Protein AF-A0A973QTC8-F1 (afdb_monomer)

Sequence (491 aa):
DEKAIARLDAAAERGLGLPQYFRGTVLAGFSDCAGRADTVIADLEFVLAVRDQFPAGFLHSVHAALARAYACQGRTEEARAARERLGHAPGLSLVTEYSVSAEDGLRMTAPRLVETAPGVHVAQGYDIADFAFVLTDDGIVAIDAASHPRHVEAALRELRAVTRAPITHVILTHAHFDHIGGLEALAGPGTQVVAQAAFPDELALQAVSPPPFPALLPDGQDRRPHVVPDQLVQQPETLTVGGRRFTLLPVAGGETRDGLLVQLPDDGVVFVGDMCMPYLGAPFFAEGSAEGLFDALQTVQELRPRLLIHGHPPLTENFTVEALPGLLAALRDLHAVVADDIVAGRSLTDVLDRDHLPEVLRGHPAAILPYLVMREGFVQRVHDQRTGYWKADGDGVDPVGRAQWAAALDLLAGGRAEAFAAAGEELLTRGEPAVALRIVDGALLSHPADTPLAELRGRILHALVERHQLFSPFRFAYYAGLAGLTVSPAG

Solvent-accessible surface area (backbone atoms only — not comparable to full-atom values): 25397 Å² total; per-residue (Å²): 115,70,70,60,52,53,50,36,51,57,40,40,74,73,42,85,58,68,36,26,46,52,40,16,44,54,38,33,69,38,74,66,20,69,80,39,30,69,56,25,42,56,26,37,53,49,44,63,75,49,40,92,80,47,68,53,9,47,39,25,40,44,23,52,22,42,19,44,19,28,46,64,71,67,37,57,68,61,15,49,57,23,48,65,49,30,33,45,68,86,93,66,80,50,64,31,36,54,20,27,37,62,66,64,4,30,25,64,39,74,65,46,82,41,74,82,48,96,54,32,34,36,34,35,28,55,26,64,28,35,28,34,40,36,63,39,80,71,21,24,38,30,37,36,20,20,51,36,34,71,36,41,49,55,46,46,60,59,47,53,77,77,47,85,66,54,59,41,32,37,38,35,28,40,64,47,58,40,32,46,37,6,38,77,66,58,59,51,96,82,35,42,37,34,30,21,58,45,28,70,58,48,41,52,53,54,73,76,41,71,74,79,63,41,34,60,25,45,64,46,46,88,72,79,68,91,81,79,62,77,38,65,40,78,58,74,45,77,51,74,50,42,91,41,57,34,40,40,39,58,31,42,12,11,24,43,71,15,22,25,35,41,29,31,72,94,75,28,36,30,38,44,36,55,40,70,50,46,38,41,10,64,95,74,54,100,56,39,30,73,69,28,25,49,54,37,55,50,52,53,59,74,67,60,52,78,39,80,45,55,22,40,50,97,72,32,65,56,70,36,81,81,11,46,68,29,32,51,54,35,50,54,51,50,49,51,54,53,50,53,39,51,76,69,64,53,51,73,64,61,60,59,74,60,67,82,74,56,74,61,36,81,83,20,68,60,14,44,62,41,42,65,60,20,46,64,37,40,53,52,40,58,46,59,79,68,53,67,66,57,44,92,89,53,51,56,67,71,84,78,49,71,68,59,52,25,52,55,52,34,62,74,48,68,73,38,69,66,53,42,44,54,52,25,51,53,30,42,74,73,71,36,33,72,60,16,40,56,50,34,62,25,44,40,72,80,42,72,82,46,60,71,48,52,55,50,46,48,55,32,30,52,54,44,23,56,71,20,46,86,87,32,68,69,59,17,28,50,31,27,43,78,62,71,53,48,30,44,61,39,107

Mean predicted aligned error: 4.9 Å

pLDDT: mean 94.07, std 4.65, range [64.5, 98.88]

Secondary structure (DSSP, 8-state):
-HHHHHHHHHHHHH-SSHHHHHHHHHHTTSGGGGG-HHHHHHHHHHHHHTGGGS-TTHHHHHHHHHHHHHHHTT-HHHHHHHHHTT-S-TT-------EEETTTEEESS--EEEEEETTEEEEESSSSS-EEEEEETTEEEEE---SSHHHHHHHHHHHHHH--PPEEEEE-SSS-HHHHTTGGGT--TTPEEEEETTHHHHHHHHHHSPPPPGGGSGGG---------SEEE-S-EEEEETTEEEEEEE---SS-TT-EEEEETTTTEEEEETSS-SSSS-TTSS---HHHHHHHHHHHHHH--SEEEES-HHHHTTS-TTTHHHHHHHHHHHHHHHHHHHHTT--HHHHHTT----GGGGG-GGGHHHHHHHHHHHHHHHHHHHH-S--TTSTTTS---HHHHHHHHHHHHTS-HHHHHHHHHHHHHTT-HHHHHHHHHHHHHH-TT-HHHHHHHHHHHHHHHHHHTTT-HHHHHHHHHHTT--BPPP-

Radius of gyration: 25.07 Å; Cα contacts (8 Å, |Δi|>4): 932; chains: 1; bounding box: 62×50×69 Å

Foldseek 3Di:
DVVVLVVLVVVVVVDADVSLLVNLLVLLPDDLSVVPLVSNLVSLVSCVVVVVVDDLFSLLSSLLSNLSSCVSVVVNVSNVVSVVLNQWDPPFDISAQWFWDLAQFIWRHDWDWDDPFVQWTWTHRLHQWIKIWHDAQQFIEIEFFALAQVSNVVNVVVCVVVDDGAQQEYEQQAQDNGRHNNVVNRDDVNYAYEFAQCRVVQLVQVVPFDDAQQSRHRNSDDPSDDDDGPYHHHAWDWDAGRNFIWTWHAFCAQAHHGGIWIDRLVGLEIEREPSDFLARYDPRDQGGDLVRSLVSLVVNLVSVGPYYDYTRCLGCVLVDNLQSVLQSVFSVVLLVQLVVCVVVQDDLVRSVVVVDDDPSCVVRVSNRVSCVSNNSNSSVNSNDVPQPQAGPVGHNVDDQDLQNVLVVVCVVVVVDLVSLLVVLVVCVVVVNLVVSLSSLVSSCSSVVPDPSSVVSNLVSLSSQLSVCRRRNSSSNSVSCVVNVMGRDRRD

Structure (mmCIF, N/CA/C/O backbone):
data_AF-A0A973QTC8-F1
#
_entry.id   AF-A0A973QTC8-F1
#
loop_
_atom_site.group_PDB
_atom_site.id
_atom_site.type_symbol
_atom_site.label_atom_id
_atom_site.label_alt_id
_atom_site.label_comp_id
_atom_site.label_asym_id
_atom_site.label_entity_id
_atom_site.label_seq_id
_atom_site.pdbx_PDB_ins_code
_atom_site.Cartn_x
_atom_site.Cartn_y
_atom_site.Cartn_z
_atom_site.occupancy
_atom_site.B_iso_or_equiv
_atom_site.auth_seq_id
_atom_site.auth_comp_id
_atom_site.auth_asym_id
_atom_site.auth_atom_id
_atom_site.pdbx_PDB_model_num
ATOM 1 N N . ASP A 1 1 ? -2.222 -17.785 -35.416 1.00 64.50 1 ASP A N 1
ATOM 2 C CA . ASP A 1 1 ? -2.675 -19.001 -34.716 1.00 64.50 1 ASP A CA 1
ATOM 3 C C . ASP A 1 1 ? -4.206 -19.080 -34.780 1.00 64.50 1 ASP A C 1
ATOM 5 O O . A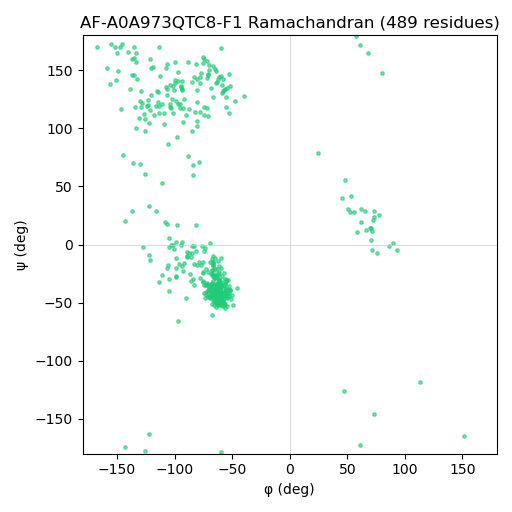SP A 1 1 ? -4.900 -18.624 -33.879 1.00 64.50 1 ASP A O 1
ATOM 9 N N . GLU A 1 2 ? -4.757 -19.573 -35.895 1.00 79.25 2 GLU A N 1
ATOM 10 C CA . GLU A 1 2 ? -6.216 -19.604 -36.150 1.00 79.25 2 GLU A CA 1
ATOM 11 C C . GLU A 1 2 ? -6.972 -20.518 -35.176 1.00 79.25 2 GLU A C 1
ATOM 13 O O . GLU A 1 2 ? -8.128 -20.272 -34.833 1.00 79.25 2 GLU A O 1
ATOM 18 N N . LYS A 1 3 ? -6.300 -21.557 -34.670 1.00 85.69 3 LYS A N 1
ATOM 19 C CA . LYS A 1 3 ? -6.878 -22.514 -33.724 1.00 85.69 3 LYS A CA 1
ATOM 20 C C . LYS A 1 3 ? -7.151 -21.876 -32.361 1.00 85.69 3 LYS A C 1
ATOM 22 O O . LYS A 1 3 ? -8.128 -22.241 -31.708 1.00 85.69 3 LYS A O 1
ATOM 27 N N . ALA A 1 4 ? -6.307 -20.938 -31.928 1.00 82.12 4 ALA A N 1
ATOM 28 C CA . ALA A 1 4 ? -6.522 -20.173 -30.703 1.00 82.12 4 ALA A CA 1
ATOM 29 C C . ALA A 1 4 ? -7.725 -19.222 -30.834 1.00 82.12 4 ALA A C 1
ATOM 31 O O . ALA A 1 4 ?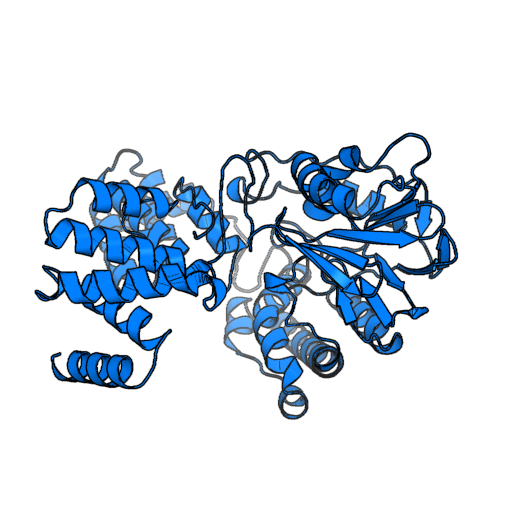 -8.576 -19.192 -29.947 1.00 82.12 4 ALA A O 1
ATOM 32 N N . ILE A 1 5 ? -7.851 -18.530 -31.973 1.00 85.44 5 ILE A N 1
ATOM 33 C CA . ILE A 1 5 ? -8.991 -17.641 -32.259 1.00 85.44 5 ILE A CA 1
ATOM 34 C C . ILE A 1 5 ? -10.304 -18.436 -32.294 1.00 85.44 5 ILE A C 1
ATOM 36 O O . ILE A 1 5 ? -11.262 -18.058 -31.627 1.00 85.44 5 ILE A O 1
ATOM 40 N N . ALA A 1 6 ? -10.328 -19.598 -32.955 1.00 88.44 6 ALA A N 1
ATOM 41 C CA . ALA A 1 6 ? -11.517 -20.454 -32.997 1.00 88.44 6 ALA A CA 1
ATOM 42 C C . ALA A 1 6 ? -11.969 -20.939 -31.604 1.00 88.44 6 ALA A C 1
ATOM 44 O O . ALA A 1 6 ? -13.161 -21.120 -31.357 1.00 88.44 6 ALA A O 1
ATOM 45 N N . ARG A 1 7 ? -11.031 -21.143 -30.665 1.00 89.31 7 ARG A N 1
ATOM 46 C CA . ARG A 1 7 ? -11.363 -21.473 -29.268 1.00 89.31 7 ARG A CA 1
ATOM 47 C C . ARG A 1 7 ? -12.002 -20.296 -28.536 1.00 89.31 7 ARG A C 1
ATOM 49 O O . ARG A 1 7 ? -12.936 -20.522 -27.774 1.00 89.31 7 ARG A O 1
ATOM 56 N N . LEU A 1 8 ? -11.513 -19.075 -28.765 1.00 87.06 8 LEU A N 1
ATOM 57 C CA . LEU A 1 8 ? -12.106 -17.858 -28.204 1.00 87.06 8 LEU A CA 1
ATOM 58 C C . LEU A 1 8 ? -13.525 -17.640 -28.739 1.00 87.06 8 LEU A C 1
ATOM 60 O O . LEU A 1 8 ? -14.424 -17.341 -27.959 1.00 87.06 8 LEU A O 1
ATOM 64 N N . ASP A 1 9 ? -13.748 -17.872 -30.035 1.00 90.19 9 ASP A N 1
ATOM 65 C CA . ASP A 1 9 ? -15.085 -17.809 -30.633 1.00 90.19 9 ASP A CA 1
ATOM 66 C C . ASP A 1 9 ? -16.046 -18.813 -29.996 1.00 90.19 9 ASP A C 1
ATOM 68 O O . ASP A 1 9 ? -17.100 -18.428 -29.492 1.00 90.19 9 ASP A O 1
ATOM 72 N N . ALA A 1 10 ? -15.642 -20.082 -29.911 1.00 90.81 10 ALA A N 1
ATOM 73 C CA . ALA A 1 10 ? -16.460 -21.114 -29.283 1.00 90.81 10 ALA A CA 1
ATOM 74 C C . ALA A 1 10 ? -16.741 -20.832 -27.795 1.00 90.81 10 ALA A C 1
ATOM 76 O O . ALA A 1 10 ? -17.785 -21.233 -27.284 1.00 90.81 10 ALA A O 1
ATOM 77 N N . ALA A 1 11 ? -15.822 -20.175 -27.080 1.00 88.75 11 ALA A N 1
ATOM 78 C CA . ALA A 1 11 ? -16.035 -19.776 -25.691 1.00 88.75 11 ALA A CA 1
ATOM 79 C C . ALA A 1 11 ? -17.063 -18.638 -25.580 1.00 88.75 11 ALA A C 1
ATOM 81 O O . ALA A 1 11 ? -17.970 -18.723 -24.754 1.00 88.75 11 ALA A O 1
ATOM 82 N N . ALA A 1 12 ? -16.958 -17.617 -26.434 1.00 88.12 12 ALA A N 1
ATOM 83 C CA . ALA A 1 12 ? -17.878 -16.479 -26.463 1.00 88.12 12 ALA A CA 1
ATOM 84 C C . ALA A 1 12 ? -19.300 -16.854 -26.916 1.00 88.12 12 ALA A C 1
ATOM 86 O O . ALA A 1 12 ? -20.261 -16.195 -26.532 1.00 88.12 12 ALA A O 1
ATOM 87 N N . GLU A 1 13 ? -19.456 -17.936 -27.681 1.00 87.81 13 GLU A N 1
ATOM 88 C CA . GLU A 1 13 ? -20.769 -18.506 -28.016 1.00 87.81 13 GLU A CA 1
ATOM 89 C C . GLU A 1 13 ? -21.408 -19.289 -26.856 1.00 87.81 13 GLU A C 1
ATOM 91 O O . GLU A 1 13 ? -22.627 -19.447 -26.809 1.00 87.81 13 GLU A O 1
ATOM 96 N N . ARG A 1 14 ? -20.602 -19.807 -25.919 1.00 87.31 14 ARG A N 1
ATOM 97 C CA . ARG A 1 14 ? -21.063 -20.675 -24.818 1.00 87.31 14 ARG A CA 1
ATOM 98 C C . ARG A 1 14 ? -21.372 -19.930 -23.525 1.00 87.31 14 ARG A C 1
ATOM 100 O O . ARG A 1 14 ? -22.039 -20.496 -22.662 1.00 87.31 14 ARG A O 1
ATOM 107 N N . GLY A 1 15 ? -20.873 -18.709 -23.365 1.00 77.19 15 GLY A N 1
ATOM 108 C CA . GLY A 1 15 ? -21.056 -17.922 -22.152 1.00 77.19 15 GLY A CA 1
ATOM 109 C C . GLY A 1 15 ? -20.856 -16.433 -22.394 1.00 77.19 15 GLY A C 1
ATOM 110 O O . GLY A 1 15 ? -20.120 -16.035 -23.296 1.00 77.19 15 GLY A O 1
ATOM 111 N N . LEU A 1 16 ? -21.528 -15.624 -21.576 1.00 83.19 16 LEU A N 1
ATOM 112 C CA . LEU A 1 16 ? -21.373 -14.173 -21.526 1.00 83.19 16 LEU A CA 1
ATOM 113 C C . LEU A 1 16 ? -20.404 -13.790 -20.396 1.00 83.19 16 LEU A C 1
ATOM 115 O O . LEU A 1 16 ? -20.343 -14.474 -19.376 1.00 83.19 16 LEU A O 1
ATOM 119 N N . GLY A 1 17 ? -19.663 -12.698 -20.568 1.00 86.69 17 GLY A N 1
ATOM 120 C CA . GLY A 1 17 ? -18.744 -12.153 -19.571 1.00 86.69 17 GLY A CA 1
ATOM 121 C C . GLY A 1 17 ? -17.279 -12.261 -20.005 1.00 86.69 17 GLY A C 1
ATOM 122 O O . GLY A 1 17 ? -16.866 -11.674 -21.007 1.00 86.69 17 GLY A O 1
ATOM 123 N N . LEU A 1 18 ? -16.479 -13.006 -19.235 1.00 90.00 18 LEU A N 1
ATOM 124 C CA . LEU A 1 18 ? -15.039 -13.186 -19.469 1.00 90.00 18 LEU A CA 1
ATOM 125 C C . LEU A 1 18 ? -14.671 -13.662 -20.889 1.00 90.00 18 LEU A C 1
ATOM 127 O O . LEU A 1 18 ? -13.672 -13.172 -21.416 1.00 90.00 18 LEU A O 1
ATOM 131 N N . PRO A 1 19 ? -15.425 -14.565 -21.551 1.00 93.38 19 PRO A N 1
ATOM 132 C CA . PRO A 1 19 ? -15.108 -14.955 -22.923 1.00 93.38 19 PRO A CA 1
ATOM 133 C C . PRO A 1 19 ? -15.090 -13.784 -23.918 1.00 93.38 19 PRO A C 1
ATOM 135 O O . PRO A 1 19 ? -14.177 -13.709 -24.738 1.00 93.38 19 PRO A O 1
ATOM 138 N N . GLN A 1 20 ? -16.048 -12.854 -23.826 1.00 93.81 20 GLN A N 1
ATOM 139 C CA . GLN A 1 20 ? -16.116 -11.644 -24.657 1.00 93.81 20 GLN A CA 1
ATOM 140 C C . GLN A 1 20 ? -14.961 -10.703 -24.330 1.00 93.81 20 GLN A C 1
ATOM 142 O O . GLN A 1 20 ? -14.297 -10.215 -25.240 1.00 93.8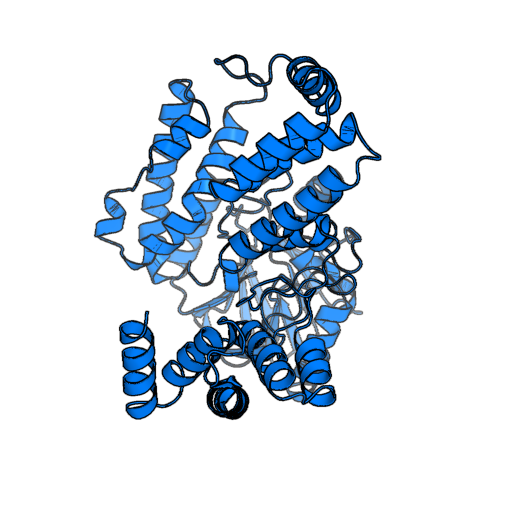1 20 GLN A O 1
ATOM 147 N N . TYR A 1 21 ? -14.657 -10.515 -23.043 1.00 94.81 21 TYR A N 1
ATOM 148 C CA . TYR A 1 21 ? -13.490 -9.742 -22.621 1.00 94.81 21 TYR A CA 1
ATOM 149 C C . TYR A 1 21 ? -12.199 -10.272 -23.265 1.00 94.81 21 TYR A C 1
ATOM 151 O O . TYR A 1 21 ? -11.482 -9.518 -23.928 1.00 94.81 21 TYR A O 1
ATOM 159 N N . PHE A 1 22 ? -11.918 -11.574 -23.138 1.00 94.38 22 PHE A N 1
ATOM 160 C CA . PHE A 1 22 ? -10.705 -12.169 -23.702 1.00 94.38 22 PHE A CA 1
ATOM 161 C C . PHE A 1 22 ? -10.702 -12.140 -25.229 1.00 94.38 22 PHE A C 1
ATOM 163 O O . PHE A 1 22 ? -9.682 -11.805 -25.826 1.00 94.38 22 PHE A O 1
ATOM 170 N N . ARG A 1 23 ? -11.826 -12.456 -25.885 1.00 94.81 23 ARG A N 1
ATOM 171 C CA . ARG A 1 23 ? -11.903 -12.410 -27.349 1.00 94.81 23 ARG A CA 1
ATOM 172 C C . ARG A 1 23 ? -11.689 -10.991 -27.872 1.00 94.81 23 ARG A C 1
ATOM 174 O O . ARG A 1 23 ? -10.849 -10.804 -28.749 1.00 94.81 23 ARG A O 1
ATOM 181 N N . GLY A 1 24 ? -12.389 -10.006 -27.316 1.00 95.44 24 GLY A N 1
ATOM 182 C CA . GLY A 1 24 ? -12.283 -8.607 -27.716 1.00 95.44 24 GLY A CA 1
ATOM 183 C C . GLY A 1 24 ? -10.870 -8.051 -27.531 1.00 95.44 24 GLY A C 1
ATOM 184 O O . GLY A 1 24 ? -10.287 -7.524 -28.478 1.00 95.44 24 GLY A O 1
ATOM 185 N N . THR A 1 25 ? -10.278 -8.223 -26.346 1.00 94.69 25 THR A N 1
ATOM 186 C CA . THR A 1 25 ? -8.924 -7.716 -26.046 1.00 94.69 25 THR A CA 1
ATOM 187 C C . THR A 1 25 ? -7.838 -8.376 -26.901 1.00 94.69 25 THR A C 1
ATOM 189 O O . THR A 1 25 ? -6.972 -7.673 -27.426 1.00 94.69 25 THR A O 1
ATOM 192 N N . VAL A 1 26 ? -7.910 -9.697 -27.109 1.00 94.31 26 VAL A N 1
ATOM 193 C CA . VAL A 1 26 ? -6.961 -10.441 -27.956 1.00 94.31 26 VAL A CA 1
ATOM 194 C C . VAL A 1 26 ? -7.092 -10.039 -29.423 1.00 94.31 26 VAL A C 1
ATOM 196 O O . VAL A 1 26 ? -6.084 -9.739 -30.062 1.00 94.31 26 VAL A O 1
ATOM 199 N N . LEU A 1 27 ? -8.314 -9.991 -29.968 1.00 94.81 27 LEU A N 1
ATOM 200 C CA . LEU A 1 27 ? -8.540 -9.595 -31.362 1.00 94.81 27 LEU A CA 1
ATOM 201 C C . LEU A 1 27 ? -8.048 -8.165 -31.631 1.00 94.81 27 LEU A C 1
ATOM 203 O O . LEU A 1 27 ? -7.417 -7.921 -32.658 1.00 94.81 27 LEU A O 1
ATOM 207 N N . ALA A 1 28 ? -8.249 -7.243 -30.684 1.00 94.25 28 ALA A N 1
ATOM 208 C CA . ALA A 1 28 ? -7.747 -5.872 -30.770 1.00 94.25 28 ALA A CA 1
ATOM 209 C C . ALA A 1 28 ? -6.214 -5.758 -30.718 1.00 94.25 28 ALA A C 1
ATOM 211 O O . ALA A 1 28 ? -5.677 -4.686 -31.000 1.00 94.25 28 ALA A O 1
ATOM 212 N N . GLY A 1 29 ? -5.513 -6.803 -30.269 1.00 91.00 29 GLY A N 1
ATOM 213 C CA . GLY A 1 29 ? -4.052 -6.856 -30.221 1.00 91.00 29 GLY A CA 1
ATOM 214 C C . GLY A 1 29 ? -3.407 -7.208 -31.565 1.00 91.00 29 GLY A C 1
ATOM 215 O O . GLY A 1 29 ? -2.221 -6.945 -31.755 1.00 91.00 29 GLY A O 1
ATOM 216 N N . PHE A 1 30 ? -4.164 -7.776 -32.509 1.00 91.81 30 PHE A N 1
ATOM 217 C CA . PHE A 1 30 ? -3.663 -8.085 -33.848 1.00 91.81 30 PHE A CA 1
ATOM 218 C C . PHE A 1 30 ? -3.673 -6.861 -34.770 1.00 91.81 30 PHE A C 1
ATOM 220 O O . PHE A 1 30 ? -4.481 -5.942 -34.620 1.00 91.81 30 PHE A O 1
ATOM 227 N N . SER A 1 31 ? -2.799 -6.881 -35.780 1.00 90.38 31 SER A N 1
ATOM 228 C CA . SER A 1 31 ? -2.809 -5.902 -36.870 1.00 90.38 31 SER A CA 1
ATOM 229 C C . SER A 1 31 ? -4.188 -5.838 -37.532 1.00 90.38 31 SER A C 1
ATOM 231 O O . SER A 1 31 ? -4.798 -6.877 -37.789 1.00 90.38 31 SER A O 1
ATOM 233 N N . ASP A 1 32 ? -4.674 -4.618 -37.777 1.00 89.31 32 ASP A N 1
ATOM 234 C CA . ASP A 1 32 ? -6.013 -4.341 -38.325 1.00 89.31 32 ASP A CA 1
ATOM 235 C C . ASP A 1 32 ? -7.152 -5.065 -37.581 1.00 89.31 32 ASP A C 1
ATOM 237 O O . ASP A 1 32 ? -8.154 -5.480 -38.163 1.00 89.31 32 ASP A O 1
ATOM 241 N N . CYS A 1 33 ? -6.977 -5.297 -36.274 1.00 91.38 33 CYS A N 1
ATOM 242 C CA . CYS A 1 33 ? -7.954 -5.991 -35.441 1.00 91.38 33 CYS A CA 1
ATOM 243 C C . CYS A 1 33 ? -8.329 -7.391 -35.991 1.00 91.38 33 CYS A C 1
ATOM 245 O O . CYS A 1 33 ? -9.463 -7.850 -35.830 1.00 91.38 33 CYS A O 1
ATOM 247 N N . ALA A 1 34 ? -7.400 -8.034 -36.718 1.00 90.88 34 ALA A N 1
ATOM 248 C CA . ALA A 1 34 ? -7.610 -9.261 -37.493 1.00 90.88 34 ALA A CA 1
ATOM 249 C C . ALA A 1 34 ? -8.803 -9.204 -38.479 1.00 90.88 34 ALA A C 1
ATOM 251 O O . ALA A 1 34 ? -9.424 -10.230 -38.756 1.00 90.88 34 ALA A O 1
ATOM 252 N N . GLY A 1 35 ? -9.163 -8.014 -38.976 1.00 92.94 35 GLY A N 1
ATOM 253 C CA . GLY A 1 35 ? -10.341 -7.791 -39.821 1.00 92.94 35 GLY A CA 1
ATOM 254 C C . GLY A 1 35 ? -11.680 -7.935 -39.085 1.00 92.94 35 GLY A C 1
ATOM 255 O O . GLY A 1 35 ? -12.723 -8.054 -39.722 1.00 92.94 35 GLY A O 1
ATOM 256 N N . ARG A 1 36 ? -11.672 -7.960 -37.743 1.00 95.00 36 ARG A N 1
ATOM 257 C CA . ARG A 1 36 ? -12.840 -8.243 -36.888 1.00 95.00 36 ARG A CA 1
ATOM 258 C C . ARG A 1 36 ? -13.152 -7.118 -35.902 1.00 95.00 36 ARG A C 1
ATOM 260 O O . ARG A 1 36 ? -13.639 -7.372 -34.800 1.00 95.00 36 ARG A O 1
ATOM 267 N N . ALA A 1 37 ? -12.899 -5.871 -36.293 1.00 96.56 37 ALA A N 1
ATOM 268 C CA . ALA A 1 37 ? -13.125 -4.709 -35.435 1.00 96.56 37 ALA A CA 1
ATOM 269 C C . ALA A 1 37 ? -14.573 -4.620 -34.900 1.00 96.56 37 ALA A C 1
ATOM 271 O O . ALA A 1 37 ? -14.752 -4.317 -33.725 1.00 96.56 37 ALA A O 1
ATOM 272 N N . ASP A 1 38 ? -15.589 -4.987 -35.694 1.00 97.12 38 ASP A N 1
ATOM 273 C CA . ASP A 1 38 ? -16.990 -5.040 -35.234 1.00 97.12 38 ASP A CA 1
ATOM 274 C C . ASP A 1 38 ? -17.201 -6.034 -34.084 1.00 97.12 38 ASP A C 1
ATOM 276 O O . ASP A 1 38 ? -17.918 -5.738 -33.130 1.00 97.12 38 ASP A O 1
ATOM 280 N N . THR A 1 39 ? -16.560 -7.210 -34.144 1.00 96.19 39 THR A N 1
ATOM 281 C CA . THR A 1 39 ? -16.629 -8.198 -33.053 1.00 96.19 39 THR A CA 1
ATOM 282 C C . THR A 1 39 ? -15.987 -7.641 -31.789 1.00 96.19 39 THR A C 1
ATOM 284 O O . THR A 1 39 ? -16.556 -7.777 -30.712 1.00 96.19 39 THR A O 1
ATOM 287 N N . VAL A 1 40 ? -14.823 -6.997 -31.922 1.00 97.31 40 VAL A N 1
ATOM 288 C CA . VAL A 1 40 ? -14.125 -6.379 -30.788 1.00 97.31 40 VAL A CA 1
ATOM 289 C C . VAL A 1 40 ? -15.001 -5.327 -30.118 1.00 97.31 40 VAL A C 1
ATOM 291 O O . VAL A 1 40 ? -15.131 -5.338 -28.898 1.00 97.31 40 VAL A O 1
ATOM 294 N N . ILE A 1 41 ? -15.602 -4.434 -30.907 1.00 97.81 41 ILE A N 1
ATOM 295 C CA . ILE A 1 41 ? -16.459 -3.364 -30.392 1.00 97.81 41 ILE A CA 1
ATOM 296 C C . ILE A 1 41 ? -17.659 -3.965 -29.663 1.00 97.81 41 ILE A C 1
ATOM 298 O O . ILE A 1 41 ? -17.871 -3.637 -28.501 1.00 97.81 41 ILE A O 1
ATOM 302 N N . ALA A 1 42 ? -18.378 -4.901 -30.289 1.00 96.62 42 ALA A N 1
ATOM 303 C CA . ALA A 1 42 ? -19.552 -5.524 -29.682 1.00 96.62 42 ALA A CA 1
ATOM 304 C C . ALA A 1 42 ? -19.226 -6.252 -28.365 1.00 96.62 42 ALA A C 1
ATOM 306 O O . ALA A 1 42 ? -19.944 -6.100 -27.376 1.00 96.62 42 ALA A O 1
ATOM 307 N N . ASP A 1 43 ? -18.130 -7.015 -28.333 1.00 96.75 43 ASP A N 1
ATOM 308 C CA . ASP A 1 43 ? -17.702 -7.745 -27.139 1.00 96.75 43 ASP A CA 1
ATOM 309 C C . ASP A 1 43 ? -17.350 -6.800 -25.985 1.00 96.75 43 ASP A C 1
ATOM 311 O O . ASP A 1 43 ? -17.726 -7.039 -24.838 1.00 96.75 43 ASP A O 1
ATOM 315 N N . LEU A 1 44 ? -16.624 -5.723 -26.276 1.00 96.69 44 LEU A N 1
ATOM 316 C CA . LEU A 1 44 ? -16.104 -4.827 -25.250 1.00 96.69 44 LEU A CA 1
ATOM 317 C C . LEU A 1 44 ? -17.116 -3.768 -24.809 1.00 96.69 44 LEU A C 1
ATOM 319 O O . LEU A 1 44 ? -17.122 -3.399 -23.638 1.00 96.69 44 LEU A O 1
ATOM 323 N N . GLU A 1 45 ? -18.026 -3.333 -25.682 1.00 95.69 45 GLU A N 1
ATOM 324 C CA . GLU A 1 45 ? -19.199 -2.550 -25.276 1.00 95.69 45 GLU A CA 1
ATOM 325 C C . GLU A 1 45 ? -20.132 -3.374 -24.377 1.00 95.69 45 GLU A C 1
ATOM 327 O O . GLU A 1 45 ? -20.665 -2.841 -23.403 1.00 95.69 45 GLU A O 1
ATOM 332 N N . PHE A 1 46 ? -20.274 -4.682 -24.633 1.00 94.62 46 PHE A N 1
ATOM 333 C CA . PHE A 1 46 ? -20.974 -5.581 -23.715 1.00 94.62 46 PHE A CA 1
ATOM 334 C C . PHE A 1 46 ? -20.287 -5.622 -22.344 1.00 94.62 46 PHE A C 1
ATOM 336 O O . PHE A 1 46 ? -20.964 -5.452 -21.332 1.00 94.62 46 PHE A O 1
ATOM 343 N N . VAL A 1 47 ? -18.956 -5.777 -22.294 1.00 94.56 47 VAL A N 1
ATOM 344 C CA . VAL A 1 47 ? -18.200 -5.740 -21.027 1.00 94.56 47 VAL A CA 1
ATOM 345 C C . VAL A 1 47 ? -18.443 -4.428 -20.276 1.00 94.56 47 VAL A C 1
ATOM 347 O O . VAL A 1 47 ? -18.702 -4.468 -19.077 1.00 94.56 47 VAL A O 1
ATOM 350 N N . LEU A 1 48 ? -18.444 -3.277 -20.962 1.00 94.12 48 LEU A N 1
ATOM 351 C CA . LEU A 1 48 ? -18.768 -1.988 -20.336 1.00 94.12 48 LEU A CA 1
ATOM 352 C C . LEU A 1 48 ? -20.203 -1.933 -19.789 1.00 94.12 48 LEU A C 1
ATOM 354 O O . LEU A 1 48 ? -20.427 -1.356 -18.725 1.00 94.12 48 LEU A O 1
ATOM 358 N N . ALA A 1 49 ? -21.170 -2.537 -20.484 1.00 94.25 49 ALA A N 1
ATOM 359 C CA . ALA A 1 49 ? -22.568 -2.570 -20.054 1.00 94.25 49 ALA A CA 1
ATOM 360 C C . ALA A 1 49 ? -22.796 -3.425 -18.794 1.00 94.25 49 ALA A C 1
ATOM 362 O O . ALA A 1 49 ? -23.744 -3.174 -18.052 1.00 94.25 49 ALA A O 1
ATOM 363 N N . VAL A 1 50 ? -21.932 -4.412 -18.539 1.00 93.00 50 VAL A N 1
ATOM 364 C CA . VAL A 1 50 ? -21.965 -5.272 -17.343 1.00 93.00 50 VAL A CA 1
ATOM 365 C C . VAL A 1 50 ? -20.716 -5.107 -16.469 1.00 93.00 50 VAL A C 1
ATOM 367 O O . VAL A 1 50 ? -20.319 -6.041 -15.777 1.00 93.00 50 VAL A O 1
ATOM 370 N N . ARG A 1 51 ? -20.091 -3.923 -16.493 1.00 90.69 51 ARG A N 1
ATOM 371 C CA . ARG A 1 51 ? -18.801 -3.644 -15.835 1.00 90.69 51 ARG A CA 1
ATOM 372 C C . ARG A 1 51 ? -18.755 -3.989 -14.345 1.00 90.69 51 ARG A C 1
ATOM 374 O O . ARG A 1 51 ? -17.717 -4.429 -13.877 1.00 90.69 51 ARG A O 1
ATOM 381 N N . ASP A 1 52 ? -19.882 -3.893 -13.640 1.00 89.12 52 ASP A N 1
ATOM 382 C CA . ASP A 1 52 ? -19.985 -4.222 -12.210 1.00 89.12 52 ASP A CA 1
ATOM 383 C C . ASP A 1 52 ? -19.780 -5.729 -11.924 1.00 89.12 52 ASP A C 1
ATOM 385 O O . ASP A 1 52 ? -19.674 -6.141 -10.773 1.00 89.12 52 ASP A O 1
ATOM 389 N N . GLN A 1 53 ? -19.734 -6.571 -12.966 1.00 89.12 53 GLN A N 1
ATOM 390 C CA . GLN A 1 53 ? -19.429 -8.005 -12.880 1.00 89.12 53 GLN A CA 1
ATOM 391 C C . GLN A 1 53 ? -17.941 -8.322 -13.112 1.00 89.12 53 GLN A C 1
ATOM 393 O O . GLN A 1 53 ? -17.558 -9.494 -13.096 1.00 89.12 53 GLN A O 1
ATOM 398 N N . PHE A 1 54 ? -17.106 -7.311 -13.360 1.00 88.44 54 PHE A N 1
ATOM 399 C CA . PHE A 1 54 ? -15.677 -7.456 -13.628 1.00 88.44 54 PHE A CA 1
ATOM 400 C C . PHE A 1 54 ? -14.852 -6.686 -12.591 1.00 88.44 54 PHE A C 1
ATOM 402 O O . PHE A 1 54 ? -15.315 -5.663 -12.089 1.00 88.44 54 PHE A O 1
ATOM 409 N N . PRO A 1 55 ? -13.613 -7.125 -12.299 1.00 88.06 55 PRO A N 1
ATOM 410 C CA . PRO A 1 55 ? -12.665 -6.297 -11.556 1.00 88.06 55 PRO A CA 1
ATOM 411 C C . PRO A 1 55 ? -12.472 -4.959 -12.273 1.00 88.06 55 PRO A C 1
ATOM 413 O O . PRO A 1 55 ? -12.272 -4.951 -13.494 1.00 88.06 55 PRO A O 1
ATOM 416 N N . ALA A 1 56 ? -12.506 -3.841 -11.546 1.00 88.44 56 ALA A N 1
ATOM 417 C CA . ALA A 1 56 ? -12.514 -2.519 -12.173 1.00 88.44 56 ALA A CA 1
ATOM 418 C C . ALA A 1 56 ? -11.260 -2.307 -13.030 1.00 88.44 56 ALA A C 1
ATOM 420 O O . ALA A 1 56 ? -11.344 -1.789 -14.142 1.00 88.44 56 ALA A O 1
ATOM 421 N N . GLY A 1 57 ? -10.114 -2.836 -12.590 1.00 89.31 57 GLY A N 1
ATOM 422 C CA . GLY A 1 57 ? -8.847 -2.722 -13.310 1.00 89.31 57 GLY A CA 1
ATOM 423 C C . GLY A 1 57 ? -8.868 -3.265 -14.739 1.00 89.31 57 GLY A C 1
ATOM 424 O O . GLY A 1 57 ? -8.114 -2.793 -15.590 1.00 89.31 57 GLY A O 1
ATOM 425 N N . PHE A 1 58 ? -9.774 -4.194 -15.064 1.00 91.69 58 PHE A N 1
ATOM 426 C CA . PHE A 1 58 ? -9.898 -4.732 -16.422 1.00 91.69 58 PHE A CA 1
ATOM 427 C C . PHE A 1 58 ? -10.326 -3.652 -17.423 1.00 91.69 58 PHE A C 1
ATOM 429 O O . PHE A 1 58 ? -9.999 -3.757 -18.610 1.00 91.69 58 PHE A O 1
ATOM 436 N N . LEU A 1 59 ? -11.007 -2.596 -16.963 1.00 92.56 59 LEU A N 1
ATOM 437 C CA . LEU A 1 59 ? -11.553 -1.538 -17.811 1.00 92.56 59 LEU A CA 1
ATOM 438 C C . LEU A 1 59 ? -10.474 -0.738 -18.555 1.00 92.56 59 LEU A C 1
ATOM 440 O O . LEU A 1 59 ? -10.724 -0.314 -19.684 1.00 92.56 59 LEU A O 1
ATOM 444 N N . HIS A 1 60 ? -9.253 -0.625 -18.020 1.00 92.75 60 HIS A N 1
ATOM 445 C CA . HIS A 1 60 ? -8.128 -0.034 -18.758 1.00 92.75 60 HIS A CA 1
ATOM 446 C C . HIS A 1 60 ? -7.884 -0.760 -20.088 1.00 92.75 60 HIS A C 1
ATOM 448 O O . HIS A 1 60 ? -7.858 -0.148 -21.161 1.00 92.75 60 HIS A O 1
ATOM 454 N N . SER A 1 61 ? -7.778 -2.089 -20.045 1.00 92.69 61 SER A N 1
ATOM 455 C CA . SER A 1 61 ? -7.553 -2.902 -21.243 1.00 92.69 61 SER A CA 1
ATOM 456 C C . SER A 1 61 ? -8.751 -2.889 -22.205 1.00 92.69 61 SER A C 1
ATOM 458 O O . SER A 1 61 ? -8.558 -2.899 -23.424 1.00 92.69 61 SER A O 1
ATOM 460 N N . VAL A 1 62 ? -9.978 -2.790 -21.674 1.00 94.88 62 VAL A N 1
ATOM 461 C CA . VAL A 1 62 ? -11.218 -2.648 -22.455 1.00 94.88 62 VAL A CA 1
ATOM 462 C C . VAL A 1 62 ? -11.180 -1.346 -23.252 1.00 94.88 62 VAL A C 1
ATOM 464 O O . VAL A 1 62 ? -11.347 -1.366 -24.472 1.00 94.88 62 VAL A O 1
ATOM 467 N N . HIS A 1 63 ? -10.891 -0.220 -22.598 1.00 94.62 63 HIS A N 1
ATOM 468 C CA . HIS A 1 63 ? -10.777 1.081 -23.255 1.00 94.62 63 HIS A CA 1
ATOM 469 C C . HIS A 1 63 ? -9.615 1.123 -24.259 1.00 94.62 63 HIS A C 1
ATOM 471 O O . HIS A 1 63 ? -9.779 1.662 -25.357 1.00 94.62 63 HIS A O 1
ATOM 477 N N . ALA A 1 64 ? -8.485 0.471 -23.962 1.00 93.75 64 ALA A N 1
ATOM 478 C CA . ALA A 1 64 ? -7.354 0.361 -24.888 1.00 93.75 64 ALA A CA 1
ATOM 479 C C . ALA A 1 64 ? -7.717 -0.409 -26.160 1.00 93.75 64 ALA A C 1
ATOM 481 O O . ALA A 1 64 ? -7.383 0.009 -27.272 1.00 93.75 64 ALA A O 1
ATOM 482 N N . ALA A 1 65 ? -8.409 -1.534 -26.002 1.00 95.06 65 ALA A N 1
ATOM 483 C CA . ALA A 1 65 ? -8.835 -2.369 -27.109 1.00 95.06 65 ALA A CA 1
ATOM 484 C C . ALA A 1 65 ? -9.955 -1.707 -27.933 1.00 95.06 65 ALA A C 1
ATOM 486 O O . ALA A 1 65 ? -9.874 -1.716 -29.161 1.00 95.06 65 ALA A O 1
ATOM 487 N N . LEU A 1 66 ? -10.922 -1.039 -27.292 1.00 96.25 66 LEU A N 1
ATOM 488 C CA . LEU A 1 66 ? -11.942 -0.235 -27.976 1.00 96.25 66 LEU A CA 1
ATOM 489 C C . LEU A 1 66 ? -11.323 0.912 -28.776 1.00 96.25 66 LEU A C 1
ATOM 491 O O . LEU A 1 66 ? -11.659 1.096 -29.943 1.00 96.25 66 LEU A O 1
ATOM 495 N N . ALA A 1 67 ? -10.365 1.642 -28.200 1.00 94.88 67 ALA A N 1
ATOM 496 C CA . ALA A 1 67 ? -9.658 2.709 -28.904 1.00 94.88 67 ALA A CA 1
ATOM 497 C C . ALA A 1 67 ? -8.973 2.214 -30.187 1.00 94.88 67 ALA A C 1
ATOM 499 O O . ALA A 1 67 ? -8.991 2.908 -31.207 1.00 94.88 67 ALA A O 1
ATOM 500 N N . ARG A 1 68 ? -8.374 1.015 -30.151 1.00 94.94 68 ARG A N 1
ATOM 501 C CA . ARG A 1 68 ? -7.789 0.374 -31.338 1.00 94.94 68 ARG A CA 1
ATOM 502 C C . ARG A 1 68 ? -8.862 -0.060 -32.336 1.00 94.94 68 ARG A C 1
ATOM 504 O O . ARG A 1 68 ? -8.725 0.236 -33.517 1.00 94.94 68 ARG A O 1
ATOM 511 N N . ALA A 1 69 ? -9.938 -0.690 -31.874 1.00 96.94 69 ALA A N 1
ATOM 512 C CA . ALA A 1 69 ? -11.008 -1.181 -32.738 1.00 96.94 69 ALA A CA 1
ATOM 513 C C . ALA A 1 69 ? -11.760 -0.063 -33.467 1.00 96.94 69 ALA A C 1
ATOM 515 O O . ALA A 1 69 ? -11.971 -0.149 -34.675 1.00 96.94 69 ALA A O 1
ATOM 516 N N . TYR A 1 70 ? -12.079 1.030 -32.772 1.00 97.44 70 TYR A N 1
ATOM 517 C CA . TYR A 1 70 ? -12.644 2.221 -33.399 1.00 97.44 70 TYR A CA 1
ATOM 518 C C . TYR A 1 70 ? -11.694 2.815 -34.444 1.00 97.44 70 TYR A C 1
ATOM 520 O O . TYR A 1 70 ? -12.131 3.174 -35.538 1.00 97.44 70 TYR A O 1
ATOM 528 N N . ALA A 1 71 ? -10.387 2.849 -34.165 1.00 95.12 71 ALA A N 1
ATOM 529 C CA . ALA A 1 71 ? -9.398 3.308 -35.136 1.00 95.12 71 ALA A CA 1
ATOM 530 C C . ALA A 1 71 ? -9.319 2.396 -36.378 1.00 95.12 71 ALA A C 1
ATOM 532 O O . ALA A 1 71 ? -9.283 2.928 -37.486 1.00 95.12 71 ALA A O 1
ATOM 533 N N . CYS A 1 72 ? -9.378 1.062 -36.219 1.00 95.00 72 CYS A N 1
ATOM 534 C CA . CYS A 1 72 ? -9.464 0.097 -37.333 1.00 95.00 72 CYS A CA 1
ATOM 535 C C . CYS A 1 72 ? -10.662 0.401 -38.266 1.00 95.00 72 CYS A C 1
ATOM 537 O O . CYS A 1 72 ? -10.584 0.189 -39.471 1.00 95.00 72 CYS A O 1
ATOM 539 N N . GLN A 1 73 ? -11.762 0.954 -37.736 1.00 95.56 73 GLN A N 1
ATOM 540 C CA . GLN A 1 73 ? -12.958 1.326 -38.510 1.00 95.56 73 GLN A CA 1
ATOM 541 C C . GLN A 1 73 ? -12.991 2.781 -38.997 1.00 95.56 73 GLN A C 1
ATOM 543 O O . GLN A 1 73 ? -13.989 3.215 -39.571 1.00 95.56 73 GLN A O 1
ATOM 548 N N . GLY A 1 74 ? -11.952 3.576 -38.734 1.00 94.94 74 GLY A N 1
ATOM 549 C CA . GLY A 1 74 ? -11.961 5.012 -39.037 1.00 94.94 74 GLY A CA 1
ATOM 550 C C . GLY A 1 74 ? -12.876 5.852 -38.128 1.00 94.94 74 GLY A C 1
ATOM 551 O O . GLY A 1 74 ? -13.096 7.035 -38.400 1.00 94.94 74 GLY A O 1
ATOM 552 N N . ARG A 1 75 ? -13.376 5.284 -37.021 1.00 96.81 75 ARG A N 1
ATOM 553 C CA . ARG A 1 75 ? -14.223 5.939 -36.005 1.00 96.81 75 ARG A CA 1
ATOM 554 C C . ARG A 1 75 ? -13.373 6.796 -35.061 1.00 96.81 75 ARG A C 1
ATOM 556 O O . ARG A 1 75 ? -13.088 6.437 -33.921 1.00 96.81 75 ARG A O 1
ATOM 563 N N . THR A 1 76 ? -12.873 7.913 -35.588 1.00 95.44 76 THR A N 1
ATOM 564 C CA . THR A 1 76 ? -11.828 8.729 -34.938 1.00 95.44 76 THR A CA 1
ATOM 565 C C . THR A 1 76 ? -12.283 9.366 -33.622 1.00 95.44 76 THR A C 1
ATOM 567 O O . THR A 1 76 ? -11.498 9.433 -32.675 1.00 95.44 76 THR A O 1
ATOM 570 N N . GLU A 1 77 ? -13.534 9.824 -33.546 1.00 96.62 77 GLU A N 1
ATOM 571 C CA . GLU A 1 77 ? -14.081 10.461 -32.342 1.00 96.62 77 GLU A CA 1
ATOM 572 C C . GLU A 1 77 ? -14.243 9.443 -31.209 1.00 96.62 77 GLU A C 1
ATOM 574 O O . GLU A 1 77 ? -13.783 9.680 -30.093 1.00 96.62 77 GLU A O 1
ATOM 579 N N . GLU A 1 78 ? -14.799 8.265 -31.497 1.00 96.81 78 GLU A N 1
ATOM 580 C CA . GLU A 1 78 ? -14.943 7.198 -30.506 1.00 96.81 78 GLU A CA 1
ATOM 581 C C . GLU A 1 78 ? -13.592 6.628 -30.079 1.00 96.81 78 GLU A C 1
ATOM 583 O O . GLU A 1 78 ? -13.386 6.354 -28.896 1.00 96.81 78 GLU A O 1
ATOM 588 N N . ALA A 1 79 ? -12.634 6.521 -31.005 1.00 95.00 79 ALA A N 1
ATOM 589 C CA . ALA A 1 79 ? -11.263 6.150 -30.674 1.00 95.00 79 ALA A CA 1
ATOM 590 C C . ALA A 1 79 ? -10.622 7.156 -29.705 1.00 95.00 79 ALA A C 1
ATOM 592 O O . ALA A 1 79 ? -9.953 6.745 -28.757 1.00 95.00 79 ALA A O 1
ATOM 593 N N . ARG A 1 80 ? -10.834 8.464 -29.910 1.00 93.56 80 ARG A N 1
ATOM 594 C CA . ARG A 1 80 ? -10.335 9.507 -29.002 1.00 93.56 80 ARG A CA 1
ATOM 595 C C . ARG A 1 80 ? -11.010 9.420 -27.637 1.00 93.56 80 ARG A C 1
ATOM 597 O O . ARG A 1 80 ? -10.310 9.341 -26.635 1.00 93.56 80 ARG A O 1
ATOM 604 N N . ALA A 1 81 ? -12.337 9.325 -27.604 1.00 93.19 81 ALA A N 1
ATOM 605 C CA . ALA A 1 81 ? -13.097 9.211 -26.363 1.00 93.19 81 ALA A CA 1
ATOM 606 C C . ALA A 1 81 ? -12.756 7.930 -25.578 1.00 93.19 81 ALA A C 1
ATOM 608 O O . ALA A 1 81 ? -12.793 7.917 -24.351 1.00 93.19 81 ALA A O 1
ATOM 609 N N . ALA A 1 82 ? -12.430 6.826 -26.257 1.00 92.56 82 ALA A N 1
ATOM 610 C CA . ALA A 1 82 ? -11.940 5.614 -25.605 1.00 92.56 82 ALA A CA 1
ATOM 611 C C . ALA A 1 82 ? -10.520 5.798 -25.039 1.00 92.56 82 ALA A C 1
ATOM 613 O O . ALA A 1 82 ? -10.241 5.300 -23.955 1.00 92.56 82 ALA A O 1
ATOM 614 N N . ARG A 1 83 ? -9.639 6.549 -25.720 1.00 90.81 83 ARG A N 1
ATOM 615 C CA . ARG A 1 83 ? -8.299 6.887 -25.200 1.00 90.81 83 ARG A CA 1
ATOM 616 C C . ARG A 1 83 ? -8.352 7.811 -23.993 1.00 90.81 83 ARG A C 1
ATOM 618 O O . ARG A 1 83 ? -7.566 7.628 -23.078 1.00 90.81 83 ARG A O 1
ATOM 625 N N . GLU A 1 84 ? -9.264 8.774 -23.979 1.00 89.31 84 GLU A N 1
ATOM 626 C CA . GLU A 1 84 ? -9.458 9.663 -22.827 1.00 89.31 84 GLU A CA 1
ATOM 627 C C . GLU A 1 84 ? -9.877 8.873 -21.577 1.00 89.31 84 GLU A C 1
ATOM 629 O O . GLU A 1 84 ? -9.376 9.141 -20.490 1.00 89.31 84 GLU A O 1
ATOM 634 N N . ARG A 1 85 ? -10.696 7.825 -21.744 1.00 90.06 85 ARG A N 1
ATOM 635 C CA . ARG A 1 85 ? -11.094 6.900 -20.665 1.00 90.06 85 ARG A CA 1
ATOM 636 C C . ARG A 1 85 ? -10.008 5.908 -20.235 1.00 90.06 85 ARG A C 1
ATOM 638 O O . ARG A 1 85 ? -10.214 5.171 -19.281 1.00 90.06 85 ARG A O 1
ATOM 645 N N . LEU A 1 86 ? -8.854 5.857 -20.910 1.00 86.25 86 LEU A N 1
ATOM 646 C CA . LEU A 1 86 ? -7.734 5.034 -20.434 1.00 86.25 86 LEU A CA 1
ATOM 647 C C . LEU A 1 86 ? -7.220 5.518 -19.085 1.00 86.25 86 LEU A C 1
ATOM 649 O O . LEU A 1 86 ? -6.771 4.703 -18.287 1.00 86.25 86 LEU A O 1
ATOM 653 N N . GLY A 1 87 ? -7.225 6.837 -18.870 1.00 84.69 87 GLY A N 1
ATOM 654 C CA . GLY A 1 87 ? -6.687 7.435 -17.655 1.00 84.69 87 GLY A CA 1
ATOM 655 C C . GLY A 1 87 ? -5.161 7.377 -17.531 1.00 84.69 87 GLY A C 1
ATOM 656 O O . GLY A 1 87 ? -4.633 7.784 -16.507 1.00 84.69 87 GLY A O 1
ATOM 657 N N . HIS A 1 88 ? -4.426 6.883 -18.533 1.00 88.75 88 HIS A N 1
ATOM 658 C CA . HIS A 1 88 ? -2.963 6.776 -18.492 1.00 88.75 88 HIS A CA 1
ATOM 659 C C . HIS A 1 88 ? -2.318 6.960 -19.873 1.00 88.75 88 HIS A C 1
ATOM 661 O O . HIS A 1 88 ? -2.993 6.976 -20.906 1.00 88.75 88 HIS A O 1
ATOM 667 N N . ALA A 1 89 ? -0.986 7.084 -19.900 1.00 82.94 89 ALA A N 1
ATOM 668 C CA . ALA A 1 89 ? -0.227 7.234 -21.139 1.00 82.94 89 ALA A CA 1
ATOM 669 C C . ALA A 1 89 ? -0.463 6.053 -22.110 1.00 82.94 89 ALA A C 1
ATOM 671 O O . ALA A 1 89 ? -0.565 4.899 -21.673 1.00 82.94 89 ALA A O 1
ATOM 672 N N . PRO A 1 90 ? -0.531 6.306 -23.433 1.00 75.94 90 PRO A N 1
ATOM 673 C CA . PRO A 1 90 ? -0.654 5.242 -24.422 1.00 75.94 90 PRO A CA 1
ATOM 674 C C . PRO A 1 90 ? 0.595 4.352 -24.430 1.00 75.94 90 PRO A C 1
ATOM 676 O O . PRO A 1 90 ? 1.704 4.810 -24.168 1.00 75.94 90 PRO A O 1
ATOM 679 N N . GLY A 1 91 ? 0.419 3.078 -24.785 1.00 79.81 91 GLY A N 1
ATOM 680 C CA . GLY A 1 91 ? 1.517 2.107 -24.855 1.00 79.81 91 GLY A CA 1
ATOM 681 C C . GLY A 1 91 ? 1.781 1.342 -23.557 1.00 79.81 91 GLY A C 1
ATOM 682 O O . GLY A 1 91 ? 2.670 0.502 -23.553 1.00 79.81 91 GLY A O 1
ATOM 683 N N . LEU A 1 92 ? 1.000 1.599 -22.503 1.00 87.75 92 LEU A N 1
ATOM 684 C CA . LEU A 1 92 ? 0.921 0.755 -21.311 1.00 87.75 92 LEU A CA 1
ATOM 685 C C . LEU A 1 92 ? -0.232 -0.246 -21.438 1.00 87.75 92 LEU A C 1
ATOM 687 O O . LEU A 1 92 ? -1.323 0.097 -21.904 1.00 87.75 92 LEU A O 1
ATOM 691 N N . SER A 1 93 ? 0.003 -1.470 -20.985 1.00 88.12 93 SER A N 1
ATOM 692 C CA . SER A 1 93 ? -0.982 -2.537 -20.848 1.00 88.12 93 SER A CA 1
ATOM 693 C C . SER A 1 93 ? -1.330 -2.735 -19.374 1.00 88.12 93 SER A C 1
ATOM 695 O O . SER A 1 93 ? -0.738 -3.577 -18.690 1.00 88.12 93 SER A O 1
ATOM 697 N N . LEU A 1 94 ? -2.303 -1.955 -18.895 1.00 92.50 94 LEU A N 1
ATOM 698 C CA . LEU A 1 94 ? -2.772 -2.013 -17.514 1.00 92.50 94 LEU A CA 1
ATOM 699 C C . LEU A 1 94 ? -4.070 -2.824 -17.363 1.00 92.50 94 LEU A C 1
ATOM 701 O O . LEU A 1 94 ? -4.967 -2.758 -18.204 1.00 92.50 94 LEU A O 1
ATOM 705 N N . VAL A 1 95 ? -4.150 -3.583 -16.272 1.00 92.12 95 VAL A N 1
ATOM 706 C CA . VAL A 1 95 ? -5.301 -4.357 -15.775 1.00 92.12 95 VAL A CA 1
ATOM 707 C C . VAL A 1 95 ? -5.455 -4.193 -14.252 1.00 92.12 95 VAL A C 1
ATOM 709 O O . VAL A 1 95 ? -5.910 -5.101 -13.558 1.00 92.12 95 VAL A O 1
ATOM 712 N N . THR A 1 96 ? -5.024 -3.048 -13.719 1.00 91.81 96 THR A N 1
ATOM 713 C CA . THR A 1 96 ? -4.936 -2.761 -12.280 1.00 91.81 96 THR A CA 1
ATOM 714 C C . THR A 1 96 ? -6.003 -1.781 -11.809 1.00 91.81 96 THR A C 1
ATOM 716 O O . THR A 1 96 ? -6.448 -0.943 -12.582 1.00 91.81 96 THR A O 1
ATOM 719 N N . GLU A 1 97 ? -6.400 -1.877 -10.540 1.00 91.50 97 GLU A N 1
ATOM 720 C CA . GLU A 1 97 ? -7.216 -0.854 -9.868 1.00 91.50 97 GLU A CA 1
ATOM 721 C C . GLU A 1 97 ? -6.376 0.284 -9.281 1.00 91.50 97 GLU A C 1
ATOM 723 O O . GLU A 1 97 ? -6.928 1.281 -8.816 1.00 91.50 97 GLU A O 1
ATOM 728 N N . TYR A 1 98 ? -5.048 0.154 -9.304 1.00 93.81 98 TYR A N 1
ATOM 729 C CA . TYR A 1 98 ? -4.164 1.168 -8.759 1.00 93.81 98 TYR A CA 1
ATOM 730 C C . TYR A 1 98 ? -4.250 2.445 -9.588 1.00 93.81 98 TYR A C 1
ATOM 732 O O . TYR A 1 98 ? -4.015 2.436 -10.797 1.00 93.81 98 TYR A O 1
ATOM 740 N N . SER A 1 99 ? -4.501 3.559 -8.915 1.00 94.25 99 SER A N 1
ATOM 741 C CA . SER A 1 99 ? -4.398 4.890 -9.502 1.00 94.25 99 SER A CA 1
ATOM 742 C C . SER A 1 99 ? -3.248 5.651 -8.861 1.00 94.25 99 SER A C 1
ATOM 744 O O . SER A 1 99 ? -2.993 5.501 -7.670 1.00 94.25 99 SER A O 1
ATOM 746 N N . VAL A 1 100 ? -2.562 6.472 -9.647 1.00 95.31 100 VAL A N 1
ATOM 747 C CA . VAL A 1 100 ? -1.492 7.359 -9.189 1.00 95.31 100 VAL A CA 1
ATOM 748 C C . VAL A 1 100 ? -1.723 8.721 -9.820 1.00 95.31 100 VAL A C 1
ATOM 750 O O . VAL A 1 100 ? -1.699 8.851 -11.045 1.00 95.31 100 VAL A O 1
ATOM 753 N N . SER A 1 101 ? -1.937 9.746 -9.005 1.00 94.06 101 SER A N 1
ATOM 754 C CA . SER A 1 101 ? -2.074 11.123 -9.476 1.00 94.06 101 SER A CA 1
ATOM 755 C C . SER A 1 101 ? -1.234 12.069 -8.629 1.00 94.06 101 SER A C 1
ATOM 757 O O . SER A 1 101 ? -0.889 11.765 -7.491 1.00 94.06 101 SER A O 1
ATOM 759 N N . ALA A 1 102 ? -0.889 13.229 -9.189 1.00 91.62 102 ALA A N 1
ATOM 760 C CA . ALA A 1 102 ? -0.192 14.253 -8.420 1.00 91.62 102 ALA A CA 1
ATOM 761 C C . ALA A 1 102 ? -1.046 14.757 -7.249 1.00 91.62 102 ALA A C 1
ATOM 763 O O . ALA A 1 102 ? -0.493 15.065 -6.207 1.00 91.62 102 ALA A O 1
ATOM 764 N N . GLU A 1 103 ? -2.370 14.832 -7.419 1.00 93.62 103 GLU A N 1
ATOM 765 C CA . GLU A 1 103 ? -3.290 15.280 -6.373 1.00 93.62 103 GLU A CA 1
ATOM 766 C C . GLU A 1 103 ? -3.330 14.264 -5.234 1.00 93.62 103 GLU A C 1
ATOM 768 O O . GLU A 1 103 ? -2.942 14.588 -4.117 1.00 93.62 103 GLU A O 1
ATOM 773 N N . ASP A 1 104 ? -3.726 13.026 -5.515 1.00 93.50 104 ASP A N 1
ATOM 774 C CA . ASP A 1 104 ? -4.069 12.038 -4.491 1.00 93.50 104 ASP A CA 1
ATOM 775 C C . ASP A 1 104 ? -2.899 11.150 -4.049 1.00 93.50 104 ASP A C 1
ATOM 777 O O . ASP A 1 104 ? -2.996 10.514 -3.004 1.00 93.50 104 ASP A O 1
ATOM 781 N N . GLY A 1 105 ? -1.800 11.112 -4.807 1.00 95.12 105 GLY A N 1
ATOM 782 C CA . GLY A 1 105 ? -0.775 10.085 -4.646 1.00 95.12 105 GLY A CA 1
ATOM 783 C C . GLY A 1 105 ? -1.265 8.738 -5.181 1.00 95.12 105 GLY A C 1
ATOM 784 O O . GLY A 1 105 ? -1.996 8.678 -6.176 1.00 95.12 105 GLY A O 1
ATOM 785 N N . LEU A 1 106 ? -0.849 7.650 -4.535 1.00 95.50 106 LEU A N 1
ATOM 786 C CA . LEU A 1 106 ? -1.327 6.302 -4.837 1.00 95.50 106 LEU A CA 1
ATOM 787 C C . LEU A 1 106 ? -2.727 6.090 -4.230 1.00 95.50 106 LEU A C 1
ATOM 789 O O . LEU A 1 106 ? -3.011 6.533 -3.128 1.00 95.50 106 LEU A O 1
ATOM 793 N N . ARG A 1 107 ? -3.591 5.346 -4.918 1.00 94.00 107 ARG A N 1
ATOM 794 C CA . ARG A 1 107 ? -4.744 4.646 -4.329 1.00 94.00 107 ARG A CA 1
ATOM 795 C C . ARG A 1 107 ? -4.798 3.242 -4.895 1.00 94.00 107 ARG A C 1
ATOM 797 O O . ARG A 1 107 ? -4.442 3.035 -6.055 1.00 94.00 107 ARG A O 1
ATOM 804 N N . MET A 1 108 ? -5.241 2.283 -4.090 1.00 91.75 108 MET A N 1
ATOM 805 C CA . MET A 1 108 ? -5.220 0.868 -4.476 1.00 91.75 108 MET A CA 1
ATOM 806 C C . MET A 1 108 ? -6.563 0.345 -5.001 1.00 91.75 108 MET A C 1
ATOM 808 O O . MET A 1 108 ? -6.590 -0.672 -5.688 1.00 91.75 108 MET A O 1
ATOM 812 N N . THR A 1 109 ? -7.664 1.025 -4.688 1.00 90.56 109 THR A N 1
ATOM 813 C CA . THR A 1 109 ? -9.012 0.700 -5.170 1.00 90.56 109 THR A CA 1
ATOM 814 C C . THR A 1 109 ? -9.856 1.973 -5.235 1.00 90.56 109 THR A C 1
ATOM 816 O O . THR A 1 109 ? -9.440 3.031 -4.757 1.00 90.56 109 THR A O 1
ATOM 819 N N . ALA A 1 110 ? -11.036 1.883 -5.843 1.00 89.12 110 ALA A N 1
ATOM 820 C CA . ALA A 1 110 ? -11.957 3.005 -5.941 1.00 89.12 110 ALA A CA 1
ATOM 821 C C . ALA A 1 110 ? -12.608 3.337 -4.578 1.00 89.12 110 ALA A C 1
ATOM 823 O O . ALA A 1 110 ? -12.963 2.409 -3.839 1.00 89.12 110 ALA A O 1
ATOM 824 N N . PRO A 1 111 ? -12.836 4.632 -4.275 1.00 93.69 111 PRO A N 1
ATOM 825 C CA . PRO A 1 111 ? -13.487 5.058 -3.042 1.00 93.69 111 PRO A CA 1
ATOM 826 C C . PRO A 1 111 ? -14.888 4.461 -2.859 1.00 93.69 111 PRO A C 1
ATOM 828 O O . PRO A 1 111 ? -15.717 4.529 -3.770 1.00 93.69 111 PRO A O 1
ATOM 831 N N . ARG A 1 112 ? -15.172 3.917 -1.672 1.00 94.81 112 ARG A N 1
ATOM 832 C CA . ARG A 1 112 ? -16.513 3.475 -1.257 1.00 94.81 112 ARG A CA 1
ATOM 833 C C . ARG A 1 112 ? -16.659 3.445 0.263 1.00 94.81 112 ARG A C 1
ATOM 835 O O . ARG A 1 112 ? -15.775 2.961 0.967 1.00 94.81 112 ARG A O 1
ATOM 842 N N . LEU A 1 113 ? -17.799 3.896 0.779 1.00 98.00 113 LEU A N 1
ATOM 843 C CA . LEU A 1 113 ? -18.154 3.727 2.189 1.00 98.00 113 LEU A CA 1
ATOM 844 C C . LEU A 1 113 ? -18.975 2.441 2.383 1.00 98.00 113 LEU A C 1
ATOM 846 O O . LEU A 1 113 ? -20.077 2.314 1.850 1.00 98.00 113 LEU A O 1
ATOM 850 N N . VAL A 1 114 ? -18.455 1.489 3.160 1.00 97.44 114 VAL A N 1
ATOM 851 C CA . VAL A 1 114 ? -19.068 0.162 3.351 1.00 97.44 114 VAL A CA 1
ATOM 852 C C . VAL A 1 114 ? -19.392 -0.071 4.821 1.00 97.44 114 VAL A C 1
ATOM 854 O O . VAL A 1 114 ? -18.525 0.063 5.676 1.00 97.44 114 VAL A O 1
ATOM 857 N N . GLU A 1 115 ? -20.627 -0.465 5.132 1.00 98.00 115 GLU A N 1
ATOM 858 C CA . GLU A 1 115 ? -20.981 -0.947 6.472 1.00 98.00 115 GLU A CA 1
ATOM 859 C C . GLU A 1 115 ? -20.560 -2.419 6.621 1.00 98.00 115 GLU A C 1
ATOM 861 O O . GLU A 1 115 ? -21.166 -3.308 6.024 1.00 98.00 115 GLU A O 1
ATOM 866 N N . THR A 1 116 ? -19.494 -2.686 7.378 1.00 96.38 116 THR A N 1
ATOM 867 C CA . THR A 1 116 ? -18.901 -4.032 7.515 1.00 96.38 116 THR A CA 1
ATOM 868 C C . THR A 1 116 ? -19.459 -4.814 8.707 1.00 96.38 116 THR A C 1
ATOM 870 O O . THR A 1 116 ? -19.436 -6.045 8.722 1.00 96.38 116 THR A O 1
ATOM 873 N N . ALA A 1 117 ? -20.002 -4.106 9.696 1.00 97.19 117 ALA A N 1
ATOM 874 C CA . ALA A 1 117 ? -20.768 -4.625 10.826 1.00 97.19 117 ALA A CA 1
ATOM 875 C C . ALA A 1 117 ? -21.786 -3.552 11.269 1.00 97.19 117 ALA A C 1
ATOM 877 O O . ALA A 1 117 ? -21.629 -2.399 10.874 1.00 97.19 117 ALA A O 1
ATOM 878 N N . PRO A 1 118 ? -22.814 -3.873 12.082 1.00 96.12 118 PRO A N 1
ATOM 879 C CA . PRO A 1 118 ? -23.853 -2.907 12.455 1.00 96.12 118 PRO A CA 1
ATOM 880 C C . PRO A 1 118 ? -23.290 -1.601 13.038 1.00 96.12 118 PRO A C 1
ATOM 882 O O . PRO A 1 118 ? -22.712 -1.595 14.128 1.00 96.12 118 PRO A O 1
ATOM 885 N N . GLY A 1 119 ? -23.463 -0.489 12.322 1.00 97.56 119 GLY A N 1
ATOM 886 C CA . GLY A 1 119 ? -22.932 0.826 12.692 1.00 97.56 119 GLY A CA 1
ATOM 887 C C . GLY A 1 119 ? -21.410 0.972 12.569 1.00 97.56 119 GLY A C 1
ATOM 888 O O . GLY A 1 119 ? -20.861 1.919 13.122 1.00 97.56 119 GLY A O 1
ATOM 889 N N . VAL A 1 120 ? -20.721 0.060 11.883 1.00 98.62 120 VAL A N 1
ATOM 890 C CA . VAL A 1 120 ? -19.286 0.137 11.575 1.00 98.62 120 VAL A CA 1
ATOM 891 C C . VAL A 1 120 ? -19.126 0.406 10.084 1.00 98.62 120 VAL A C 1
ATOM 893 O O . VAL A 1 120 ? -19.293 -0.497 9.267 1.00 98.62 120 VAL A O 1
ATOM 896 N N . HIS A 1 121 ? -18.798 1.647 9.733 1.00 98.75 121 HIS A N 1
ATOM 897 C CA . HIS A 1 121 ? -18.587 2.074 8.352 1.00 98.75 121 HIS A CA 1
ATOM 898 C C . HIS A 1 121 ? -17.095 2.218 8.064 1.00 98.75 121 HIS A C 1
ATOM 900 O O . HIS A 1 121 ? -16.423 3.013 8.711 1.00 98.75 121 HIS A O 1
ATOM 906 N N . VAL A 1 122 ? -16.582 1.484 7.084 1.00 98.50 122 VAL A N 1
ATOM 907 C CA . VAL A 1 122 ? -15.192 1.571 6.625 1.00 98.50 122 VAL A CA 1
ATOM 908 C C . VAL A 1 122 ? -15.159 2.377 5.331 1.00 98.50 122 VAL A C 1
ATOM 910 O O . VAL A 1 122 ? -15.881 2.072 4.379 1.00 98.50 122 VAL A O 1
ATOM 913 N N . ALA A 1 123 ? -14.349 3.428 5.317 1.00 98.31 123 ALA A N 1
ATOM 914 C CA . ALA A 1 123 ? -14.057 4.245 4.155 1.00 98.31 123 ALA A CA 1
ATOM 915 C C . ALA A 1 123 ? -12.923 3.582 3.369 1.00 98.31 123 ALA A C 1
ATOM 917 O O . ALA A 1 123 ? -11.755 3.733 3.715 1.00 98.31 123 ALA A O 1
ATOM 918 N N . GLN A 1 124 ? -13.284 2.833 2.328 1.00 96.62 124 GLN A N 1
ATOM 919 C CA . GLN A 1 124 ? -12.335 2.056 1.537 1.00 96.62 124 GLN A CA 1
ATOM 920 C C . GLN A 1 124 ? -11.852 2.848 0.330 1.00 96.62 124 GLN A C 1
ATOM 922 O O . GLN A 1 124 ? -12.679 3.435 -0.365 1.00 96.62 124 GLN A O 1
ATOM 927 N N . GLY A 1 125 ? -10.547 2.859 0.057 1.00 94.38 125 GLY A N 1
ATOM 928 C CA . GLY A 1 125 ? -9.984 3.421 -1.181 1.00 94.38 125 GLY A CA 1
ATOM 929 C C . GLY A 1 125 ? -10.121 4.941 -1.361 1.00 94.38 125 GLY A C 1
ATOM 930 O O . GLY A 1 125 ? -9.889 5.447 -2.457 1.00 94.38 125 GLY A O 1
ATOM 931 N N . TYR A 1 126 ? -10.492 5.694 -0.317 1.00 96.00 126 TYR A N 1
ATOM 932 C CA . TYR A 1 126 ? -10.403 7.167 -0.337 1.00 96.00 126 TYR A CA 1
ATOM 933 C C . TYR A 1 126 ? -8.949 7.656 -0.249 1.00 96.00 126 TYR A C 1
ATOM 935 O O . TYR A 1 126 ? -8.647 8.779 -0.660 1.00 96.00 126 TYR A O 1
ATOM 943 N N . ASP A 1 127 ? -8.058 6.805 0.249 1.00 95.62 127 ASP A N 1
ATOM 944 C CA . ASP A 1 127 ? -6.635 7.035 0.492 1.00 95.62 127 ASP A CA 1
ATOM 945 C C . ASP A 1 127 ? -5.848 5.739 0.179 1.00 95.62 127 ASP A C 1
ATOM 947 O O . ASP A 1 127 ? -6.437 4.783 -0.341 1.00 95.62 127 ASP A O 1
ATOM 951 N N . ILE A 1 128 ? -4.537 5.692 0.448 1.00 94.00 128 ILE A N 1
ATOM 952 C CA . ILE A 1 128 ? -3.797 4.422 0.461 1.00 94.00 128 ILE A CA 1
ATOM 953 C C . ILE A 1 128 ? -4.255 3.533 1.618 1.00 94.00 128 ILE A C 1
ATOM 955 O O . ILE A 1 128 ? -4.406 2.332 1.400 1.00 94.00 128 ILE A O 1
ATOM 959 N N . ALA A 1 129 ? -4.538 4.134 2.778 1.00 95.25 129 ALA A N 1
ATOM 960 C CA . ALA A 1 129 ? -5.078 3.460 3.948 1.00 95.25 129 ALA A CA 1
ATOM 961 C C . ALA A 1 129 ? -6.607 3.607 4.040 1.00 95.25 129 ALA A C 1
ATOM 963 O O . ALA A 1 129 ? -7.187 4.670 3.807 1.00 95.25 129 ALA A O 1
ATOM 964 N N . ASP A 1 130 ? -7.270 2.538 4.447 1.00 97.44 130 ASP A N 1
ATOM 965 C CA . ASP A 1 130 ? -8.659 2.537 4.864 1.00 97.44 130 ASP A CA 1
ATOM 966 C C . ASP A 1 130 ? -8.768 3.029 6.316 1.00 97.44 130 ASP A C 1
ATOM 968 O O . ASP A 1 130 ? -7.964 2.700 7.185 1.00 97.44 130 ASP A O 1
ATOM 972 N N . PHE A 1 131 ? -9.822 3.788 6.594 1.00 98.56 131 PHE A N 1
ATOM 973 C CA . PHE A 1 131 ? -10.154 4.304 7.925 1.00 98.56 131 PHE A CA 1
ATOM 974 C C . PHE A 1 131 ? -11.640 4.076 8.202 1.00 98.56 131 PHE A C 1
ATOM 976 O O . PHE A 1 131 ? -12.415 3.760 7.294 1.00 98.56 131 PHE A O 1
ATOM 983 N N . ALA A 1 132 ? -12.073 4.185 9.456 1.00 98.75 132 ALA A N 1
ATOM 984 C CA . ALA A 1 132 ? -13.417 3.763 9.840 1.00 98.75 132 ALA A CA 1
ATOM 985 C C . ALA A 1 132 ? -14.159 4.752 10.738 1.00 98.75 132 ALA A C 1
ATOM 987 O O . ALA A 1 132 ? -13.577 5.580 11.430 1.00 98.75 132 ALA A O 1
ATOM 988 N N . PHE A 1 133 ? -15.481 4.605 10.759 1.00 98.81 133 PHE A N 1
ATOM 989 C CA . PHE A 1 133 ? -16.414 5.336 11.598 1.00 98.81 133 PHE A CA 1
ATOM 990 C C . PHE A 1 133 ? -17.331 4.350 12.316 1.00 98.81 133 PHE A C 1
ATOM 992 O O . PHE A 1 133 ? -18.107 3.628 11.685 1.00 98.81 133 PHE A O 1
ATOM 999 N N . VAL A 1 134 ? -17.275 4.343 13.644 1.00 98.81 134 VAL A N 1
ATOM 1000 C CA . VAL A 1 134 ? -18.144 3.530 14.496 1.00 98.81 134 VAL A CA 1
ATOM 1001 C C . VAL A 1 134 ? -19.215 4.422 15.110 1.00 98.81 134 VAL A C 1
ATOM 1003 O O . VAL A 1 134 ? -18.918 5.368 15.843 1.00 98.81 134 VAL A O 1
ATOM 1006 N N . LEU A 1 135 ? -20.474 4.129 14.792 1.00 98.50 135 LEU A N 1
ATOM 1007 C CA . LEU A 1 135 ? -21.639 4.846 15.293 1.00 98.50 135 LEU A CA 1
ATOM 1008 C C . LEU A 1 135 ? -22.002 4.365 16.702 1.00 98.50 135 LEU A C 1
ATOM 1010 O O . LEU A 1 135 ? -22.090 3.161 16.967 1.00 98.50 135 LEU A O 1
ATOM 1014 N N . THR A 1 136 ? -22.246 5.325 17.590 1.00 98.19 136 THR A N 1
ATOM 1015 C CA . THR A 1 136 ? -22.663 5.117 18.983 1.00 98.19 136 THR A CA 1
ATOM 1016 C C . THR A 1 136 ? -23.798 6.081 19.343 1.00 98.19 136 THR A C 1
ATOM 1018 O O . THR A 1 136 ? -24.065 7.023 18.590 1.00 98.19 136 THR A O 1
ATOM 1021 N N . ASP A 1 137 ? -24.437 5.895 20.500 1.00 96.75 137 ASP A N 1
ATOM 1022 C CA . ASP A 1 137 ? -25.536 6.771 20.936 1.00 96.75 137 ASP A CA 1
ATOM 1023 C C . ASP A 1 137 ? -25.084 8.215 21.246 1.00 96.75 137 ASP A C 1
ATOM 1025 O O . ASP A 1 137 ? -25.869 9.150 21.085 1.00 96.75 137 ASP A O 1
ATOM 1029 N N . ASP A 1 138 ? -23.817 8.416 21.627 1.00 96.12 138 ASP A N 1
ATOM 1030 C CA . ASP A 1 138 ? -23.269 9.725 22.023 1.00 96.12 138 ASP A CA 1
ATOM 1031 C C . ASP A 1 138 ? -22.459 10.404 20.907 1.00 96.12 138 ASP A C 1
ATOM 1033 O O . ASP A 1 138 ? -22.006 11.539 21.062 1.00 96.12 138 ASP A O 1
ATOM 1037 N N . GLY A 1 139 ? -22.262 9.738 19.766 1.00 97.31 139 GLY A N 1
ATOM 1038 C CA . GLY A 1 139 ? -21.459 10.273 18.673 1.00 97.31 139 GLY A CA 1
ATOM 1039 C C . GLY A 1 139 ? -20.784 9.214 17.815 1.00 97.31 139 GLY A C 1
ATOM 1040 O O . GLY A 1 139 ? -21.115 8.030 17.850 1.00 97.31 139 GLY A O 1
ATOM 1041 N N . ILE A 1 140 ? -19.815 9.663 17.027 1.00 98.62 140 ILE A N 1
ATOM 1042 C CA . ILE A 1 140 ? -19.007 8.816 16.151 1.00 98.62 140 ILE A CA 1
ATOM 1043 C C . ILE A 1 140 ? -17.604 8.695 16.742 1.00 98.62 140 ILE A C 1
ATOM 1045 O O . ILE A 1 140 ? -17.019 9.702 17.159 1.00 98.62 140 ILE A O 1
ATOM 1049 N N . VAL A 1 141 ? -17.079 7.473 16.751 1.00 98.88 141 VAL A N 1
ATOM 1050 C CA . VAL A 1 141 ? -15.666 7.177 16.999 1.00 98.88 141 VAL A CA 1
ATOM 1051 C C . VAL A 1 141 ? -15.014 6.907 15.647 1.00 98.88 141 VAL A C 1
ATOM 1053 O O . VAL A 1 141 ? -15.379 5.942 14.976 1.00 98.88 141 VAL A O 1
ATOM 1056 N N . ALA A 1 142 ? -14.106 7.779 15.219 1.00 98.88 142 ALA A N 1
ATOM 1057 C CA . ALA A 1 142 ? -13.286 7.536 14.040 1.00 98.88 142 ALA A CA 1
ATOM 1058 C C . ALA A 1 142 ? -12.074 6.673 14.417 1.00 98.88 142 ALA A C 1
ATOM 1060 O O . ALA A 1 142 ? -11.534 6.819 15.515 1.00 98.88 142 ALA A O 1
ATOM 1061 N N . ILE A 1 143 ? -11.667 5.780 13.523 1.00 98.88 143 ILE A N 1
ATOM 1062 C CA . ILE A 1 143 ? -10.458 4.965 13.654 1.00 98.88 143 ILE A CA 1
ATOM 1063 C C . ILE A 1 143 ? -9.591 5.289 12.445 1.00 98.88 143 ILE A C 1
ATOM 1065 O O . ILE A 1 143 ? -10.017 5.033 11.319 1.00 98.88 143 ILE A O 1
ATOM 1069 N N . ASP A 1 144 ? -8.426 5.876 12.710 1.00 98.75 144 ASP A N 1
ATOM 1070 C CA . ASP A 1 144 ? -7.525 6.513 11.744 1.00 98.75 144 ASP A CA 1
ATOM 1071 C C . ASP A 1 144 ? -8.128 7.703 10.978 1.00 98.75 144 ASP A C 1
ATOM 1073 O O . ASP A 1 144 ? -9.303 8.060 11.116 1.00 98.75 144 ASP A O 1
ATOM 1077 N N . ALA A 1 145 ? -7.269 8.393 10.227 1.00 97.75 145 ALA A N 1
ATOM 1078 C CA . ALA A 1 145 ? -7.537 9.708 9.663 1.00 97.75 145 ALA A CA 1
ATOM 1079 C C . ALA A 1 145 ? -6.958 9.929 8.256 1.00 97.75 145 ALA A C 1
ATOM 1081 O O . ALA A 1 145 ? -6.831 11.084 7.856 1.00 97.75 145 ALA A O 1
ATOM 1082 N N . ALA A 1 146 ? -6.647 8.875 7.492 1.00 97.06 146 ALA A N 1
ATOM 1083 C CA . ALA A 1 146 ? -6.092 8.971 6.134 1.00 97.06 146 ALA A CA 1
ATOM 1084 C C . ALA A 1 146 ? -4.764 9.771 6.049 1.00 97.06 146 ALA A C 1
ATOM 1086 O O . ALA A 1 146 ? -4.274 10.324 7.034 1.00 97.06 146 ALA A O 1
ATOM 1087 N N . SER A 1 147 ? -4.188 9.893 4.849 1.00 95.50 147 SER A N 1
ATOM 1088 C CA . SER A 1 147 ? -2.979 10.692 4.587 1.00 95.50 147 SER A CA 1
ATOM 1089 C C . SER A 1 147 ? -3.247 12.181 4.378 1.00 95.50 147 SER A C 1
ATOM 1091 O O . SER A 1 147 ? -2.329 13.002 4.457 1.00 95.50 147 SER A O 1
ATOM 1093 N N . HIS A 1 148 ? -4.503 12.561 4.114 1.00 96.25 148 HIS A N 1
ATOM 1094 C CA . HIS A 1 148 ? -4.859 13.944 3.815 1.00 96.25 148 HIS A CA 1
ATOM 1095 C C . HIS A 1 148 ? -6.303 14.303 4.235 1.00 96.25 148 HIS A C 1
ATOM 1097 O O . HIS A 1 148 ? -7.231 13.534 3.970 1.00 96.25 148 HIS A O 1
ATOM 1103 N N . PRO A 1 149 ? -6.550 15.522 4.764 1.00 96.38 149 PRO A N 1
ATOM 1104 C CA . PRO A 1 149 ? -7.877 15.996 5.190 1.00 96.38 149 PRO A CA 1
ATOM 1105 C C . PRO A 1 149 ? -8.975 15.822 4.135 1.00 96.38 149 PRO A C 1
ATOM 1107 O O . PRO A 1 149 ? -10.039 15.281 4.413 1.00 96.38 149 PRO A O 1
ATOM 1110 N N . ARG A 1 150 ? -8.700 16.202 2.880 1.00 96.81 150 ARG A N 1
ATOM 1111 C CA . ARG A 1 150 ? -9.646 16.053 1.755 1.00 96.81 150 ARG A CA 1
ATOM 1112 C C . ARG A 1 150 ? -10.154 14.616 1.540 1.00 96.81 150 ARG A C 1
ATOM 1114 O O . ARG A 1 150 ? -11.276 14.444 1.067 1.00 96.81 150 ARG A O 1
ATOM 1121 N N . HIS A 1 151 ? -9.348 13.599 1.859 1.00 97.19 151 HIS A N 1
ATOM 1122 C CA . HIS A 1 151 ? -9.738 12.195 1.713 1.00 97.19 151 HIS A CA 1
ATOM 1123 C C . HIS A 1 151 ? -10.726 11.804 2.818 1.00 97.19 151 HIS A C 1
ATOM 1125 O O . HIS A 1 151 ? -11.777 11.227 2.534 1.00 97.19 151 HIS A O 1
ATOM 1131 N N . VAL A 1 152 ? -10.469 12.249 4.052 1.00 98.25 152 VAL A N 1
ATOM 1132 C CA . VAL A 1 152 ? -11.421 12.141 5.166 1.00 98.25 152 VAL A CA 1
ATOM 1133 C C . VAL A 1 152 ? -12.721 12.879 4.857 1.00 98.25 152 VAL A C 1
ATOM 1135 O O . VAL A 1 152 ? -13.806 12.324 5.011 1.00 98.25 152 VAL A O 1
ATOM 1138 N N . GLU A 1 153 ? -12.640 14.124 4.385 1.00 98.31 153 GLU A N 1
ATOM 1139 C CA . GLU A 1 153 ? -13.807 14.934 4.030 1.00 98.31 153 GLU A CA 1
ATOM 1140 C C . GLU A 1 153 ? -14.660 14.276 2.941 1.00 98.31 153 GLU A C 1
ATOM 1142 O O . GLU A 1 153 ? -15.888 14.386 2.970 1.00 98.31 153 GLU A O 1
ATOM 1147 N N . ALA A 1 154 ? -14.032 13.591 1.981 1.00 97.88 154 ALA A N 1
ATOM 1148 C CA . ALA A 1 154 ? -14.735 12.842 0.949 1.00 97.88 154 ALA A CA 1
ATOM 1149 C C . ALA A 1 154 ? -15.562 11.695 1.537 1.00 97.88 154 ALA A C 1
ATOM 1151 O O . ALA A 1 154 ? -16.760 11.624 1.256 1.00 97.88 154 ALA A O 1
ATOM 1152 N N . ALA A 1 155 ? -14.977 10.883 2.417 1.00 98.44 155 ALA A N 1
ATOM 1153 C CA . ALA A 1 155 ? -15.708 9.824 3.108 1.00 98.44 155 ALA A CA 1
ATOM 1154 C C . ALA A 1 155 ? -16.787 10.380 4.053 1.00 98.44 155 ALA A C 1
ATOM 1156 O O . ALA A 1 155 ? -17.908 9.869 4.103 1.00 98.44 155 ALA A O 1
ATOM 1157 N N . LEU A 1 156 ? -16.499 11.478 4.762 1.00 98.38 156 LEU A N 1
ATOM 1158 C CA . LEU A 1 156 ? -17.471 12.143 5.628 1.00 98.38 156 LEU A CA 1
ATOM 1159 C C . LEU A 1 156 ? -18.689 12.630 4.841 1.00 98.38 156 LEU A C 1
ATOM 1161 O O . LEU A 1 156 ? -19.802 12.502 5.344 1.00 98.38 156 LEU A O 1
ATOM 1165 N N . ARG A 1 157 ? -18.529 13.159 3.618 1.00 97.94 157 ARG A N 1
ATOM 1166 C CA . ARG A 1 157 ? -19.675 13.578 2.787 1.00 97.94 157 ARG A CA 1
ATOM 1167 C C . ARG A 1 157 ? -20.664 12.436 2.558 1.00 97.94 157 ARG A C 1
ATOM 1169 O O . ARG A 1 157 ? -21.868 12.668 2.657 1.00 97.94 157 ARG A O 1
ATOM 1176 N N . GLU A 1 158 ? -20.174 11.225 2.314 1.00 97.94 158 GLU A N 1
ATOM 1177 C CA . GLU A 1 158 ? -21.021 10.036 2.177 1.00 97.94 158 GLU A CA 1
ATOM 1178 C C . GLU A 1 158 ? -21.595 9.583 3.522 1.00 97.94 158 GLU A C 1
ATOM 1180 O O . GLU A 1 158 ? -22.800 9.354 3.633 1.00 97.94 158 GLU A O 1
ATOM 1185 N N . LEU A 1 159 ? -20.784 9.573 4.584 1.00 98.44 159 LEU A N 1
ATOM 1186 C CA . LEU A 1 159 ? -21.244 9.232 5.933 1.00 98.44 159 LEU A CA 1
ATOM 1187 C C . LEU A 1 159 ? -22.361 10.171 6.418 1.00 98.44 159 LEU A C 1
ATOM 1189 O O . LEU A 1 159 ? -23.265 9.744 7.138 1.00 98.44 159 LEU A O 1
ATOM 1193 N N . ARG A 1 160 ? -22.359 11.446 6.001 1.00 97.69 160 ARG A N 1
ATOM 1194 C CA . ARG A 1 160 ? -23.416 12.417 6.339 1.00 97.69 160 ARG A CA 1
ATOM 1195 C C . ARG A 1 160 ? -24.777 12.101 5.722 1.00 97.69 160 ARG A C 1
ATOM 1197 O O . ARG A 1 160 ? -25.776 12.638 6.207 1.00 97.69 160 ARG A O 1
ATOM 1204 N N . ALA A 1 161 ? -24.846 11.218 4.725 1.00 97.06 161 ALA A N 1
ATOM 1205 C CA . ALA A 1 161 ? -26.111 10.652 4.262 1.00 97.06 161 ALA A CA 1
ATOM 1206 C C . ALA A 1 161 ? -26.665 9.585 5.227 1.00 97.06 161 ALA A C 1
ATOM 1208 O O . ALA A 1 161 ? -27.876 9.375 5.264 1.00 97.06 161 ALA A O 1
ATOM 1209 N N . VAL A 1 162 ? -25.800 8.960 6.034 1.00 97.12 162 VAL A N 1
ATOM 1210 C CA . VAL A 1 162 ? -26.153 7.942 7.037 1.00 97.12 162 VAL A CA 1
ATOM 1211 C C . VAL A 1 162 ? -26.453 8.575 8.398 1.00 97.12 162 VAL A C 1
ATOM 1213 O O . VAL A 1 162 ? -27.451 8.243 9.034 1.00 97.12 162 VAL A O 1
ATOM 1216 N N . THR A 1 163 ? -25.617 9.511 8.860 1.00 97.56 163 THR A N 1
ATOM 1217 C CA . THR A 1 163 ? -25.741 10.107 10.200 1.00 97.56 163 THR A CA 1
ATOM 1218 C C . THR A 1 163 ? -25.247 11.553 10.284 1.00 97.56 163 THR A C 1
ATOM 1220 O O . THR A 1 163 ? -24.298 11.972 9.621 1.00 97.56 163 THR A O 1
ATOM 1223 N N . ARG A 1 164 ? -25.865 12.337 11.175 1.00 96.50 164 ARG A N 1
ATOM 1224 C CA . ARG A 1 164 ? -25.446 13.712 11.509 1.00 96.50 164 ARG A CA 1
ATOM 1225 C C . ARG A 1 164 ? -24.745 13.830 12.863 1.00 96.50 164 ARG A C 1
ATOM 1227 O O . ARG A 1 164 ? -24.458 14.945 13.286 1.00 96.50 164 ARG A O 1
ATOM 1234 N N . ALA A 1 165 ? -24.485 12.712 13.540 1.00 97.06 165 ALA A N 1
ATOM 1235 C CA . ALA A 1 165 ? -23.818 12.711 14.837 1.00 97.06 165 ALA A CA 1
ATOM 1236 C C . ALA A 1 165 ? -22.393 13.308 14.744 1.00 97.06 165 ALA A C 1
ATOM 1238 O O . ALA A 1 165 ? -21.719 13.128 13.721 1.00 97.06 165 ALA A O 1
ATOM 1239 N N . PRO A 1 166 ? -21.921 14.042 15.765 1.00 97.19 166 PRO A N 1
ATOM 1240 C CA . PRO A 1 166 ? -20.575 14.613 15.762 1.00 97.19 166 PRO A CA 1
ATOM 1241 C C . PRO A 1 166 ? -19.498 13.526 15.906 1.00 97.19 166 PRO A C 1
ATOM 1243 O O . PRO A 1 166 ? -19.752 12.471 16.488 1.00 97.19 166 PRO A O 1
ATOM 1246 N N . ILE A 1 167 ? -18.286 13.801 15.409 1.00 98.50 167 ILE A N 1
ATOM 1247 C CA . ILE A 1 167 ? -17.099 13.009 15.763 1.00 98.50 167 ILE A CA 1
ATOM 1248 C C . ILE A 1 167 ? -16.707 13.391 17.191 1.00 98.50 167 ILE A C 1
ATOM 1250 O O . ILE A 1 167 ? -16.408 14.552 17.465 1.00 98.50 167 ILE A O 1
ATOM 1254 N N . THR A 1 168 ? -16.744 12.428 18.105 1.00 98.38 168 THR A N 1
ATOM 1255 C CA . THR A 1 168 ? -16.425 12.652 19.528 1.00 98.38 168 THR A CA 1
ATOM 1256 C C . THR A 1 168 ? -15.055 12.113 19.896 1.00 98.38 168 THR A C 1
ATOM 1258 O O . THR A 1 168 ? -14.399 12.672 20.768 1.00 98.38 168 THR A O 1
ATOM 1261 N N . HIS A 1 169 ? -14.611 11.062 19.209 1.00 98.81 169 HIS A N 1
ATOM 1262 C CA . HIS A 1 169 ? -13.322 10.429 19.438 1.00 98.81 169 HIS A CA 1
ATOM 1263 C C . HIS A 1 169 ? -12.650 10.121 18.103 1.00 98.81 169 HIS A C 1
ATOM 1265 O O . HIS A 1 169 ? -13.327 9.772 17.132 1.00 98.81 169 HIS A O 1
ATOM 1271 N N . VAL A 1 170 ? -11.326 10.216 18.085 1.00 98.88 170 VAL A N 1
ATOM 1272 C CA . VAL A 1 170 ? -10.466 9.686 17.028 1.00 98.88 170 VAL A CA 1
ATOM 1273 C C . VAL A 1 170 ? -9.465 8.762 17.700 1.00 98.88 170 VAL A C 1
ATOM 1275 O O . VAL A 1 170 ? -8.722 9.202 18.574 1.00 98.88 170 VAL A O 1
ATOM 1278 N N . ILE A 1 171 ? -9.464 7.489 17.328 1.00 98.88 171 ILE A N 1
ATOM 1279 C CA . ILE A 1 171 ? -8.473 6.519 17.785 1.00 98.88 171 ILE A CA 1
ATOM 1280 C C . ILE A 1 171 ? -7.488 6.316 16.639 1.00 98.88 171 ILE A C 1
ATOM 1282 O O . ILE A 1 171 ? -7.887 5.877 15.565 1.00 98.88 171 ILE A O 1
ATOM 1286 N N . LEU A 1 172 ? -6.223 6.655 16.861 1.00 98.75 172 LEU A N 1
ATOM 1287 C CA . LEU A 1 172 ? -5.149 6.430 15.897 1.00 98.75 172 LEU A CA 1
ATOM 1288 C C . LEU A 1 172 ? -4.515 5.073 16.190 1.00 98.75 172 LEU A C 1
ATOM 1290 O O . LEU A 1 172 ? -4.107 4.811 17.325 1.00 98.75 172 LEU A O 1
ATOM 1294 N N . THR A 1 173 ? -4.468 4.208 15.183 1.00 98.25 173 THR A N 1
ATOM 1295 C CA . THR A 1 173 ? -3.919 2.859 15.317 1.00 98.25 173 THR A CA 1
ATOM 1296 C C . THR A 1 173 ? -2.400 2.879 15.434 1.00 98.25 173 THR A C 1
ATOM 1298 O O . THR A 1 173 ? -1.862 2.061 16.169 1.00 98.25 173 THR A O 1
ATOM 1301 N N . HIS A 1 174 ? -1.719 3.799 14.747 1.00 96.69 174 HIS A N 1
ATOM 1302 C CA . HIS A 1 174 ? -0.270 4.013 14.814 1.00 96.69 174 HIS A CA 1
ATOM 1303 C C . HIS A 1 174 ? 0.118 5.343 14.142 1.00 96.69 174 HIS A C 1
ATOM 1305 O O . HIS A 1 174 ? -0.708 5.995 13.499 1.00 96.69 174 HIS A O 1
ATOM 1311 N N . ALA A 1 175 ? 1.368 5.776 14.311 1.00 95.06 175 ALA A N 1
ATOM 1312 C CA . ALA A 1 175 ? 1.833 7.105 13.916 1.00 95.06 175 ALA A CA 1
ATOM 1313 C C . ALA A 1 175 ? 2.189 7.285 12.428 1.00 95.06 175 ALA A C 1
ATOM 1315 O O . ALA A 1 175 ? 2.896 8.239 12.111 1.00 95.06 175 ALA A O 1
ATOM 1316 N N . HIS A 1 176 ? 1.774 6.421 11.497 1.00 94.31 176 HIS A N 1
ATOM 1317 C CA . HIS A 1 176 ? 2.117 6.581 10.073 1.00 94.31 176 HIS A CA 1
ATOM 1318 C C . HIS A 1 176 ? 1.296 7.654 9.365 1.00 94.31 176 HIS A C 1
ATOM 1320 O O . HIS A 1 176 ? 0.133 7.900 9.688 1.00 94.31 176 HIS A O 1
ATOM 1326 N N . PHE A 1 177 ? 1.921 8.318 8.387 1.00 93.50 177 PHE A N 1
ATOM 1327 C CA . PHE A 1 177 ? 1.385 9.517 7.734 1.00 93.50 177 PHE A CA 1
ATOM 1328 C C . PHE A 1 177 ? -0.008 9.310 7.131 1.00 93.50 177 PHE A C 1
ATOM 1330 O O . PHE A 1 177 ? -0.811 10.236 7.146 1.00 93.50 177 PHE A O 1
ATOM 1337 N N . ASP A 1 178 ? -0.296 8.116 6.631 1.00 94.56 178 ASP A N 1
ATOM 1338 C CA . ASP A 1 178 ? -1.551 7.681 6.028 1.00 94.56 178 ASP A CA 1
ATOM 1339 C C . ASP A 1 178 ? -2.633 7.265 7.021 1.00 94.56 178 ASP A C 1
ATOM 1341 O O . ASP A 1 178 ? -3.789 7.108 6.638 1.00 94.56 178 ASP A O 1
ATOM 1345 N N . HIS A 1 179 ? -2.307 7.223 8.308 1.00 96.94 179 HIS A N 1
ATOM 1346 C CA . HIS A 1 179 ? -3.261 6.998 9.390 1.00 96.94 179 HIS A CA 1
ATOM 1347 C C . HIS A 1 179 ? -3.540 8.275 10.188 1.00 96.94 179 HIS A C 1
ATOM 1349 O O . HIS A 1 179 ? -4.577 8.377 10.842 1.00 96.94 179 HIS A O 1
ATOM 1355 N N . ILE A 1 180 ? -2.657 9.278 10.116 1.00 96.81 180 ILE A N 1
ATOM 1356 C CA . ILE A 1 180 ? -2.740 10.496 10.942 1.00 96.81 180 ILE A CA 1
ATOM 1357 C C . ILE A 1 180 ? -2.846 11.800 10.133 1.00 96.81 180 ILE A C 1
ATOM 1359 O O . ILE A 1 180 ? -3.162 12.856 10.687 1.00 96.81 180 ILE A O 1
ATOM 1363 N N . GLY A 1 181 ? -2.575 11.748 8.829 1.00 95.81 181 GLY A N 1
ATOM 1364 C CA . GLY A 1 181 ? -2.431 12.885 7.918 1.00 95.81 181 GLY A CA 1
ATOM 1365 C C . GLY A 1 181 ? -3.654 13.790 7.807 1.00 95.81 181 GLY A C 1
ATOM 1366 O O . GLY A 1 181 ? -3.514 15.008 7.691 1.00 95.81 181 GLY A O 1
ATOM 1367 N N . GLY A 1 182 ? -4.858 13.222 7.868 1.00 96.50 182 GLY A N 1
ATOM 1368 C CA . GLY A 1 182 ? -6.120 13.959 7.791 1.00 96.50 182 GLY A CA 1
ATOM 1369 C C . GLY A 1 182 ? -6.781 14.265 9.132 1.00 96.50 182 GLY A C 1
ATOM 1370 O O . GLY A 1 182 ? -7.960 14.622 9.143 1.00 96.50 182 GLY A O 1
ATOM 1371 N N . LEU A 1 183 ? -6.059 14.165 10.256 1.00 97.38 183 LEU A N 1
ATOM 1372 C CA . LEU A 1 183 ? -6.626 14.353 11.598 1.00 97.38 183 LEU A CA 1
ATOM 1373 C C . LEU A 1 183 ? -7.388 15.678 11.764 1.00 97.38 183 LEU A C 1
ATOM 1375 O O . LEU A 1 183 ? -8.423 15.701 12.426 1.00 97.38 183 LEU A O 1
ATOM 1379 N N . GLU A 1 184 ? -6.939 16.769 11.139 1.00 95.88 184 GLU A N 1
ATOM 1380 C CA . GLU A 1 184 ? -7.614 18.076 11.228 1.00 95.88 184 GLU A CA 1
ATOM 1381 C C . GLU A 1 184 ? -9.038 18.094 10.644 1.00 95.88 184 GLU A C 1
ATOM 1383 O O . GLU A 1 184 ? -9.845 18.933 11.039 1.00 95.88 184 GLU A O 1
ATOM 1388 N N . ALA A 1 185 ? -9.389 17.153 9.758 1.00 97.00 185 ALA A N 1
ATOM 1389 C CA . ALA A 1 185 ? -10.758 17.003 9.259 1.00 97.00 185 ALA A CA 1
ATOM 1390 C C . ALA A 1 185 ? -11.693 16.315 10.275 1.00 97.00 185 ALA A C 1
ATOM 1392 O O . ALA A 1 185 ? -12.918 16.397 10.143 1.00 97.00 185 ALA A O 1
ATOM 1393 N N . LEU A 1 186 ? -11.132 15.626 11.276 1.00 97.31 186 LEU A N 1
ATOM 1394 C CA . LEU A 1 186 ? -11.870 14.904 12.319 1.00 97.31 186 LEU A CA 1
ATOM 1395 C C . LEU A 1 186 ? -11.861 15.635 13.662 1.00 97.31 186 LEU A C 1
ATOM 1397 O O . LEU A 1 186 ? -12.873 15.641 14.364 1.00 97.31 186 LEU A O 1
ATOM 1401 N N . ALA A 1 187 ? -10.720 16.217 14.030 1.00 92.94 187 ALA A N 1
ATOM 1402 C CA . ALA A 1 187 ? -10.498 16.839 15.323 1.00 92.94 187 ALA A CA 1
ATOM 1403 C C . ALA A 1 187 ? -11.156 18.225 15.392 1.00 92.94 187 ALA A C 1
ATOM 1405 O O . ALA A 1 187 ? -10.755 19.167 14.711 1.00 92.94 187 ALA A O 1
ATOM 1406 N N . GLY A 1 188 ? -12.168 18.358 16.251 1.00 91.31 188 GLY A N 1
ATOM 1407 C CA . GLY A 1 188 ? -12.821 19.625 16.567 1.00 91.31 188 GLY A CA 1
ATOM 1408 C C . GLY A 1 188 ? -12.851 19.910 18.072 1.00 91.31 188 GLY A C 1
ATOM 1409 O O . GLY A 1 188 ? -12.333 19.133 18.876 1.00 91.31 188 GLY A O 1
ATOM 1410 N N . PRO A 1 189 ? -13.477 21.024 18.495 1.00 90.94 189 PRO A N 1
ATOM 1411 C CA . PRO A 1 189 ? -13.651 21.329 19.910 1.00 90.94 189 PRO A CA 1
ATOM 1412 C C . PRO A 1 189 ? -14.362 20.189 20.652 1.00 90.94 189 PRO A C 1
ATOM 1414 O O . PRO A 1 189 ? -15.517 19.880 20.362 1.00 90.94 189 PRO A O 1
ATOM 1417 N N . GLY A 1 190 ? -13.679 19.590 21.629 1.00 91.44 190 GLY A N 1
ATOM 1418 C CA . GLY A 1 190 ? -14.213 18.496 22.444 1.00 91.44 190 GLY A CA 1
ATOM 1419 C C . GLY A 1 190 ? -14.034 17.094 21.855 1.00 91.44 190 GLY A C 1
ATOM 1420 O O . GLY A 1 190 ? -14.412 16.133 22.520 1.00 91.44 190 GLY A O 1
ATOM 1421 N N . THR A 1 191 ? -13.446 16.954 20.663 1.00 97.75 191 THR A N 1
ATOM 1422 C CA . THR A 1 191 ? -13.004 15.647 20.159 1.00 97.75 191 THR A CA 1
ATOM 1423 C C . THR A 1 191 ? -11.826 15.156 21.001 1.00 97.75 191 THR A C 1
ATOM 1425 O O . THR A 1 191 ? -10.929 15.938 21.298 1.00 97.75 191 THR A O 1
ATOM 1428 N N . GLN A 1 192 ? -11.837 13.889 21.411 1.00 98.38 192 GLN A N 1
ATOM 1429 C CA . GLN A 1 192 ? -10.721 13.249 22.114 1.00 98.38 192 GLN A CA 1
ATOM 1430 C C . GLN A 1 192 ? -9.882 12.430 21.134 1.00 98.38 192 GLN A C 1
ATOM 1432 O O . GLN A 1 192 ? -10.409 11.532 20.473 1.00 98.38 192 GLN A O 1
ATOM 1437 N N . VAL A 1 193 ? -8.587 12.721 21.047 1.00 98.69 193 VAL A N 1
ATOM 1438 C CA . VAL A 1 193 ? -7.627 11.948 20.255 1.00 98.69 193 VAL A CA 1
ATOM 1439 C C . VAL A 1 193 ? -6.934 10.932 21.158 1.00 98.69 193 VAL A C 1
ATOM 1441 O O . VAL A 1 193 ? -6.284 11.294 22.138 1.00 98.69 193 VAL A O 1
ATOM 1444 N N . VAL A 1 194 ? -7.068 9.653 20.826 1.00 98.81 194 VAL A N 1
ATOM 1445 C CA . VAL A 1 194 ? -6.512 8.531 21.586 1.00 98.81 194 VAL A CA 1
ATOM 1446 C C . VAL A 1 194 ? -5.468 7.825 20.734 1.00 98.81 194 VAL A C 1
ATOM 1448 O O . VAL A 1 194 ? -5.728 7.510 19.575 1.00 98.81 194 VAL A O 1
ATOM 1451 N N . ALA A 1 195 ? -4.301 7.553 21.306 1.00 98.56 195 ALA A N 1
ATOM 1452 C CA . ALA A 1 195 ? -3.252 6.768 20.664 1.00 98.56 195 ALA A CA 1
ATOM 1453 C C . ALA A 1 195 ? -2.495 5.933 21.702 1.00 98.56 195 ALA A C 1
ATOM 1455 O O . ALA A 1 195 ? -2.702 6.071 22.907 1.00 98.56 195 ALA A O 1
ATOM 1456 N N . GLN A 1 196 ? -1.607 5.056 21.257 1.00 98.19 196 GLN A N 1
ATOM 1457 C CA . GLN A 1 196 ? -0.780 4.243 22.145 1.00 98.19 196 GLN A CA 1
ATOM 1458 C C . GLN A 1 196 ? 0.365 5.066 22.777 1.00 98.19 196 GLN A C 1
ATOM 1460 O O . GLN A 1 196 ? 0.769 6.106 22.267 1.00 98.19 196 GLN A O 1
ATOM 1465 N N . ALA A 1 197 ? 0.885 4.633 23.930 1.00 98.12 197 ALA A N 1
ATOM 1466 C CA . ALA A 1 197 ? 1.834 5.411 24.740 1.00 98.12 197 ALA A CA 1
ATOM 1467 C C . ALA A 1 197 ? 3.201 5.741 24.097 1.00 98.12 197 ALA A C 1
ATOM 1469 O O . ALA A 1 197 ? 3.801 6.753 24.449 1.00 98.12 197 ALA A O 1
ATOM 1470 N N . ALA A 1 198 ? 3.689 4.910 23.183 1.00 97.12 198 ALA A N 1
ATOM 1471 C CA . ALA A 1 198 ? 4.883 5.097 22.358 1.00 97.12 198 ALA A CA 1
ATOM 1472 C C . ALA A 1 198 ? 4.631 5.908 21.069 1.00 97.12 198 ALA A C 1
ATOM 1474 O O . ALA A 1 198 ? 5.589 6.195 20.355 1.00 97.12 198 ALA A O 1
ATOM 1475 N N . PHE A 1 199 ? 3.395 6.341 20.787 1.00 97.62 199 PHE A N 1
ATOM 1476 C CA . PHE A 1 199 ? 3.068 7.170 19.616 1.00 97.62 199 PHE A CA 1
ATOM 1477 C C . PHE A 1 199 ? 3.976 8.408 19.463 1.00 97.62 199 PHE A C 1
ATOM 1479 O O . PHE A 1 199 ? 4.461 8.656 18.358 1.00 97.62 199 PHE A O 1
ATOM 1486 N N . PRO A 1 200 ? 4.299 9.179 20.529 1.00 96.75 200 PRO A N 1
ATOM 1487 C CA . PRO A 1 200 ? 5.217 10.314 20.398 1.00 96.75 200 PRO A CA 1
ATOM 1488 C C . PRO A 1 200 ? 6.637 9.918 19.969 1.00 96.75 200 PRO A C 1
ATOM 1490 O O . PRO A 1 200 ? 7.292 10.683 19.259 1.00 96.75 200 PRO A O 1
ATOM 1493 N N . ASP A 1 201 ? 7.112 8.739 20.384 1.00 94.69 201 ASP A N 1
ATOM 1494 C CA . ASP A 1 201 ? 8.440 8.235 20.024 1.00 94.69 201 ASP A CA 1
ATOM 1495 C C . ASP A 1 201 ? 8.477 7.803 18.552 1.00 94.69 201 ASP A C 1
ATOM 1497 O O . ASP A 1 201 ? 9.446 8.100 17.849 1.00 94.69 201 ASP A O 1
ATOM 1501 N N . GLU A 1 202 ? 7.413 7.155 18.069 1.00 94.06 202 GLU A N 1
ATOM 1502 C CA . GLU A 1 202 ? 7.280 6.756 16.664 1.00 94.06 202 GLU A CA 1
ATOM 1503 C C . GLU A 1 202 ? 7.161 7.984 15.745 1.00 94.06 202 GLU A C 1
ATOM 1505 O O . GLU A 1 202 ? 7.872 8.100 14.744 1.00 94.06 202 GLU A O 1
ATOM 1510 N N . LEU A 1 203 ? 6.367 8.986 16.141 1.00 93.88 203 LEU A N 1
ATOM 1511 C CA . LEU A 1 203 ? 6.275 10.255 15.416 1.00 93.88 203 LEU A CA 1
ATOM 1512 C C . LEU A 1 203 ? 7.633 10.980 15.356 1.00 93.88 203 LEU A C 1
ATOM 1514 O O . LEU A 1 203 ? 8.002 11.544 14.322 1.00 93.88 203 LEU A O 1
ATOM 1518 N N . ALA A 1 204 ? 8.409 10.949 16.446 1.00 93.19 204 ALA A N 1
ATOM 1519 C CA . ALA A 1 204 ? 9.754 11.517 16.481 1.00 93.19 204 ALA A CA 1
ATOM 1520 C C . ALA A 1 204 ? 10.737 10.756 15.573 1.00 93.19 204 ALA A C 1
ATOM 1522 O O . ALA A 1 204 ? 11.562 11.393 14.911 1.00 93.19 204 ALA A O 1
ATOM 1523 N N . LEU A 1 205 ? 10.640 9.422 15.503 1.00 91.25 205 LEU A N 1
ATOM 1524 C CA . LEU A 1 205 ? 11.433 8.602 14.582 1.00 91.25 205 LEU A CA 1
ATOM 1525 C C . LEU A 1 205 ? 11.132 8.963 13.124 1.00 91.25 205 LEU A C 1
ATOM 1527 O O . LEU A 1 205 ? 12.054 9.182 12.330 1.00 91.25 205 LEU A O 1
ATOM 1531 N N . GLN A 1 206 ? 9.855 9.088 12.774 1.00 88.88 206 GLN A N 1
ATOM 1532 C CA . GLN A 1 206 ? 9.443 9.483 11.429 1.00 88.88 206 GLN A CA 1
ATOM 1533 C C . GLN A 1 206 ? 9.899 10.898 11.081 1.00 88.88 206 GLN A C 1
ATOM 1535 O O . GLN A 1 206 ? 10.395 11.131 9.978 1.00 88.88 206 GLN A O 1
ATOM 1540 N N . ALA A 1 207 ? 9.835 11.836 12.030 1.00 89.94 207 ALA A N 1
ATOM 1541 C CA . ALA A 1 207 ? 10.271 13.216 11.826 1.00 89.94 207 ALA A CA 1
ATOM 1542 C C . ALA A 1 207 ? 11.750 13.343 11.416 1.00 89.94 207 ALA A C 1
ATOM 1544 O O . ALA A 1 207 ? 12.094 14.287 10.702 1.00 89.94 207 ALA A O 1
ATOM 1545 N N . VAL A 1 208 ? 12.608 12.393 11.802 1.00 90.38 208 VAL A N 1
ATOM 1546 C CA . VAL A 1 208 ? 14.036 12.359 11.430 1.00 90.38 208 VAL A CA 1
ATOM 1547 C C . VAL A 1 208 ? 14.365 11.343 10.330 1.00 90.38 208 VAL A C 1
ATOM 1549 O O . VAL A 1 208 ? 15.521 11.240 9.918 1.00 90.38 208 VAL A O 1
ATOM 1552 N N . SER A 1 209 ? 13.367 10.613 9.834 1.00 90.31 209 SER A N 1
ATOM 1553 C CA . SER A 1 209 ? 13.524 9.620 8.769 1.00 90.31 209 SER A CA 1
ATOM 1554 C C . SER A 1 209 ? 13.363 10.245 7.374 1.00 90.31 209 SER A C 1
ATOM 1556 O O . SER A 1 209 ? 12.757 11.314 7.242 1.00 90.31 209 SER A O 1
ATOM 1558 N N . PRO A 1 210 ? 13.906 9.634 6.304 1.00 88.69 210 PRO A N 1
ATOM 1559 C CA . PRO A 1 210 ? 13.664 10.086 4.935 1.00 88.69 210 PRO A CA 1
ATOM 1560 C C . PRO A 1 210 ? 12.170 10.049 4.572 1.00 88.69 210 PRO A C 1
ATOM 1562 O O . PRO A 1 210 ? 11.465 9.146 5.022 1.00 88.69 210 PRO A O 1
ATOM 1565 N N . PRO A 1 211 ? 11.673 11.002 3.765 1.00 88.50 211 PRO A N 1
ATOM 1566 C CA . PRO A 1 211 ? 10.301 10.952 3.277 1.00 88.50 211 PRO A CA 1
ATOM 1567 C C . PRO A 1 211 ? 10.110 9.761 2.322 1.00 88.50 211 PRO A C 1
ATOM 1569 O O . PRO A 1 211 ? 11.065 9.363 1.639 1.00 88.50 211 PRO A O 1
ATOM 1572 N N . PRO A 1 212 ? 8.882 9.233 2.195 1.00 89.50 212 PRO A N 1
ATOM 1573 C CA . PRO A 1 212 ? 8.535 8.340 1.098 1.00 89.50 212 PRO A CA 1
ATOM 1574 C C . PRO A 1 212 ? 8.715 9.010 -0.274 1.00 89.50 212 PRO A C 1
ATOM 1576 O O . PRO A 1 212 ? 8.914 10.222 -0.396 1.00 89.50 212 PRO A O 1
ATOM 1579 N N . PHE A 1 213 ? 8.637 8.221 -1.346 1.00 91.94 213 PHE A N 1
ATOM 1580 C CA . PHE A 1 213 ? 8.744 8.765 -2.700 1.00 91.94 213 PHE A CA 1
ATOM 1581 C C . PHE A 1 213 ? 7.490 9.585 -3.081 1.00 91.94 213 PHE A C 1
ATOM 1583 O O . PHE A 1 213 ? 6.381 9.193 -2.719 1.00 91.94 213 PHE A O 1
ATOM 1590 N N . PRO A 1 214 ? 7.618 10.674 -3.871 1.00 94.31 214 PRO A N 1
ATOM 1591 C CA . PRO A 1 214 ? 6.516 11.613 -4.110 1.00 94.31 214 PRO A CA 1
ATOM 1592 C C . PRO A 1 214 ? 5.235 10.994 -4.675 1.00 94.31 214 PRO A C 1
ATOM 1594 O O . PRO A 1 214 ? 4.152 11.390 -4.283 1.00 94.31 214 PRO A O 1
ATOM 1597 N N . ALA A 1 215 ? 5.335 10.001 -5.563 1.00 95.19 215 ALA A N 1
ATOM 1598 C CA . ALA A 1 215 ? 4.157 9.364 -6.162 1.00 95.19 215 ALA A CA 1
ATOM 1599 C C . ALA A 1 215 ? 3.301 8.552 -5.169 1.00 95.19 215 ALA A C 1
ATOM 1601 O O . ALA A 1 215 ? 2.191 8.160 -5.516 1.00 95.19 215 ALA A O 1
ATOM 1602 N N . LEU A 1 216 ? 3.804 8.287 -3.958 1.00 94.00 216 LEU A N 1
ATOM 1603 C CA . LEU A 1 216 ? 3.006 7.724 -2.870 1.00 94.00 216 LEU A CA 1
ATOM 1604 C C . LEU A 1 216 ? 2.132 8.792 -2.200 1.00 94.00 216 LEU A C 1
ATOM 1606 O O . LEU A 1 216 ? 1.076 8.468 -1.673 1.00 94.00 216 LEU A O 1
ATOM 1610 N N . LEU A 1 217 ? 2.584 10.047 -2.211 1.00 94.19 217 LEU A N 1
ATOM 1611 C CA . LEU A 1 217 ? 2.093 11.101 -1.336 1.00 94.19 217 LEU A CA 1
ATOM 1612 C C . LEU A 1 217 ? 1.087 12.018 -2.051 1.00 94.19 217 LEU A C 1
ATOM 1614 O O . LEU A 1 217 ? 1.347 12.448 -3.179 1.00 94.19 217 LEU A O 1
ATOM 1618 N N . PRO A 1 218 ? 0.004 12.416 -1.366 1.00 93.81 218 PRO A N 1
ATOM 1619 C CA . PRO A 1 218 ? -0.783 13.603 -1.686 1.00 93.81 218 PRO A CA 1
ATOM 1620 C C . PRO A 1 218 ? 0.061 14.808 -2.107 1.00 93.81 218 PRO A C 1
ATOM 1622 O O . PRO A 1 218 ? 0.971 15.221 -1.387 1.00 93.81 218 PRO A O 1
ATOM 1625 N N . ASP A 1 219 ? -0.249 15.409 -3.256 1.00 93.56 219 ASP A N 1
ATOM 1626 C CA . ASP A 1 219 ? 0.447 16.589 -3.800 1.00 93.56 219 ASP A CA 1
ATOM 1627 C C . ASP A 1 219 ? 1.960 16.384 -4.042 1.00 93.56 219 ASP A C 1
ATOM 1629 O O . ASP A 1 219 ? 2.706 17.341 -4.280 1.00 93.56 219 ASP A O 1
ATOM 1633 N N . GLY A 1 220 ? 2.444 15.139 -3.950 1.00 92.75 220 GLY A N 1
ATOM 1634 C CA . GLY A 1 220 ? 3.865 14.806 -3.923 1.00 92.75 220 GLY A CA 1
ATOM 1635 C C . GLY A 1 220 ? 4.625 15.383 -2.725 1.00 92.75 220 GLY A C 1
ATOM 1636 O O . GLY A 1 220 ? 5.849 15.513 -2.806 1.00 92.75 220 GLY A O 1
ATOM 1637 N N . GLN A 1 221 ? 3.930 15.774 -1.650 1.00 90.62 221 GLN A N 1
ATOM 1638 C CA . GLN A 1 221 ? 4.516 16.445 -0.489 1.00 90.62 221 GLN A CA 1
ATOM 1639 C C . GLN A 1 221 ? 4.418 15.586 0.769 1.00 90.62 221 GLN A C 1
ATOM 1641 O O . GLN A 1 221 ? 3.342 15.127 1.143 1.00 90.62 221 GLN A O 1
ATOM 1646 N N . ASP A 1 222 ? 5.536 15.456 1.481 1.00 87.75 222 ASP A N 1
ATOM 1647 C CA . ASP A 1 222 ? 5.540 14.899 2.831 1.00 87.75 222 ASP A CA 1
ATOM 1648 C C . ASP A 1 222 ? 5.146 15.994 3.831 1.00 87.75 222 ASP A C 1
ATOM 1650 O O . ASP A 1 222 ? 5.853 16.992 3.989 1.00 87.75 222 ASP A O 1
ATOM 1654 N N . ARG A 1 223 ? 3.984 15.834 4.471 1.00 82.31 223 ARG A N 1
ATOM 1655 C CA . ARG A 1 223 ? 3.394 16.857 5.345 1.00 82.31 223 ARG A CA 1
ATOM 1656 C C . ARG A 1 223 ? 3.684 16.665 6.830 1.00 82.31 223 ARG A C 1
ATOM 1658 O O . ARG A 1 223 ? 3.485 17.629 7.561 1.00 82.31 223 ARG A O 1
ATOM 1665 N N . ARG A 1 224 ? 4.114 15.467 7.259 1.00 79.00 224 ARG A N 1
ATOM 1666 C CA . ARG A 1 224 ? 4.357 15.052 8.665 1.00 79.00 224 ARG A CA 1
ATOM 1667 C C . ARG A 1 224 ? 3.548 15.859 9.697 1.00 79.00 224 ARG A C 1
ATOM 1669 O O . ARG A 1 224 ? 4.093 16.796 10.292 1.00 79.00 224 ARG A O 1
ATOM 1676 N N . PRO A 1 225 ? 2.252 15.561 9.900 1.00 81.94 225 PRO A N 1
ATOM 1677 C CA . PRO A 1 225 ? 1.438 16.354 10.811 1.00 81.94 225 PRO A CA 1
ATOM 1678 C C . PRO A 1 225 ? 1.980 16.259 12.240 1.00 81.94 225 PRO A C 1
ATOM 1680 O O . PRO A 1 225 ? 2.371 15.196 12.719 1.00 81.94 225 PRO A O 1
ATOM 1683 N N . HIS A 1 226 ? 1.972 17.387 12.947 1.00 86.19 226 HIS A N 1
ATOM 1684 C CA . HIS A 1 226 ? 2.274 17.399 14.370 1.00 86.19 226 HIS A CA 1
ATOM 1685 C C . HIS A 1 226 ? 1.027 16.980 15.152 1.00 86.19 226 HIS A C 1
ATOM 1687 O O . HIS A 1 226 ? 0.111 17.782 15.349 1.00 86.19 226 HIS A O 1
ATOM 1693 N N . VAL A 1 227 ? 1.000 15.728 15.601 1.00 93.50 227 VAL A N 1
ATOM 1694 C CA . VAL A 1 227 ? -0.122 15.149 16.344 1.00 93.50 227 VAL A CA 1
ATOM 1695 C C . VAL A 1 227 ? 0.242 15.004 17.816 1.00 93.50 227 VAL A C 1
ATOM 1697 O O . VAL A 1 227 ? 1.277 14.438 18.158 1.00 93.50 227 VAL A O 1
ATOM 1700 N N . VAL A 1 228 ? -0.627 15.508 18.693 1.00 95.44 228 VAL A N 1
ATOM 1701 C CA . VAL A 1 228 ? -0.526 15.326 20.147 1.00 95.44 228 VAL A CA 1
ATOM 1702 C C . VAL A 1 228 ? -1.813 14.654 20.617 1.00 95.44 228 VAL A C 1
ATOM 1704 O O . VAL A 1 228 ? -2.843 15.325 20.657 1.00 95.44 228 VAL A O 1
ATOM 1707 N N . PRO A 1 229 ? -1.782 13.348 20.934 1.00 97.38 229 PRO A N 1
ATOM 1708 C CA . PRO A 1 229 ? -2.936 12.660 21.502 1.00 97.38 229 PRO A CA 1
ATOM 1709 C C . PRO A 1 229 ? -3.335 13.251 22.861 1.00 97.38 229 PRO A C 1
ATOM 1711 O O . PRO A 1 229 ? -2.473 13.586 23.676 1.00 97.38 229 PRO A O 1
ATOM 1714 N N . ASP A 1 230 ? -4.638 13.336 23.125 1.00 97.94 230 ASP A N 1
ATOM 1715 C CA . ASP A 1 230 ? -5.192 13.735 24.425 1.00 97.94 230 ASP A CA 1
ATOM 1716 C C . ASP A 1 230 ? -5.065 12.606 25.460 1.00 97.94 230 ASP A C 1
ATOM 1718 O O . ASP A 1 230 ? -4.883 12.855 26.654 1.00 97.94 230 ASP A O 1
ATOM 1722 N N . GLN A 1 231 ? -5.140 11.355 24.995 1.00 98.19 231 GLN A N 1
ATOM 1723 C CA . GLN A 1 231 ? -5.017 10.148 25.806 1.00 98.19 231 GLN A CA 1
ATOM 1724 C C . GLN A 1 231 ? -3.999 9.184 25.196 1.00 98.19 231 GLN A C 1
ATOM 1726 O O . GLN A 1 231 ? -4.055 8.858 24.010 1.00 98.19 231 GLN A O 1
ATOM 1731 N N . LEU A 1 232 ? -3.099 8.692 26.049 1.00 98.62 232 LEU A N 1
ATOM 1732 C CA . LEU A 1 232 ? -2.087 7.701 25.707 1.00 98.62 232 LEU A CA 1
ATOM 1733 C C . LEU A 1 232 ? -2.383 6.367 26.402 1.00 98.62 232 LEU A C 1
ATOM 1735 O O . LEU A 1 232 ? -2.410 6.293 27.631 1.00 98.62 232 LEU A O 1
ATOM 1739 N N . VAL A 1 233 ? -2.563 5.310 25.613 1.00 98.50 233 VAL A N 1
ATOM 1740 C CA . VAL A 1 233 ? -2.876 3.957 26.088 1.00 98.50 233 VAL A CA 1
ATOM 1741 C C . VAL A 1 233 ? -1.583 3.182 26.341 1.00 98.50 233 VAL A C 1
ATOM 1743 O O . VAL A 1 233 ? -0.859 2.839 25.407 1.00 98.50 233 VAL A O 1
ATOM 1746 N N . GLN A 1 234 ? -1.274 2.888 27.605 1.00 97.56 234 GLN A N 1
ATOM 1747 C CA . GLN A 1 234 ? -0.060 2.143 27.983 1.00 97.56 234 GLN A CA 1
ATOM 1748 C C . GLN A 1 234 ? -0.314 0.652 28.249 1.00 97.56 234 GLN A C 1
ATOM 1750 O O . GLN A 1 234 ? 0.589 -0.173 28.118 1.00 97.56 234 GLN A O 1
ATOM 1755 N N . GLN A 1 235 ? -1.523 0.306 28.677 1.00 97.50 235 GLN A N 1
ATOM 1756 C CA . GLN A 1 235 ? -1.952 -1.053 29.007 1.00 97.50 235 GLN A CA 1
ATOM 1757 C C . GLN A 1 235 ? -3.350 -1.276 28.425 1.00 97.50 235 GLN A C 1
ATOM 1759 O O . GLN A 1 235 ? -4.044 -0.287 28.184 1.00 97.50 235 GLN A O 1
ATOM 1764 N N . PRO A 1 236 ? -3.784 -2.534 28.229 1.00 98.06 236 PRO A N 1
ATOM 1765 C CA . PRO A 1 236 ? -5.149 -2.831 27.821 1.00 98.06 236 PRO A CA 1
ATOM 1766 C C . PRO A 1 236 ? -6.188 -2.074 28.652 1.00 98.06 236 PRO A C 1
ATOM 1768 O O . PRO A 1 236 ? -6.224 -2.211 29.877 1.00 98.06 236 PRO A O 1
ATOM 1771 N N . GLU A 1 237 ? -7.053 -1.307 27.995 1.00 97.62 237 GLU A N 1
ATOM 1772 C CA . GLU A 1 237 ? -8.128 -0.574 28.664 1.00 97.62 237 GLU A CA 1
ATOM 1773 C C . GLU A 1 237 ? -9.428 -0.590 27.861 1.00 97.62 237 GLU A C 1
ATOM 1775 O O . GLU A 1 237 ? -9.467 -0.989 26.699 1.00 97.62 237 GLU A O 1
ATOM 1780 N N . THR A 1 238 ? -10.533 -0.214 28.506 1.00 98.12 238 THR A N 1
ATOM 1781 C CA . THR A 1 238 ? -11.852 -0.162 27.867 1.00 98.12 238 THR A CA 1
ATOM 1782 C C . THR A 1 238 ? -12.369 1.266 27.845 1.00 98.12 238 THR A C 1
ATOM 1784 O O . THR A 1 238 ? -12.620 1.854 28.895 1.00 98.12 238 THR A O 1
ATOM 1787 N N . LEU A 1 239 ? -12.597 1.781 26.643 1.00 97.88 239 LEU A N 1
ATOM 1788 C CA . LEU A 1 239 ? -13.316 3.019 26.381 1.00 97.88 239 LEU A CA 1
ATOM 1789 C C . LEU A 1 239 ? -14.790 2.684 26.105 1.00 97.88 239 LEU A C 1
ATOM 1791 O O . LEU A 1 239 ? -15.097 1.735 25.387 1.00 97.88 239 LEU A O 1
ATOM 1795 N N . THR A 1 240 ? -15.724 3.436 26.685 1.00 98.12 240 THR A N 1
ATOM 1796 C CA . THR A 1 240 ? -17.161 3.300 26.388 1.00 98.12 240 THR A CA 1
ATOM 1797 C C . THR A 1 240 ? -17.705 4.636 25.910 1.00 98.12 240 THR A C 1
ATOM 1799 O O . THR A 1 240 ? -17.590 5.628 26.623 1.00 98.12 240 THR A O 1
ATOM 1802 N N . VAL A 1 241 ? -18.318 4.648 24.727 1.00 97.81 241 VAL A N 1
ATOM 1803 C CA . VAL A 1 241 ? -18.913 5.839 24.103 1.00 97.81 241 VAL A CA 1
ATOM 1804 C C . VAL A 1 241 ? -20.322 5.471 23.663 1.00 97.81 241 VAL A C 1
ATOM 1806 O O . VAL A 1 241 ? -20.479 4.479 22.952 1.00 97.81 241 VAL A O 1
ATOM 1809 N N . GLY A 1 242 ? -21.353 6.196 24.112 1.00 96.00 242 GLY A N 1
ATOM 1810 C CA . GLY A 1 242 ? -22.731 5.946 23.674 1.00 96.00 242 GLY A CA 1
ATOM 1811 C C . GLY A 1 242 ? -23.186 4.499 23.843 1.00 96.00 242 GLY A C 1
ATOM 1812 O O . GLY A 1 242 ? -23.750 3.926 22.916 1.00 96.00 242 GLY A O 1
ATOM 1813 N N . GLY A 1 243 ? -22.830 3.869 24.969 1.00 94.31 243 GLY A N 1
ATOM 1814 C CA . GLY A 1 243 ? -23.150 2.469 25.271 1.00 94.31 243 GLY A CA 1
ATOM 1815 C C . GLY A 1 243 ? -22.315 1.413 24.532 1.00 94.31 243 GLY A C 1
ATOM 1816 O O . GLY A 1 243 ? -22.408 0.236 24.880 1.00 94.31 243 GLY A O 1
ATOM 1817 N N . ARG A 1 244 ? -21.469 1.796 23.566 1.00 97.56 244 ARG A N 1
ATOM 1818 C CA . ARG A 1 244 ? -20.604 0.874 22.817 1.00 97.56 244 ARG A CA 1
ATOM 1819 C C . ARG A 1 244 ? -19.226 0.773 23.459 1.00 97.56 244 ARG A C 1
ATOM 1821 O O . ARG A 1 244 ? -18.623 1.790 23.802 1.00 97.56 244 ARG A O 1
ATOM 1828 N N . ARG A 1 245 ? -18.736 -0.456 23.634 1.00 98.31 245 ARG A N 1
ATOM 1829 C CA . ARG A 1 245 ? -17.435 -0.739 24.254 1.00 98.31 245 ARG A CA 1
ATOM 1830 C C . ARG A 1 245 ? -16.350 -0.896 23.198 1.00 98.31 245 ARG A C 1
ATOM 1832 O O . ARG A 1 245 ? -16.544 -1.603 22.215 1.00 98.31 245 ARG A O 1
ATOM 1839 N N . PHE A 1 246 ? -15.203 -0.293 23.468 1.00 98.75 246 PHE A N 1
ATOM 1840 C CA . PHE A 1 246 ? -13.975 -0.390 22.696 1.00 98.75 246 PHE A CA 1
ATOM 1841 C C . PHE A 1 246 ? -12.883 -0.881 23.642 1.00 98.75 246 PHE A C 1
ATOM 1843 O O . PHE A 1 246 ? -12.605 -0.229 24.648 1.00 98.75 246 PHE A O 1
ATOM 1850 N N . THR A 1 247 ? -12.273 -2.025 23.358 1.00 98.69 247 THR A N 1
ATOM 1851 C CA . THR A 1 247 ? -11.084 -2.482 24.084 1.00 98.69 247 THR A CA 1
ATOM 1852 C C . THR A 1 247 ? -9.853 -2.067 23.291 1.00 98.69 247 THR A C 1
ATOM 1854 O O . THR A 1 247 ? -9.687 -2.478 22.144 1.00 98.69 247 THR A O 1
ATOM 1857 N N . LEU A 1 248 ? -9.027 -1.218 23.896 1.00 98.75 248 LEU A N 1
ATOM 1858 C CA . LEU A 1 248 ? -7.811 -0.664 23.311 1.00 98.75 248 LEU A CA 1
ATOM 1859 C 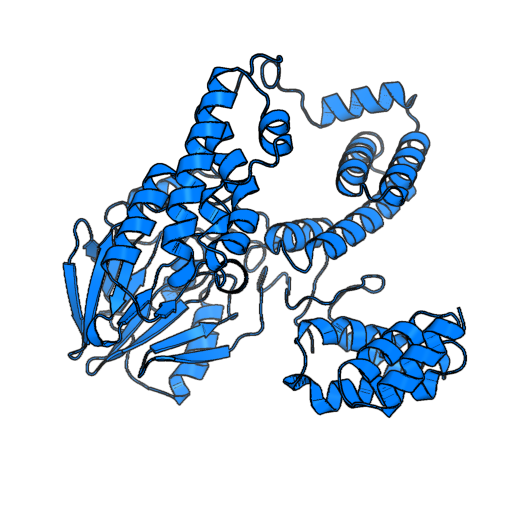C . LEU A 1 248 ? -6.632 -1.505 23.792 1.00 98.75 248 LEU A C 1
ATOM 1861 O O . LEU A 1 248 ? -6.430 -1.645 24.998 1.00 98.75 248 LEU A O 1
ATOM 1865 N N . LEU A 1 249 ? -5.892 -2.103 22.863 1.00 98.50 249 LEU A N 1
ATOM 1866 C CA . LEU A 1 249 ? -4.862 -3.100 23.152 1.00 98.50 249 LEU A CA 1
ATOM 1867 C C . LEU A 1 249 ? -3.536 -2.657 22.524 1.00 98.50 249 LEU A C 1
ATOM 1869 O O . LEU A 1 249 ? -3.331 -2.869 21.326 1.00 98.50 249 LEU A O 1
ATOM 1873 N N . PRO A 1 250 ? -2.643 -2.032 23.312 1.00 98.06 250 PRO A N 1
ATOM 1874 C CA . PRO A 1 250 ? -1.305 -1.688 22.856 1.00 98.06 250 PRO A CA 1
ATOM 1875 C C . PRO A 1 250 ? -0.536 -2.932 22.418 1.00 98.06 250 PRO A C 1
ATOM 1877 O O . PRO A 1 250 ? -0.439 -3.902 23.172 1.00 98.06 250 PRO A O 1
ATOM 1880 N N . VAL A 1 251 ? 0.062 -2.873 21.235 1.00 96.00 251 VAL A N 1
ATOM 1881 C CA . VAL A 1 251 ? 1.002 -3.867 20.722 1.00 96.00 251 VAL A CA 1
ATOM 1882 C C . VAL A 1 251 ? 2.224 -3.140 20.170 1.00 96.00 251 VAL A C 1
ATOM 1884 O O . VAL A 1 251 ? 2.112 -2.081 19.570 1.00 96.00 251 VAL A O 1
ATOM 1887 N N . ALA A 1 252 ? 3.412 -3.702 20.350 1.00 87.25 252 ALA A N 1
ATOM 1888 C CA . ALA A 1 252 ? 4.578 -3.256 19.593 1.00 87.25 252 ALA A CA 1
ATOM 1889 C C . ALA A 1 252 ? 4.597 -4.083 18.306 1.00 87.25 252 ALA A C 1
ATOM 1891 O O . ALA A 1 252 ? 5.274 -5.104 18.269 1.00 87.25 252 ALA A O 1
ATOM 1892 N N . GLY A 1 253 ? 3.729 -3.742 17.351 1.00 73.25 253 GLY A N 1
ATOM 1893 C CA . GLY A 1 253 ? 3.410 -4.575 16.193 1.00 73.25 253 GLY A CA 1
ATOM 1894 C C . GLY A 1 253 ? 4.601 -4.917 15.291 1.00 73.25 253 GLY A C 1
ATOM 1895 O O . GLY A 1 253 ? 5.755 -4.560 15.533 1.00 73.25 253 GLY A O 1
ATOM 1896 N N . GLY A 1 254 ? 4.308 -5.647 14.210 1.00 83.44 254 GLY A N 1
ATOM 1897 C CA . GLY A 1 254 ? 5.307 -5.939 13.183 1.00 83.44 254 GLY A CA 1
ATOM 1898 C C . GLY A 1 254 ? 5.764 -4.704 12.418 1.00 83.44 254 GLY A C 1
ATOM 1899 O O . GLY A 1 254 ? 6.889 -4.676 11.921 1.00 83.44 254 GLY A O 1
ATOM 1900 N N . GLU A 1 255 ? 4.896 -3.703 12.335 1.00 92.69 255 GLU A N 1
ATOM 1901 C CA . GLU A 1 255 ? 5.048 -2.530 11.495 1.00 92.69 255 GLU A CA 1
ATOM 1902 C C . GLU A 1 255 ? 5.635 -1.337 12.285 1.00 92.69 255 GLU A C 1
ATOM 1904 O O . GLU A 1 255 ? 6.823 -1.059 12.099 1.00 92.69 255 GLU A O 1
ATOM 1909 N N . THR A 1 256 ? 4.928 -0.775 13.270 1.00 94.50 256 THR A N 1
ATOM 1910 C CA . THR A 1 256 ? 5.483 0.201 14.233 1.00 94.50 256 THR A CA 1
ATOM 1911 C C . THR A 1 256 ? 5.562 -0.303 15.677 1.00 94.50 256 THR A C 1
ATOM 1913 O O . THR A 1 256 ? 5.003 -1.336 16.062 1.00 94.50 256 THR A O 1
ATOM 1916 N N . ARG A 1 257 ? 6.253 0.463 16.535 1.00 93.94 257 ARG A N 1
ATOM 1917 C CA . ARG A 1 257 ? 6.307 0.215 17.987 1.00 93.94 257 ARG A CA 1
ATOM 1918 C C . ARG A 1 257 ? 5.063 0.695 18.732 1.00 93.94 257 ARG A C 1
ATOM 1920 O O . ARG A 1 257 ? 4.885 0.322 19.894 1.00 93.94 257 ARG A O 1
ATOM 1927 N N . ASP A 1 258 ? 4.247 1.528 18.095 1.00 96.62 258 ASP A N 1
ATOM 1928 C CA . ASP A 1 258 ? 3.089 2.189 18.689 1.00 96.62 258 ASP A CA 1
ATOM 1929 C C . ASP A 1 258 ? 1.735 1.628 18.231 1.00 96.62 258 ASP A C 1
ATOM 1931 O O . ASP A 1 258 ? 0.704 2.261 18.438 1.00 96.62 258 ASP A O 1
ATOM 1935 N N . GLY A 1 259 ? 1.715 0.425 17.656 1.00 97.25 259 GLY A N 1
ATOM 1936 C CA . GLY A 1 259 ? 0.480 -0.228 17.237 1.00 97.25 259 GLY A CA 1
ATOM 1937 C C . GLY A 1 259 ? -0.593 -0.300 18.339 1.00 97.25 259 GLY A C 1
ATOM 1938 O O . GLY A 1 259 ? -0.341 -0.655 19.496 1.00 97.25 259 GLY A O 1
ATOM 1939 N N . LEU A 1 260 ? -1.836 -0.012 17.965 1.00 98.50 260 LEU A N 1
ATOM 1940 C CA . LEU A 1 260 ? -3.008 -0.062 18.830 1.00 98.50 260 LEU A CA 1
ATOM 1941 C C . LEU A 1 260 ? -4.122 -0.851 18.150 1.00 98.50 260 LEU A C 1
ATOM 1943 O O . LEU A 1 260 ? -4.765 -0.373 17.215 1.00 98.50 260 LEU A O 1
ATOM 1947 N N . LEU A 1 261 ? -4.397 -2.054 18.655 1.00 98.50 261 LEU A N 1
ATOM 1948 C CA . LEU A 1 261 ? -5.570 -2.803 18.215 1.00 98.50 261 LEU A CA 1
ATOM 1949 C C . LEU A 1 261 ? -6.813 -2.225 18.895 1.00 98.50 261 LEU A C 1
ATOM 1951 O O . LEU A 1 261 ? -6.804 -1.942 20.098 1.00 98.50 261 LEU A O 1
ATOM 1955 N N . VAL A 1 262 ? -7.904 -2.109 18.140 1.00 98.69 262 VAL A N 1
ATOM 1956 C CA . VAL A 1 262 ? -9.196 -1.638 18.655 1.00 98.69 262 VAL A CA 1
ATOM 1957 C C . VAL A 1 262 ? -10.214 -2.752 18.489 1.00 98.69 262 VAL A C 1
ATOM 1959 O O . VAL A 1 262 ? -10.597 -3.101 17.376 1.00 98.69 262 VAL A O 1
ATOM 1962 N N . GLN A 1 263 ? -10.668 -3.337 19.592 1.00 98.69 263 GLN A N 1
ATOM 1963 C CA . GLN A 1 263 ? -11.685 -4.382 19.567 1.00 98.69 263 GLN A CA 1
ATOM 1964 C C . GLN A 1 263 ? -13.060 -3.810 19.914 1.00 98.69 263 GLN A C 1
ATOM 1966 O O . GLN A 1 263 ? -13.229 -3.144 20.932 1.00 98.69 263 GLN A O 1
ATOM 1971 N N . LEU A 1 264 ? -14.062 -4.167 19.113 1.00 98.56 264 LEU A N 1
ATOM 1972 C CA . LEU A 1 264 ? -15.476 -4.087 19.466 1.00 98.56 264 LEU A CA 1
ATOM 1973 C C . LEU A 1 264 ? -15.928 -5.482 19.929 1.00 98.56 264 LEU A C 1
ATOM 1975 O O . LEU A 1 264 ? -16.277 -6.325 19.092 1.00 98.56 264 LEU A O 1
ATOM 1979 N N . PRO A 1 265 ? -15.882 -5.782 21.241 1.00 97.19 265 PRO A N 1
ATOM 1980 C CA . PRO A 1 265 ? -16.080 -7.143 21.735 1.00 97.19 265 PRO A CA 1
ATOM 1981 C C . PRO A 1 265 ? -17.492 -7.660 21.452 1.00 97.19 265 PRO A C 1
ATOM 1983 O O . PRO A 1 265 ? -17.660 -8.835 21.133 1.00 97.19 265 PRO A O 1
ATOM 1986 N N . ASP A 1 266 ? -18.495 -6.780 21.511 1.00 96.00 266 ASP A N 1
ATOM 1987 C CA . ASP A 1 266 ? -19.902 -7.136 21.303 1.00 96.00 266 ASP A CA 1
ATOM 1988 C C . ASP A 1 266 ? -20.206 -7.489 19.831 1.00 96.00 266 ASP A C 1
ATOM 1990 O O . ASP A 1 266 ? -21.120 -8.264 19.550 1.00 96.00 2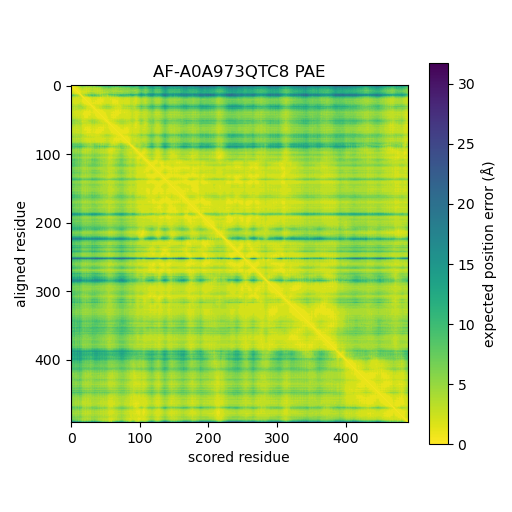66 ASP A O 1
ATOM 1994 N N . ASP A 1 267 ? -19.390 -6.996 18.894 1.00 95.69 267 ASP A N 1
ATOM 1995 C CA . ASP A 1 267 ? -19.518 -7.261 17.456 1.00 95.69 267 ASP A CA 1
ATOM 1996 C C . ASP A 1 267 ? -18.569 -8.357 16.951 1.00 95.69 267 ASP A C 1
ATOM 1998 O O . ASP A 1 267 ? -18.696 -8.827 15.811 1.00 95.69 267 ASP A O 1
ATOM 2002 N N . GLY A 1 268 ? -17.596 -8.755 17.777 1.00 96.81 268 GLY A N 1
ATOM 2003 C CA . GLY A 1 268 ? -16.496 -9.630 17.380 1.00 96.81 268 GLY A CA 1
ATOM 2004 C C . GLY A 1 268 ? -15.615 -9.020 16.285 1.00 96.81 268 GLY A C 1
ATOM 2005 O O . GLY A 1 268 ? -15.092 -9.764 15.455 1.00 96.81 268 GLY A O 1
ATOM 2006 N N . VAL A 1 269 ? -15.493 -7.690 16.246 1.00 98.44 269 VAL A N 1
ATOM 2007 C CA . VAL A 1 269 ? -14.694 -6.946 15.259 1.00 98.44 269 VAL A CA 1
ATOM 2008 C C . VAL A 1 269 ? -13.402 -6.470 15.911 1.00 98.44 269 VAL A C 1
ATOM 2010 O O . VAL A 1 269 ? -13.429 -5.980 17.039 1.00 98.44 269 VAL A O 1
ATOM 2013 N N . VAL A 1 270 ? -12.280 -6.596 15.207 1.00 98.50 270 VAL A N 1
ATOM 2014 C CA . VAL A 1 270 ? -10.996 -6.018 15.620 1.00 98.50 270 VAL A CA 1
ATOM 2015 C C . VAL A 1 270 ? -10.423 -5.209 14.465 1.00 98.50 270 VAL A C 1
ATOM 2017 O O . VAL A 1 270 ? -10.199 -5.747 13.382 1.00 98.50 270 VAL A O 1
ATOM 2020 N N . PHE A 1 271 ? -10.176 -3.927 14.706 1.00 98.50 271 PHE A N 1
ATOM 2021 C CA . PHE A 1 271 ? -9.350 -3.096 13.841 1.00 98.50 271 PHE A CA 1
ATOM 2022 C C . PHE A 1 271 ? -7.894 -3.381 14.183 1.00 98.50 271 PHE A C 1
ATOM 2024 O O . PHE A 1 271 ? -7.499 -3.265 15.347 1.00 98.50 271 PHE A O 1
ATOM 2031 N N . VAL A 1 272 ? -7.125 -3.807 13.185 1.00 96.88 272 VAL A N 1
ATOM 2032 C CA . VAL A 1 272 ? -5.733 -4.240 13.375 1.00 96.88 272 VAL A CA 1
ATOM 2033 C C . VAL A 1 272 ? -4.710 -3.217 12.890 1.00 96.88 272 VAL A C 1
ATOM 2035 O O . VAL A 1 272 ? -3.517 -3.473 13.038 1.00 96.88 272 VAL A O 1
ATOM 2038 N N . GLY A 1 273 ? -5.162 -2.090 12.322 1.00 95.31 273 GLY A N 1
ATOM 2039 C CA . GLY A 1 273 ? -4.291 -1.140 11.627 1.00 95.31 273 GLY A CA 1
ATOM 2040 C C . GLY A 1 273 ? -3.370 -1.891 10.669 1.00 95.31 273 GLY A C 1
ATOM 2041 O O . GLY A 1 273 ? -3.831 -2.761 9.915 1.00 95.31 273 GLY A O 1
ATOM 2042 N N . ASP A 1 274 ? -2.073 -1.648 10.835 1.00 94.75 274 ASP A N 1
ATOM 2043 C CA . ASP A 1 274 ? -1.011 -2.228 10.014 1.00 94.75 274 ASP A CA 1
ATOM 2044 C C . ASP A 1 274 ? -0.190 -3.283 10.763 1.00 94.75 274 ASP A C 1
ATOM 2046 O O . ASP A 1 274 ? 0.896 -3.676 10.341 1.00 94.75 274 ASP A O 1
ATOM 2050 N N . MET A 1 275 ? -0.739 -3.838 11.853 1.00 92.44 275 MET A N 1
ATOM 2051 C CA . MET A 1 275 ? -0.082 -4.864 12.674 1.00 92.44 275 MET A CA 1
ATOM 2052 C C . MET A 1 275 ? 0.560 -5.985 11.837 1.00 92.44 275 MET A C 1
ATOM 2054 O O . MET A 1 275 ? 1.623 -6.494 12.204 1.00 92.44 275 MET A O 1
ATOM 2058 N N . CYS A 1 276 ? -0.092 -6.389 10.741 1.00 90.12 276 CYS A N 1
ATOM 2059 C CA . CYS A 1 276 ? 0.419 -7.378 9.802 1.00 90.12 276 CYS A CA 1
ATOM 2060 C C . CYS A 1 276 ? 0.393 -6.823 8.374 1.00 90.12 276 CYS A C 1
ATOM 2062 O O . CYS A 1 276 ? -0.673 -6.640 7.787 1.00 90.12 276 CYS A O 1
ATOM 2064 N N . MET A 1 277 ? 1.587 -6.607 7.828 1.00 91.94 277 MET A N 1
ATOM 2065 C CA . MET A 1 277 ? 1.828 -6.097 6.484 1.00 91.94 277 MET A CA 1
ATOM 2066 C C . MET A 1 277 ? 2.674 -7.098 5.682 1.00 91.94 277 MET A C 1
ATOM 2068 O O . MET A 1 277 ? 3.387 -7.919 6.263 1.00 91.94 277 MET A O 1
ATOM 2072 N N . PRO A 1 278 ? 2.668 -7.027 4.335 1.00 89.19 278 PRO A N 1
ATOM 2073 C CA . PRO A 1 278 ? 3.616 -7.773 3.492 1.00 89.19 278 PRO A CA 1
ATOM 2074 C C . PRO A 1 278 ? 5.091 -7.419 3.771 1.00 89.19 278 PRO A C 1
ATOM 2076 O O . PRO A 1 278 ? 6.003 -8.106 3.312 1.00 89.19 278 PRO A O 1
ATOM 2079 N N . TYR A 1 279 ? 5.326 -6.349 4.529 1.00 88.69 279 TYR A N 1
ATOM 2080 C CA . TYR A 1 279 ? 6.627 -5.883 4.979 1.00 88.69 279 TYR A CA 1
ATOM 2081 C C . TYR A 1 279 ? 6.675 -5.901 6.507 1.00 88.69 279 TYR A C 1
ATOM 2083 O O . TYR A 1 279 ? 5.656 -5.752 7.176 1.00 88.69 279 TYR A O 1
ATOM 2091 N N . LEU A 1 280 ? 7.873 -6.064 7.060 1.00 90.75 280 LEU A N 1
ATOM 2092 C CA . LEU A 1 280 ? 8.116 -5.823 8.476 1.00 90.75 280 LEU A CA 1
ATOM 2093 C C . LEU A 1 280 ? 8.589 -4.367 8.610 1.00 90.75 280 LEU A C 1
ATOM 2095 O O . LEU A 1 280 ? 9.703 -4.068 8.177 1.00 90.75 280 LEU A O 1
ATOM 2099 N N . GLY A 1 281 ? 7.727 -3.474 9.108 1.00 90.31 281 GLY A N 1
ATOM 2100 C CA . GLY A 1 281 ? 7.904 -2.009 9.077 1.00 90.31 281 GLY A CA 1
ATOM 2101 C C . GLY A 1 281 ? 7.832 -1.385 7.676 1.00 90.31 281 GLY A C 1
ATOM 2102 O O . GLY A 1 281 ? 7.996 -2.079 6.666 1.00 90.31 281 GLY A O 1
ATOM 2103 N N . ALA A 1 282 ? 7.672 -0.063 7.595 1.00 87.06 282 ALA A N 1
ATOM 2104 C CA . ALA A 1 282 ? 7.725 0.699 6.352 1.00 87.06 282 ALA A CA 1
ATOM 2105 C C . ALA A 1 282 ? 9.055 0.471 5.634 1.00 87.06 282 ALA A C 1
ATOM 2107 O O . ALA A 1 282 ? 10.127 0.614 6.233 1.00 87.06 282 ALA A O 1
ATOM 2108 N N . PRO A 1 283 ? 9.042 0.201 4.320 1.00 80.12 283 PRO A N 1
ATOM 2109 C CA . PRO A 1 283 ? 10.243 -0.157 3.568 1.00 80.12 283 PRO A CA 1
ATOM 2110 C C . PRO A 1 283 ? 11.250 0.998 3.399 1.00 80.12 283 PRO A C 1
ATOM 2112 O O . PRO A 1 283 ? 12.271 0.820 2.737 1.00 80.12 283 PRO A O 1
ATOM 2115 N N . PHE A 1 284 ? 10.970 2.183 3.951 1.00 79.31 284 PHE A N 1
ATOM 2116 C CA . PHE A 1 284 ? 11.733 3.410 3.712 1.00 79.31 284 PHE A CA 1
ATOM 2117 C C . PHE A 1 284 ? 12.635 3.831 4.883 1.00 79.31 284 PHE A C 1
ATOM 2119 O O . PHE A 1 284 ? 13.554 4.623 4.669 1.00 79.31 284 PHE A O 1
ATOM 2126 N N . PHE A 1 285 ? 12.411 3.324 6.101 1.00 82.56 285 PHE A N 1
ATOM 2127 C CA . PHE A 1 285 ? 13.212 3.675 7.282 1.00 82.56 285 PHE A CA 1
ATOM 2128 C C . PHE A 1 285 ? 13.194 2.591 8.376 1.00 82.56 285 PHE A C 1
ATOM 2130 O O . PHE A 1 285 ? 12.534 1.556 8.264 1.00 82.56 285 PHE A O 1
ATOM 2137 N N . ALA A 1 286 ? 14.021 2.791 9.406 1.00 83.81 286 ALA A N 1
ATOM 2138 C CA . ALA A 1 286 ? 14.467 1.761 10.346 1.00 83.81 286 ALA A CA 1
ATOM 2139 C C . ALA A 1 286 ? 13.488 1.501 11.511 1.00 83.81 286 ALA A C 1
ATOM 2141 O O . ALA A 1 286 ? 13.795 1.769 12.671 1.00 83.81 286 ALA A O 1
ATOM 2142 N N . GLU A 1 287 ? 12.333 0.926 11.191 1.00 90.19 287 GLU A N 1
ATOM 2143 C CA . GLU A 1 287 ? 11.316 0.438 12.137 1.00 90.19 287 GLU A CA 1
ATOM 2144 C C . GLU A 1 287 ? 11.013 -1.068 11.944 1.00 90.19 287 GLU A C 1
ATOM 2146 O O . GLU A 1 287 ? 11.813 -1.788 11.336 1.00 90.19 287 GLU A O 1
ATOM 2151 N N . GLY A 1 288 ? 9.893 -1.557 12.483 1.00 91.50 288 GLY A N 1
ATOM 2152 C CA . GLY A 1 288 ? 9.450 -2.950 12.399 1.00 91.50 288 GLY A CA 1
ATOM 2153 C C . GLY A 1 288 ? 10.127 -3.916 13.378 1.00 91.50 288 GLY A C 1
ATOM 2154 O O . GLY A 1 288 ? 11.299 -3.763 13.733 1.00 91.50 288 GLY A O 1
ATOM 2155 N N . SER A 1 289 ? 9.386 -4.935 13.823 1.00 92.56 289 SER A N 1
ATOM 2156 C CA . SER A 1 289 ? 9.840 -5.898 14.840 1.00 92.56 289 SER A CA 1
ATOM 2157 C C . SER A 1 289 ? 9.274 -7.297 14.603 1.00 92.56 289 SER A C 1
ATOM 2159 O O . SER A 1 289 ? 8.064 -7.504 14.674 1.00 92.56 289 SER A O 1
ATOM 2161 N N . ALA A 1 290 ? 10.137 -8.285 14.341 1.00 94.81 290 ALA A N 1
ATOM 2162 C CA . ALA A 1 290 ? 9.699 -9.662 14.094 1.00 94.81 290 ALA A CA 1
ATOM 2163 C C . ALA A 1 290 ? 9.083 -10.278 15.355 1.00 94.81 290 ALA A C 1
ATOM 2165 O O . ALA A 1 290 ? 8.015 -10.882 15.310 1.00 94.81 290 ALA A O 1
ATOM 2166 N N . GLU A 1 291 ? 9.739 -10.085 16.496 1.00 93.94 291 GLU A N 1
ATOM 2167 C CA . GLU A 1 291 ? 9.246 -10.514 17.797 1.00 93.94 291 GLU A CA 1
ATOM 2168 C C . GLU A 1 291 ? 7.938 -9.797 18.157 1.00 93.94 291 GLU A C 1
ATOM 2170 O O . GLU A 1 291 ? 6.980 -10.443 18.579 1.00 93.94 291 GLU A O 1
ATOM 2175 N N . GLY A 1 292 ? 7.865 -8.491 17.887 1.00 95.25 292 GLY A N 1
ATOM 2176 C CA . GLY A 1 292 ? 6.661 -7.684 18.078 1.00 95.25 292 GLY A CA 1
ATOM 2177 C C . GLY A 1 292 ? 5.464 -8.173 17.258 1.00 95.25 292 GLY A C 1
ATOM 2178 O O . GLY A 1 292 ? 4.355 -8.319 17.776 1.00 95.25 292 GLY A O 1
ATOM 2179 N N . LEU A 1 293 ? 5.702 -8.548 15.997 1.00 96.31 293 LEU A N 1
ATOM 2180 C CA . LEU A 1 293 ? 4.702 -9.198 15.153 1.00 96.31 293 LEU A CA 1
ATOM 2181 C C . LEU A 1 293 ? 4.196 -10.509 15.762 1.00 96.31 293 LEU A C 1
ATOM 2183 O O . LEU A 1 293 ? 2.999 -10.784 15.709 1.00 96.31 293 LEU A O 1
ATOM 2187 N N . PHE A 1 294 ? 5.080 -11.339 16.323 1.00 97.38 294 PHE A N 1
ATOM 2188 C CA . PHE A 1 294 ? 4.674 -12.617 16.912 1.00 97.38 294 PHE A CA 1
ATOM 2189 C C . PHE A 1 294 ? 3.742 -12.427 18.104 1.00 97.38 294 PHE A C 1
ATOM 2191 O O . PHE A 1 294 ? 2.743 -13.143 18.212 1.00 97.38 294 PHE A O 1
ATOM 2198 N N . ASP A 1 295 ? 4.053 -11.462 18.965 1.00 96.69 295 ASP A N 1
ATOM 2199 C CA . ASP A 1 295 ? 3.242 -11.137 20.136 1.00 96.69 295 ASP A CA 1
ATOM 2200 C C . ASP A 1 295 ? 1.893 -10.531 19.724 1.00 96.69 295 ASP A C 1
ATOM 2202 O O . ASP A 1 295 ? 0.847 -10.877 20.282 1.00 96.69 295 ASP A O 1
ATOM 2206 N N . ALA A 1 296 ? 1.884 -9.685 18.691 1.00 96.75 296 ALA A N 1
ATOM 2207 C CA . ALA A 1 296 ? 0.662 -9.086 18.171 1.00 96.75 296 ALA A CA 1
ATOM 2208 C C . ALA A 1 296 ? -0.255 -10.124 17.491 1.00 96.75 296 ALA A C 1
ATOM 2210 O O . ALA A 1 296 ? -1.452 -10.179 17.783 1.00 96.75 296 ALA A O 1
ATOM 2211 N N . LEU A 1 297 ? 0.305 -11.022 16.667 1.00 96.94 297 LEU A N 1
ATOM 2212 C CA . LEU A 1 297 ? -0.427 -12.155 16.086 1.00 96.94 297 LEU A CA 1
ATOM 2213 C C . LEU A 1 297 ? -1.036 -13.036 17.179 1.00 96.94 297 LEU A C 1
ATOM 2215 O O . LEU A 1 297 ? -2.215 -13.378 17.102 1.00 96.94 297 LEU A O 1
ATOM 2219 N N . GLN A 1 298 ? -0.260 -13.365 18.216 1.00 97.06 298 GLN A N 1
ATOM 2220 C CA . GLN A 1 298 ? -0.754 -14.142 19.348 1.00 97.06 298 GLN A CA 1
ATOM 2221 C C . GLN A 1 298 ? -1.899 -13.417 20.075 1.00 97.06 298 GLN A C 1
ATOM 2223 O O . GLN A 1 298 ? -2.930 -14.030 20.354 1.00 97.06 298 GLN A O 1
ATOM 2228 N N . THR A 1 299 ? -1.760 -12.111 20.311 1.00 96.81 299 THR A N 1
ATOM 2229 C CA . THR A 1 299 ? -2.799 -11.284 20.943 1.00 96.81 299 THR A CA 1
ATOM 2230 C C . THR A 1 299 ? -4.108 -11.365 20.157 1.00 96.81 299 THR A C 1
ATOM 2232 O O . THR A 1 299 ? -5.146 -11.702 20.722 1.00 96.81 299 THR A O 1
ATOM 2235 N N . VAL A 1 300 ? -4.079 -11.154 18.835 1.00 96.69 300 VAL A N 1
ATOM 2236 C CA . VAL A 1 300 ? -5.286 -11.230 17.991 1.00 96.69 300 VAL A CA 1
ATOM 2237 C C . VAL A 1 300 ? -5.916 -12.626 18.010 1.00 96.69 300 VAL A C 1
ATOM 2239 O O . VAL A 1 300 ? -7.142 -12.746 18.043 1.00 96.69 300 VAL A O 1
ATOM 2242 N N . GLN A 1 301 ? -5.117 -13.695 18.043 1.00 96.38 301 GLN A N 1
ATOM 2243 C CA . GLN A 1 301 ? -5.648 -15.056 18.171 1.00 96.38 301 GLN A CA 1
ATOM 2244 C C . GLN A 1 301 ? -6.397 -15.274 19.491 1.00 96.38 301 GLN A C 1
ATOM 2246 O O . GLN A 1 301 ? -7.446 -15.926 19.508 1.00 96.38 301 GLN A O 1
ATOM 2251 N N . GLU A 1 302 ? -5.883 -14.728 20.593 1.00 96.38 302 GLU A N 1
ATOM 2252 C CA . GLU A 1 302 ? -6.498 -14.833 21.919 1.00 96.38 302 GLU A CA 1
ATOM 2253 C C . GLU A 1 302 ? -7.840 -14.085 21.996 1.00 96.38 302 GLU A C 1
ATOM 2255 O O . GLU A 1 302 ? -8.762 -14.563 22.662 1.00 96.38 302 GLU A O 1
ATOM 2260 N N . LEU A 1 303 ? -7.997 -12.991 21.237 1.00 96.56 303 LEU A N 1
ATOM 2261 C CA . LEU A 1 303 ? -9.261 -12.249 21.115 1.00 96.56 303 LEU A CA 1
ATOM 2262 C C . LEU A 1 303 ? -10.367 -13.028 20.388 1.00 96.56 303 LEU A C 1
ATOM 2264 O O . LEU A 1 303 ? -11.543 -12.708 20.562 1.00 96.56 303 LEU A O 1
ATOM 2268 N N . ARG A 1 304 ? -10.007 -14.033 19.574 1.00 95.88 304 ARG A N 1
ATOM 2269 C CA . ARG A 1 304 ? -10.924 -14.834 18.736 1.00 95.88 304 ARG A CA 1
ATOM 2270 C C . ARG A 1 304 ? -11.919 -13.975 17.931 1.00 95.88 304 ARG A C 1
ATOM 2272 O O . ARG A 1 304 ? -13.133 -14.172 18.052 1.00 95.88 304 ARG A O 1
ATOM 2279 N N . PRO A 1 305 ? -11.435 -13.017 17.123 1.00 97.00 305 PRO A N 1
ATOM 2280 C CA . PRO A 1 305 ? -12.302 -12.143 16.349 1.00 97.00 305 PRO A CA 1
ATOM 2281 C C . PRO A 1 305 ? -13.110 -12.926 15.314 1.00 97.00 305 PRO A C 1
ATOM 2283 O O . PRO A 1 305 ? -12.654 -13.922 14.755 1.00 97.00 305 PRO A O 1
ATOM 2286 N N . ARG A 1 306 ? -14.313 -12.430 15.026 1.00 97.00 306 ARG A N 1
ATOM 2287 C CA . ARG A 1 306 ? -15.123 -12.868 13.885 1.00 97.00 306 ARG A CA 1
ATOM 2288 C C . ARG A 1 306 ? -14.696 -12.153 12.604 1.00 97.00 306 ARG A C 1
ATOM 2290 O O . ARG A 1 306 ? -14.770 -12.746 11.534 1.00 97.00 306 ARG A O 1
ATOM 2297 N N . LEU A 1 307 ? -14.289 -10.890 12.722 1.00 96.69 307 LEU A N 1
ATOM 2298 C CA . LEU A 1 307 ? -13.903 -10.029 11.609 1.00 96.69 307 LEU A CA 1
ATOM 2299 C C . LEU A 1 307 ? -12.665 -9.211 11.982 1.00 96.69 307 LEU A C 1
ATOM 2301 O O . LEU A 1 307 ? -12.618 -8.616 13.061 1.00 96.69 307 LEU A O 1
ATOM 2305 N N . LEU A 1 308 ? -11.702 -9.161 11.065 1.00 97.62 308 LEU A N 1
ATOM 2306 C CA . LEU A 1 308 ? -10.594 -8.213 11.097 1.00 97.62 308 LEU A CA 1
ATOM 2307 C C . LEU A 1 308 ? -10.884 -7.080 10.114 1.00 97.62 308 LEU A C 1
ATOM 2309 O O . LEU A 1 308 ? -11.340 -7.333 8.999 1.00 97.62 308 LEU A O 1
ATOM 2313 N N . ILE A 1 309 ? -10.623 -5.848 10.532 1.00 97.50 309 ILE A N 1
ATOM 2314 C CA . ILE A 1 309 ? -10.617 -4.671 9.662 1.00 97.50 309 ILE A CA 1
ATOM 2315 C C . ILE A 1 309 ? -9.176 -4.169 9.612 1.00 97.50 309 ILE A C 1
ATOM 2317 O O . ILE A 1 309 ? -8.594 -3.849 10.649 1.00 97.50 309 ILE A O 1
ATOM 2321 N N . HIS A 1 310 ? -8.604 -4.159 8.413 1.00 96.00 310 HIS A N 1
ATOM 2322 C CA . HIS A 1 310 ? -7.203 -3.826 8.171 1.00 96.00 310 HIS A CA 1
ATOM 2323 C C . HIS A 1 310 ? -7.042 -2.387 7.679 1.00 96.00 310 HIS A C 1
ATOM 2325 O O . HIS A 1 310 ? -7.977 -1.848 7.089 1.00 96.00 310 HIS A O 1
ATOM 2331 N N . GLY A 1 311 ? -5.849 -1.815 7.875 1.00 94.56 311 GLY A N 1
ATOM 2332 C CA . GLY A 1 311 ? -5.487 -0.495 7.356 1.00 94.56 311 GLY A CA 1
ATOM 2333 C C . GLY A 1 311 ? -5.269 -0.470 5.843 1.00 94.56 311 GLY A C 1
ATOM 2334 O O . GLY A 1 311 ? -5.670 0.480 5.198 1.00 94.56 311 GLY A O 1
ATOM 2335 N N . HIS A 1 312 ? -4.753 -1.540 5.226 1.00 94.00 312 HIS A N 1
ATOM 2336 C CA . HIS A 1 312 ? -4.526 -1.589 3.766 1.00 94.00 312 HIS A CA 1
ATOM 2337 C C . HIS A 1 312 ? -5.116 -2.851 3.129 1.00 94.00 312 HIS A C 1
ATOM 2339 O O . HIS A 1 312 ? -4.347 -3.735 2.732 1.00 94.00 312 HIS A O 1
ATOM 2345 N N . PRO A 1 313 ? -6.449 -3.036 3.040 1.00 91.38 313 PRO A N 1
ATOM 2346 C CA . PRO A 1 313 ? -7.033 -4.315 2.625 1.00 91.38 313 PRO A CA 1
ATOM 2347 C C . PRO A 1 313 ? -6.496 -4.896 1.306 1.00 91.38 313 PRO A C 1
ATOM 2349 O O . PRO A 1 313 ? -6.196 -6.088 1.303 1.00 91.38 313 PRO A O 1
ATOM 2352 N N . PRO A 1 314 ? -6.221 -4.117 0.237 1.00 88.44 314 PRO A N 1
ATOM 2353 C CA . PRO A 1 314 ? -5.615 -4.664 -0.986 1.00 88.44 314 PRO A CA 1
ATOM 2354 C C . PRO A 1 314 ? -4.239 -5.331 -0.785 1.00 88.44 314 PRO A C 1
ATOM 2356 O O . PRO A 1 314 ? -3.815 -6.135 -1.613 1.00 88.44 314 PRO A O 1
ATOM 2359 N N . LEU A 1 315 ? -3.534 -5.009 0.305 1.00 88.81 315 LEU A N 1
ATOM 2360 C CA . LEU A 1 315 ? -2.285 -5.654 0.721 1.00 88.81 315 LEU A CA 1
ATOM 2361 C C . LEU A 1 315 ? -2.481 -6.717 1.805 1.00 88.81 315 LEU A C 1
ATOM 2363 O O . LEU A 1 315 ? -1.657 -7.625 1.932 1.00 88.81 315 LEU A O 1
ATOM 2367 N N . THR A 1 316 ? -3.531 -6.586 2.613 1.00 91.69 316 THR A N 1
ATOM 2368 C CA . THR A 1 316 ? -3.613 -7.235 3.927 1.00 91.69 316 THR A CA 1
ATOM 2369 C C . THR A 1 316 ? -4.813 -8.150 4.126 1.00 91.69 316 THR A C 1
ATOM 2371 O O . THR A 1 316 ? -4.826 -8.924 5.078 1.00 91.69 316 THR A O 1
ATOM 2374 N N . GLU A 1 317 ? -5.781 -8.167 3.209 1.00 87.00 317 GLU A N 1
ATOM 2375 C CA . GLU A 1 317 ? -6.981 -9.010 3.320 1.00 87.00 317 GLU A CA 1
ATOM 2376 C C . GLU A 1 317 ? -6.672 -10.518 3.358 1.00 87.00 317 GLU A C 1
ATOM 2378 O O . GLU A 1 317 ? -7.474 -11.320 3.837 1.00 87.00 317 GLU A O 1
ATOM 2383 N N . ASN A 1 318 ? -5.474 -10.911 2.915 1.00 90.75 318 ASN A N 1
ATOM 2384 C CA . ASN A 1 318 ? -4.987 -12.287 2.989 1.00 90.75 318 ASN A CA 1
ATOM 2385 C C . ASN A 1 318 ? -4.554 -12.705 4.410 1.00 90.75 318 ASN A C 1
ATOM 2387 O O . ASN A 1 318 ? -4.415 -13.901 4.675 1.00 90.75 318 ASN A O 1
ATOM 2391 N N . PHE A 1 319 ? -4.360 -11.764 5.343 1.00 94.56 319 PHE A N 1
ATOM 2392 C CA . PHE A 1 319 ? -4.019 -12.029 6.747 1.00 94.56 319 PHE A CA 1
ATOM 2393 C C . PHE A 1 319 ? -5.279 -12.311 7.581 1.00 94.56 319 PHE A C 1
ATOM 2395 O O . PHE A 1 319 ? -5.602 -11.609 8.538 1.00 94.56 319 PHE A O 1
ATOM 2402 N N . THR A 1 320 ? -6.015 -13.355 7.205 1.00 95.94 320 THR A N 1
ATOM 2403 C CA . THR A 1 320 ? -7.301 -13.705 7.825 1.00 95.94 320 THR A CA 1
ATOM 2404 C C . THR A 1 320 ? -7.142 -14.350 9.205 1.00 95.94 320 THR A C 1
ATOM 2406 O O . THR A 1 320 ? -6.104 -14.932 9.523 1.00 95.94 320 THR A O 1
ATOM 2409 N N . VAL A 1 321 ? -8.220 -14.350 10.003 1.00 96.31 321 VAL A N 1
ATOM 2410 C CA . VAL A 1 321 ? -8.292 -15.060 11.300 1.00 96.31 321 VAL A CA 1
ATOM 2411 C C . VAL A 1 321 ? -7.890 -16.536 11.173 1.00 96.31 321 VAL A C 1
ATOM 2413 O O . VAL A 1 321 ? -7.203 -17.071 12.043 1.00 96.31 321 VAL A O 1
ATOM 2416 N N . GLU A 1 322 ? -8.288 -17.193 10.078 1.00 96.94 322 GLU A N 1
ATOM 2417 C CA . GLU A 1 322 ? -7.956 -18.596 9.796 1.00 96.94 322 GLU A CA 1
ATOM 2418 C C . GLU A 1 322 ? -6.458 -18.794 9.511 1.00 96.94 322 GLU A C 1
ATOM 2420 O O . GLU A 1 322 ? -5.882 -19.821 9.875 1.00 96.94 322 GLU A O 1
ATOM 2425 N N . ALA A 1 323 ? -5.813 -17.805 8.888 1.00 97.12 323 ALA A N 1
ATOM 2426 C CA . ALA A 1 323 ? -4.405 -17.862 8.524 1.00 97.12 323 ALA A CA 1
ATOM 2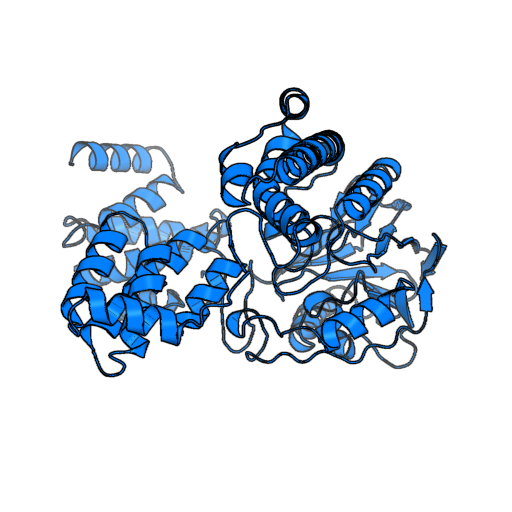427 C C . ALA A 1 323 ? -3.460 -17.679 9.723 1.00 97.12 323 ALA A C 1
ATOM 2429 O O . ALA A 1 323 ? -2.378 -18.273 9.733 1.00 97.12 323 ALA A O 1
ATOM 2430 N N . LEU A 1 324 ? -3.853 -16.899 10.742 1.00 96.06 324 LEU A N 1
ATOM 2431 C CA . LEU A 1 324 ? -2.950 -16.465 11.823 1.00 96.06 324 LEU A CA 1
ATOM 2432 C C . LEU A 1 324 ? -2.189 -17.604 12.530 1.00 96.06 324 LEU A C 1
ATOM 2434 O O . LEU A 1 324 ? -0.980 -17.455 12.710 1.00 96.06 324 LEU A O 1
ATOM 2438 N N . PRO A 1 325 ? -2.803 -18.753 12.903 1.00 96.38 325 PRO A N 1
ATOM 2439 C CA . PRO A 1 325 ? -2.069 -19.833 13.570 1.00 96.38 325 PRO A CA 1
ATOM 2440 C C . PRO A 1 325 ? -0.944 -20.423 12.727 1.00 96.38 325 PRO A C 1
ATOM 2442 O O . PRO A 1 325 ? 0.166 -20.615 13.225 1.00 96.38 325 PRO A O 1
ATOM 2445 N N . GLY A 1 326 ? -1.222 -20.686 11.448 1.00 98.00 326 GLY A N 1
ATOM 2446 C CA . GLY A 1 326 ? -0.218 -21.212 10.530 1.00 98.00 326 GLY A CA 1
ATOM 2447 C C . GLY A 1 326 ? 0.850 -20.175 10.207 1.00 98.00 326 GLY A C 1
ATOM 2448 O O . GLY A 1 326 ? 2.030 -20.512 10.159 1.00 98.00 326 GLY A O 1
ATOM 2449 N N . LEU A 1 327 ? 0.443 -18.914 10.041 1.00 97.75 327 LEU A N 1
ATOM 2450 C CA . LEU A 1 327 ? 1.340 -17.810 9.723 1.00 97.75 327 LEU A CA 1
ATOM 2451 C C . LEU A 1 327 ? 2.324 -17.539 10.865 1.00 97.75 327 LEU A C 1
ATOM 2453 O O . LEU A 1 327 ? 3.525 -17.485 10.621 1.00 97.75 327 LEU A O 1
ATOM 2457 N N . LEU A 1 328 ? 1.847 -17.448 12.110 1.00 97.81 328 LEU A N 1
ATOM 2458 C CA . LEU A 1 328 ? 2.697 -17.253 13.288 1.00 97.81 328 LEU A CA 1
ATOM 2459 C C . LEU A 1 328 ? 3.753 -18.359 13.413 1.00 97.81 328 LEU A C 1
ATOM 2461 O O . LEU A 1 328 ? 4.933 -18.078 13.627 1.00 97.81 328 LEU A O 1
ATOM 2465 N N . ALA A 1 329 ? 3.345 -19.620 13.254 1.00 98.31 329 ALA A N 1
ATOM 2466 C CA . ALA A 1 329 ? 4.268 -20.748 13.308 1.00 98.31 329 ALA A CA 1
ATOM 2467 C C . ALA A 1 329 ? 5.293 -20.707 12.160 1.00 98.31 329 ALA A C 1
ATOM 2469 O O . ALA A 1 329 ? 6.485 -20.901 12.395 1.00 98.31 329 ALA A O 1
ATOM 2470 N N . ALA A 1 330 ? 4.844 -20.409 10.938 1.00 98.38 330 ALA A N 1
ATOM 2471 C CA . ALA A 1 330 ? 5.699 -20.329 9.758 1.00 98.38 330 ALA A CA 1
ATOM 2472 C C . ALA A 1 330 ? 6.708 -19.170 9.831 1.00 98.38 330 ALA A C 1
ATOM 2474 O O . ALA A 1 330 ? 7.863 -19.340 9.444 1.00 98.38 330 ALA A O 1
ATOM 2475 N N . LEU A 1 331 ? 6.311 -18.004 10.349 1.00 97.69 331 LEU A N 1
ATOM 2476 C CA . LEU A 1 331 ? 7.210 -16.858 10.496 1.00 97.69 331 LEU A CA 1
ATOM 2477 C C . LEU A 1 331 ? 8.229 -17.059 11.625 1.00 97.69 331 LEU A C 1
ATOM 2479 O O . LEU A 1 331 ? 9.378 -16.659 11.466 1.00 97.69 331 LEU A O 1
ATOM 2483 N N . ARG A 1 332 ? 7.863 -17.727 12.730 1.00 98.06 332 ARG A N 1
ATOM 2484 C CA . ARG A 1 332 ? 8.828 -18.116 13.779 1.00 98.06 332 ARG A CA 1
ATOM 2485 C C . ARG A 1 332 ? 9.888 -19.084 13.251 1.00 98.06 332 ARG A C 1
ATOM 2487 O O . ARG A 1 332 ? 11.064 -18.929 13.571 1.00 98.06 332 ARG A O 1
ATOM 2494 N N . ASP A 1 333 ? 9.479 -20.044 12.425 1.00 98.31 333 ASP A N 1
ATOM 2495 C CA . ASP A 1 333 ? 10.392 -20.971 11.750 1.00 98.31 333 ASP A CA 1
ATOM 2496 C C . ASP A 1 333 ? 11.314 -20.239 10.759 1.00 98.31 333 ASP A C 1
ATOM 2498 O O . ASP A 1 333 ? 12.536 -20.357 10.846 1.00 98.31 333 ASP A O 1
ATOM 2502 N N . LEU A 1 334 ? 10.752 -19.388 9.890 1.00 97.94 334 LEU A N 1
ATOM 2503 C CA . LEU A 1 334 ? 11.532 -18.558 8.965 1.00 97.94 334 LEU A CA 1
ATOM 2504 C C . LEU A 1 334 ? 12.532 -17.663 9.708 1.00 97.94 334 LEU A C 1
ATOM 2506 O O . LEU A 1 334 ? 13.682 -17.554 9.297 1.00 97.94 334 LEU A O 1
ATOM 2510 N N . HIS A 1 335 ? 12.115 -17.047 10.812 1.00 97.56 335 HIS A N 1
ATOM 2511 C CA . HIS A 1 335 ? 12.972 -16.207 11.639 1.00 97.56 335 HIS A CA 1
ATOM 2512 C C . HIS A 1 335 ? 14.180 -16.966 12.199 1.00 97.56 335 HIS A C 1
ATOM 2514 O O . HIS A 1 335 ? 15.291 -16.439 12.174 1.00 97.56 335 HIS A O 1
ATOM 2520 N N . ALA A 1 336 ? 13.986 -18.208 12.656 1.00 97.56 336 ALA A N 1
ATOM 2521 C CA . ALA A 1 336 ? 15.080 -19.062 13.110 1.00 97.56 336 ALA A CA 1
ATOM 2522 C C . ALA A 1 336 ? 16.048 -19.401 11.963 1.00 97.56 336 ALA A C 1
ATOM 2524 O O . ALA A 1 336 ? 17.256 -19.251 12.121 1.00 97.56 336 ALA A O 1
ATOM 2525 N N . VAL A 1 337 ? 15.524 -19.761 10.785 1.00 96.94 337 VAL A N 1
ATOM 2526 C CA . VAL A 1 337 ? 16.346 -20.056 9.597 1.00 96.94 337 VAL A CA 1
ATOM 2527 C C . VAL A 1 337 ? 17.175 -18.847 9.165 1.00 96.94 337 VAL A C 1
ATOM 2529 O O . VAL A 1 337 ? 18.377 -18.974 8.937 1.00 96.94 337 VAL A O 1
ATOM 2532 N N . VAL A 1 338 ? 16.560 -17.663 9.093 1.00 97.19 338 VAL A N 1
ATOM 2533 C CA . VAL A 1 338 ? 17.262 -16.419 8.742 1.00 97.19 338 VAL A CA 1
ATOM 2534 C C . VAL A 1 338 ? 18.344 -16.101 9.778 1.00 97.19 338 VAL A C 1
ATOM 2536 O O . VAL A 1 338 ? 19.452 -15.719 9.407 1.00 97.19 338 VAL A O 1
ATOM 2539 N N . ALA A 1 339 ? 18.062 -16.291 11.071 1.00 96.69 339 ALA A N 1
ATOM 2540 C CA . ALA A 1 339 ? 19.044 -16.084 12.131 1.00 96.69 339 ALA A CA 1
ATOM 2541 C C . ALA A 1 339 ? 20.262 -17.014 11.992 1.00 96.69 339 ALA A C 1
ATOM 2543 O O . ALA A 1 339 ? 21.397 -16.543 12.083 1.00 96.69 339 ALA A O 1
ATOM 2544 N N . ASP A 1 340 ? 20.037 -18.302 11.731 1.00 97.00 340 ASP A N 1
ATOM 2545 C CA . ASP A 1 340 ? 21.104 -19.289 11.543 1.00 97.00 340 ASP A CA 1
ATOM 2546 C C . ASP A 1 340 ? 21.964 -18.973 10.311 1.00 97.00 340 ASP A C 1
ATOM 2548 O O . ASP A 1 340 ? 23.192 -19.090 10.352 1.00 97.00 340 ASP A O 1
ATOM 2552 N N . ASP A 1 341 ? 21.344 -18.524 9.218 1.00 95.25 341 ASP A N 1
ATOM 2553 C CA . ASP A 1 341 ? 22.067 -18.155 8.003 1.00 95.25 341 ASP A CA 1
ATOM 2554 C C . ASP A 1 341 ? 22.909 -16.883 8.174 1.00 95.25 341 ASP A C 1
ATOM 2556 O O . ASP A 1 341 ? 24.031 -16.821 7.665 1.00 95.25 341 ASP A O 1
ATOM 2560 N N . ILE A 1 342 ? 22.416 -15.907 8.943 1.00 93.88 342 ILE A N 1
ATOM 2561 C CA . ILE A 1 342 ? 23.186 -14.716 9.324 1.00 93.88 342 ILE A CA 1
ATOM 2562 C C . ILE A 1 342 ? 24.399 -15.111 10.172 1.00 93.88 342 ILE A C 1
ATOM 2564 O O . ILE A 1 342 ? 25.509 -14.651 9.908 1.00 93.88 342 ILE A O 1
ATOM 2568 N N . VAL A 1 343 ? 24.226 -16.004 11.154 1.00 94.19 343 VAL A N 1
ATOM 2569 C CA . VAL A 1 343 ? 25.341 -16.529 11.967 1.00 94.19 343 VAL A CA 1
ATOM 2570 C C . VAL A 1 343 ? 26.366 -17.264 11.096 1.00 94.19 343 VAL A C 1
ATOM 2572 O O . VAL A 1 343 ? 27.567 -17.187 11.357 1.00 94.19 343 VAL A O 1
ATOM 2575 N N . ALA A 1 344 ? 25.916 -17.936 10.034 1.00 93.00 344 ALA A N 1
ATOM 2576 C CA . ALA A 1 344 ? 26.780 -18.589 9.055 1.00 93.00 344 ALA A CA 1
ATOM 2577 C C . ALA A 1 344 ? 27.447 -17.620 8.053 1.00 93.00 344 ALA A C 1
ATOM 2579 O O . ALA A 1 344 ? 28.222 -18.073 7.209 1.00 93.00 344 ALA A O 1
ATOM 2580 N N . GLY A 1 345 ? 27.168 -16.314 8.131 1.00 90.19 345 GLY A N 1
ATOM 2581 C CA . GLY A 1 345 ? 27.753 -15.291 7.264 1.00 90.19 345 GLY A CA 1
ATOM 2582 C C . GLY A 1 345 ? 27.222 -15.301 5.830 1.00 90.19 345 GLY A C 1
ATOM 2583 O O . GLY A 1 345 ? 27.928 -14.850 4.929 1.00 90.19 345 GLY A O 1
ATOM 2584 N N . ARG A 1 346 ? 26.018 -15.838 5.594 1.00 91.94 346 ARG A N 1
ATOM 2585 C CA . ARG A 1 346 ? 25.399 -15.807 4.262 1.00 91.94 346 ARG A CA 1
ATOM 2586 C C . ARG A 1 346 ? 24.955 -14.398 3.891 1.00 91.94 346 ARG A C 1
ATOM 2588 O O . ARG A 1 346 ? 24.520 -13.635 4.750 1.00 91.94 346 ARG A O 1
ATOM 2595 N N . SER A 1 347 ? 25.036 -14.077 2.601 1.00 92.12 347 SER A N 1
ATOM 2596 C CA . SER A 1 347 ? 24.507 -12.817 2.081 1.00 92.12 347 SER A CA 1
ATOM 2597 C C . SER A 1 347 ? 22.973 -12.827 2.076 1.00 92.12 347 SER A C 1
ATOM 2599 O O . SER A 1 347 ? 22.349 -13.885 2.009 1.00 92.12 347 SER A O 1
ATOM 2601 N N . LEU A 1 348 ? 22.344 -11.647 2.072 1.00 92.81 348 LEU A N 1
ATOM 2602 C CA . LEU A 1 348 ? 20.885 -11.517 1.966 1.00 92.81 348 LEU A CA 1
ATOM 2603 C C . LEU A 1 348 ? 20.322 -12.278 0.756 1.00 92.81 348 LEU A C 1
ATOM 2605 O O . LEU A 1 348 ? 19.286 -12.931 0.866 1.00 92.81 348 LEU A O 1
ATOM 2609 N N . THR A 1 349 ? 21.005 -12.205 -0.389 1.00 92.56 349 THR A N 1
ATOM 2610 C CA . THR A 1 349 ? 20.602 -12.918 -1.607 1.00 92.56 349 THR A CA 1
ATOM 2611 C C . THR A 1 349 ? 20.655 -14.425 -1.411 1.00 92.56 349 THR A C 1
ATOM 2613 O O . THR A 1 349 ? 19.680 -15.094 -1.734 1.00 92.56 349 THR A O 1
ATOM 2616 N N . ASP A 1 350 ? 21.706 -14.949 -0.769 1.00 93.50 350 ASP A N 1
ATOM 2617 C CA . ASP A 1 350 ? 21.790 -16.382 -0.472 1.00 93.50 350 ASP A CA 1
ATOM 2618 C C . ASP A 1 350 ? 20.636 -16.842 0.427 1.00 93.50 350 ASP A C 1
ATOM 2620 O O . ASP A 1 350 ? 20.136 -17.947 0.248 1.00 93.50 350 ASP A O 1
ATOM 2624 N N . VAL A 1 351 ? 20.208 -16.022 1.398 1.00 95.12 351 VAL A N 1
ATOM 2625 C CA . VAL A 1 351 ? 19.081 -16.353 2.291 1.00 95.12 351 VAL A CA 1
ATOM 2626 C C . VAL A 1 351 ? 17.747 -16.338 1.541 1.00 95.12 351 VAL A C 1
ATOM 2628 O O . VAL A 1 351 ? 16.918 -17.232 1.735 1.00 95.12 351 VAL A O 1
ATOM 2631 N N . LEU A 1 352 ? 17.528 -15.345 0.676 1.00 95.31 352 LEU A N 1
ATOM 2632 C CA . LEU A 1 352 ? 16.318 -15.250 -0.145 1.00 95.31 352 LEU A CA 1
ATOM 2633 C C . LEU A 1 352 ? 16.199 -16.453 -1.092 1.00 95.31 352 LEU A C 1
ATOM 2635 O O . LEU A 1 352 ? 15.155 -17.114 -1.070 1.00 95.31 352 LEU A O 1
ATOM 2639 N N . ASP A 1 353 ? 17.288 -16.796 -1.789 1.00 94.50 353 ASP A N 1
ATOM 2640 C CA . ASP A 1 353 ? 17.388 -17.878 -2.783 1.00 94.50 353 ASP A CA 1
ATOM 2641 C C . ASP A 1 353 ? 17.184 -19.287 -2.198 1.00 94.50 353 ASP A C 1
ATOM 2643 O O . ASP A 1 353 ? 17.014 -20.260 -2.934 1.00 94.50 353 ASP A O 1
ATOM 2647 N N . ARG A 1 354 ? 17.171 -19.436 -0.866 1.00 92.38 354 ARG A N 1
ATOM 2648 C CA . ARG A 1 354 ? 16.820 -20.715 -0.224 1.00 92.38 354 ARG A CA 1
ATOM 2649 C C . ARG A 1 354 ? 15.377 -21.130 -0.461 1.00 92.38 354 ARG A C 1
ATOM 2651 O O . ARG A 1 354 ? 15.063 -22.293 -0.218 1.00 92.38 354 ARG A O 1
ATOM 2658 N N . ASP A 1 355 ? 14.502 -20.185 -0.808 1.00 92.69 355 ASP A N 1
ATOM 2659 C CA . ASP A 1 355 ? 13.061 -20.406 -0.969 1.00 92.69 355 ASP A CA 1
ATOM 2660 C C . ASP A 1 355 ? 12.446 -21.234 0.168 1.00 92.69 355 ASP A C 1
ATOM 2662 O O . ASP A 1 355 ? 11.607 -22.112 -0.035 1.00 92.69 355 ASP A O 1
ATOM 2666 N N . HIS A 1 356 ? 12.907 -20.954 1.395 1.00 95.94 356 HIS A N 1
ATOM 2667 C CA . HIS A 1 356 ? 12.504 -21.685 2.591 1.00 95.94 356 HIS A CA 1
ATOM 2668 C C . HIS A 1 356 ? 10.983 -21.678 2.734 1.00 95.94 356 HIS A C 1
ATOM 2670 O O . HIS A 1 356 ? 10.368 -20.612 2.709 1.00 95.94 356 HIS A O 1
ATOM 2676 N N . LEU A 1 357 ? 10.403 -22.870 2.886 1.00 96.06 357 LEU A N 1
ATOM 2677 C CA . LEU A 1 357 ? 8.963 -23.095 2.927 1.00 96.06 357 LEU A CA 1
ATOM 2678 C C . LEU A 1 357 ? 8.645 -24.028 4.115 1.00 96.06 357 LEU A C 1
ATOM 2680 O O . LEU A 1 357 ? 8.861 -25.240 4.015 1.00 96.06 357 LEU A O 1
ATOM 2684 N N . PRO A 1 358 ? 8.178 -23.479 5.253 1.00 97.12 358 PRO A N 1
ATOM 2685 C CA . PRO A 1 358 ? 7.981 -24.219 6.497 1.00 97.12 358 PRO A CA 1
ATOM 2686 C C . PRO A 1 358 ? 7.013 -25.397 6.352 1.00 97.12 358 PRO A C 1
ATOM 2688 O O . PRO A 1 358 ? 5.929 -25.266 5.779 1.00 97.12 358 PRO A O 1
ATOM 2691 N N . GLU A 1 359 ? 7.348 -26.548 6.944 1.00 96.06 359 GLU A N 1
ATOM 2692 C CA . GLU A 1 359 ? 6.511 -27.757 6.867 1.00 96.06 359 GLU A CA 1
ATOM 2693 C C . GLU A 1 359 ? 5.118 -27.556 7.489 1.00 96.06 359 GLU A C 1
ATOM 2695 O O . GLU A 1 359 ? 4.137 -28.132 7.008 1.00 96.06 359 GLU A O 1
ATOM 2700 N N . VAL A 1 360 ? 5.011 -26.678 8.497 1.00 96.06 360 VAL A N 1
ATOM 2701 C CA . VAL A 1 360 ? 3.746 -26.333 9.168 1.00 96.06 360 VAL A CA 1
ATOM 2702 C C . VAL A 1 360 ? 2.676 -25.833 8.192 1.00 96.06 360 VAL A C 1
ATOM 2704 O O . VAL A 1 360 ? 1.494 -26.106 8.392 1.00 96.06 360 VAL A O 1
ATOM 2707 N N . LEU A 1 361 ? 3.064 -25.202 7.077 1.00 97.44 361 LEU A N 1
ATOM 2708 C CA . LEU A 1 361 ? 2.123 -24.700 6.071 1.00 97.44 361 LEU A CA 1
ATOM 2709 C C . LEU A 1 361 ? 1.272 -25.808 5.436 1.00 97.44 361 LEU A C 1
ATOM 2711 O O . LEU A 1 361 ? 0.141 -25.547 5.032 1.00 97.44 361 LEU A O 1
ATOM 2715 N N . ARG A 1 362 ? 1.748 -27.063 5.405 1.00 95.94 362 ARG A N 1
ATOM 2716 C CA . ARG A 1 362 ? 0.958 -28.197 4.884 1.00 95.94 362 ARG A CA 1
ATOM 2717 C C . ARG A 1 362 ? -0.325 -28.439 5.683 1.00 95.94 362 ARG A C 1
ATOM 2719 O O . ARG A 1 362 ? -1.306 -28.910 5.116 1.00 95.94 362 ARG A O 1
ATOM 2726 N N . GLY A 1 363 ? -0.311 -28.135 6.982 1.00 96.88 363 GLY A N 1
ATOM 2727 C CA . GLY A 1 363 ? -1.477 -28.236 7.864 1.00 96.88 363 GLY A CA 1
ATOM 2728 C C . GLY A 1 363 ? -2.333 -26.967 7.915 1.00 96.88 363 GLY A C 1
ATOM 2729 O O . GLY A 1 363 ? -3.398 -26.990 8.524 1.00 96.88 363 GLY A O 1
ATOM 2730 N N . HIS A 1 364 ? -1.884 -25.876 7.285 1.00 97.56 364 HIS A N 1
ATOM 2731 C CA . HIS A 1 364 ? -2.495 -24.550 7.377 1.00 97.56 364 HIS A CA 1
ATOM 2732 C C . HIS A 1 364 ? -2.591 -23.881 5.994 1.00 97.56 364 HIS A C 1
ATOM 2734 O O . HIS A 1 364 ? -1.885 -22.907 5.729 1.00 97.56 364 HIS A O 1
ATOM 2740 N N . PRO A 1 365 ? -3.468 -24.366 5.096 1.00 96.62 365 PRO A N 1
ATOM 2741 C CA . PRO A 1 365 ? -3.558 -23.852 3.729 1.00 96.62 365 PRO A CA 1
ATOM 2742 C C . PRO A 1 365 ? -3.892 -22.354 3.659 1.00 96.62 365 PRO A C 1
ATOM 2744 O O . PRO A 1 365 ? -3.336 -21.653 2.817 1.00 96.62 365 PRO A O 1
ATOM 2747 N N . ALA A 1 366 ? -4.717 -21.843 4.579 1.00 97.12 366 ALA A N 1
ATOM 2748 C CA . ALA A 1 366 ? -5.038 -20.417 4.670 1.00 97.12 366 ALA A CA 1
ATOM 2749 C C . ALA A 1 366 ? -3.808 -19.530 4.955 1.00 97.12 366 ALA A C 1
ATOM 2751 O O . ALA A 1 366 ? -3.806 -18.356 4.605 1.00 97.12 366 ALA A O 1
ATOM 2752 N N . ALA A 1 367 ? -2.741 -20.084 5.544 1.00 97.69 367 ALA A N 1
ATOM 2753 C CA . ALA A 1 367 ? -1.513 -19.352 5.848 1.00 97.69 367 ALA A CA 1
ATOM 2754 C C . ALA A 1 367 ? -0.516 -19.293 4.678 1.00 97.69 367 ALA A C 1
ATOM 2756 O O . ALA A 1 367 ? 0.454 -18.543 4.750 1.00 97.69 367 ALA A O 1
ATOM 2757 N N . ILE A 1 368 ? -0.723 -20.069 3.607 1.00 97.12 368 ILE A N 1
ATOM 2758 C CA . ILE A 1 368 ? 0.245 -20.176 2.505 1.00 97.12 368 ILE A CA 1
ATOM 2759 C C . ILE A 1 368 ? 0.407 -18.837 1.789 1.00 97.12 368 ILE A C 1
ATOM 2761 O O . ILE A 1 368 ? 1.524 -18.343 1.664 1.00 97.12 368 ILE A O 1
ATOM 2765 N N . LEU A 1 369 ? -0.694 -18.240 1.328 1.00 95.06 369 LEU A N 1
ATOM 2766 C CA . LEU A 1 369 ? -0.644 -16.970 0.606 1.00 95.06 369 LEU A CA 1
ATOM 2767 C C . LEU A 1 369 ? -0.050 -15.826 1.449 1.00 95.06 369 LEU A C 1
ATOM 2769 O O . LEU A 1 369 ? 0.907 -15.216 0.973 1.00 95.06 369 LEU A O 1
ATOM 2773 N N . PRO A 1 370 ? -0.519 -15.549 2.684 1.00 95.12 370 PRO A N 1
ATOM 2774 C CA . PRO A 1 370 ? 0.075 -14.487 3.495 1.00 95.12 370 PRO A CA 1
ATOM 2775 C C . PRO A 1 370 ? 1.550 -14.752 3.825 1.00 95.12 370 PRO A C 1
ATOM 2777 O O . PRO A 1 370 ? 2.345 -13.816 3.822 1.00 95.12 370 PRO A O 1
ATOM 2780 N N . TYR A 1 371 ? 1.954 -16.014 4.027 1.00 96.81 371 TYR A N 1
ATOM 2781 C CA . TYR A 1 371 ? 3.367 -16.353 4.203 1.00 96.81 371 TYR A CA 1
ATOM 2782 C C . TYR A 1 371 ? 4.196 -16.005 2.962 1.00 96.81 371 TYR A C 1
ATOM 2784 O O . TYR A 1 371 ? 5.222 -15.340 3.079 1.00 96.81 371 TYR A O 1
ATOM 2792 N N . LEU A 1 372 ? 3.756 -16.431 1.774 1.00 94.44 372 LEU A N 1
ATOM 2793 C CA . LEU A 1 372 ? 4.476 -16.180 0.523 1.00 94.44 372 LEU A CA 1
ATOM 2794 C C . LEU A 1 372 ? 4.599 -14.684 0.226 1.00 94.44 372 LEU A C 1
ATOM 2796 O O . LEU A 1 372 ? 5.659 -14.232 -0.194 1.00 94.44 372 LEU A O 1
ATOM 2800 N N . VAL A 1 373 ? 3.532 -13.927 0.481 1.00 91.69 373 VAL A N 1
ATOM 2801 C CA . VAL A 1 373 ? 3.499 -12.473 0.297 1.00 91.69 373 VAL A CA 1
ATOM 2802 C C . VAL A 1 373 ? 4.468 -11.763 1.250 1.00 91.69 373 VAL A C 1
ATOM 2804 O O . VAL A 1 373 ? 5.149 -10.829 0.838 1.00 91.69 373 VAL A O 1
ATOM 2807 N N . MET A 1 374 ? 4.567 -12.216 2.502 1.00 92.56 374 MET A N 1
ATOM 2808 C CA . MET A 1 374 ? 5.387 -11.564 3.527 1.00 92.56 374 MET A CA 1
ATOM 2809 C C . MET A 1 374 ? 6.858 -12.017 3.540 1.00 92.56 374 MET A C 1
ATOM 2811 O O . MET A 1 374 ? 7.731 -11.273 3.989 1.00 92.56 374 MET A O 1
ATOM 2815 N N . ARG A 1 375 ? 7.156 -13.236 3.063 1.00 94.88 375 ARG A N 1
ATOM 2816 C CA . ARG A 1 375 ? 8.462 -13.907 3.222 1.00 94.88 375 ARG A CA 1
ATOM 2817 C C . ARG A 1 375 ? 9.649 -13.025 2.837 1.00 94.88 375 ARG A C 1
ATOM 2819 O O . ARG A 1 375 ? 10.592 -12.917 3.618 1.00 94.88 375 ARG A O 1
ATOM 2826 N N . GLU A 1 376 ? 9.625 -12.430 1.645 1.00 92.94 376 GLU A N 1
ATOM 2827 C CA . GLU A 1 376 ? 10.755 -11.638 1.142 1.00 92.94 376 GLU A CA 1
ATOM 2828 C C . GLU A 1 376 ? 11.007 -10.402 2.009 1.00 92.94 376 GLU A C 1
ATOM 2830 O O . GLU A 1 376 ? 12.133 -10.191 2.460 1.00 92.94 376 GLU A O 1
ATOM 2835 N N . GLY A 1 377 ? 9.959 -9.617 2.287 1.00 92.00 377 GLY A N 1
ATOM 2836 C CA . GLY A 1 377 ? 10.059 -8.408 3.107 1.00 92.00 377 GLY A CA 1
ATOM 2837 C C . GLY A 1 377 ? 10.489 -8.715 4.542 1.00 92.00 377 GLY A C 1
ATOM 2838 O O . GLY A 1 377 ? 11.299 -7.989 5.120 1.00 92.00 377 GLY A O 1
ATOM 2839 N N . PHE A 1 378 ? 10.015 -9.835 5.093 1.00 94.56 378 PHE A N 1
ATOM 2840 C CA . PHE A 1 378 ? 10.419 -10.319 6.409 1.00 94.56 378 PHE A CA 1
ATOM 2841 C C . PHE A 1 378 ? 11.911 -10.677 6.457 1.00 94.56 378 PHE A C 1
ATOM 2843 O O . PHE A 1 378 ? 12.630 -10.195 7.329 1.00 94.56 378 PHE A O 1
ATOM 2850 N N . VAL A 1 379 ? 12.401 -11.476 5.500 1.00 96.00 379 VAL A N 1
ATOM 2851 C CA . VAL A 1 379 ? 13.825 -11.854 5.410 1.00 96.00 379 VAL A CA 1
ATOM 2852 C C . VAL A 1 379 ? 14.702 -10.617 5.240 1.00 96.00 379 VAL A C 1
ATOM 2854 O O . VAL A 1 379 ? 15.703 -10.483 5.942 1.00 96.00 379 VAL A O 1
ATOM 2857 N N . GLN A 1 380 ? 14.314 -9.697 4.350 1.00 93.50 380 GLN A N 1
ATOM 2858 C CA . GLN A 1 380 ? 15.041 -8.452 4.106 1.00 93.50 380 GLN A CA 1
ATOM 2859 C C . GLN A 1 380 ? 15.192 -7.624 5.380 1.00 93.50 380 GLN A C 1
ATOM 2861 O O . GLN A 1 380 ? 16.314 -7.257 5.725 1.00 93.50 380 GLN A O 1
ATOM 2866 N N . ARG A 1 381 ? 14.094 -7.380 6.108 1.00 92.81 381 ARG A N 1
ATOM 2867 C CA . ARG A 1 381 ? 14.134 -6.589 7.343 1.00 92.81 381 ARG A CA 1
ATOM 2868 C C . ARG A 1 381 ? 14.956 -7.263 8.435 1.00 92.81 381 ARG A C 1
ATOM 2870 O O . ARG A 1 381 ? 15.815 -6.615 9.024 1.00 92.81 381 ARG A O 1
ATOM 2877 N N . VAL A 1 382 ? 14.706 -8.546 8.707 1.00 94.19 382 VAL A N 1
ATOM 2878 C CA . VAL A 1 382 ? 15.409 -9.277 9.776 1.00 94.19 382 VAL A CA 1
ATOM 2879 C C . VAL A 1 382 ? 16.909 -9.314 9.500 1.00 94.19 382 VAL A C 1
ATOM 2881 O O . VAL A 1 382 ? 17.710 -9.152 10.421 1.00 94.19 382 VAL A O 1
ATOM 2884 N N . HIS A 1 383 ? 17.298 -9.506 8.240 1.00 93.88 383 HIS A N 1
ATOM 2885 C CA . HIS A 1 383 ? 18.695 -9.464 7.841 1.00 93.88 383 HIS A CA 1
ATOM 2886 C C . HIS A 1 383 ? 19.288 -8.063 8.023 1.00 93.88 383 HIS A C 1
ATOM 2888 O O . HIS A 1 383 ? 20.308 -7.928 8.695 1.00 93.88 383 HIS A O 1
ATOM 2894 N N . ASP A 1 384 ? 18.652 -7.024 7.479 1.00 90.62 384 ASP A N 1
ATOM 2895 C CA . ASP A 1 384 ? 19.120 -5.634 7.576 1.00 90.62 384 ASP A CA 1
ATOM 2896 C C . ASP A 1 384 ? 19.348 -5.193 9.033 1.00 90.62 384 ASP A C 1
ATOM 2898 O O . ASP A 1 384 ? 20.424 -4.708 9.387 1.00 90.62 384 ASP A O 1
ATOM 2902 N N . GLN A 1 385 ? 18.394 -5.497 9.917 1.00 90.31 385 GLN A N 1
ATOM 2903 C CA . GLN A 1 385 ? 18.469 -5.164 11.342 1.00 90.31 385 GLN A CA 1
ATOM 2904 C C . GLN A 1 385 ? 19.577 -5.914 12.104 1.00 90.31 385 GLN A C 1
ATOM 2906 O O . GLN A 1 385 ? 19.954 -5.493 13.200 1.00 90.31 385 GLN A O 1
ATOM 2911 N N . ARG A 1 386 ? 20.103 -7.024 11.566 1.00 91.56 386 ARG A N 1
ATOM 2912 C CA . ARG A 1 386 ? 21.063 -7.903 12.262 1.00 91.56 386 ARG A CA 1
ATOM 2913 C C . ARG A 1 386 ? 22.473 -7.889 11.684 1.00 91.56 386 ARG A C 1
ATOM 2915 O O . ARG A 1 386 ? 23.409 -8.176 12.426 1.00 91.56 386 ARG A O 1
ATOM 2922 N N . THR A 1 387 ? 22.655 -7.578 10.400 1.00 89.25 387 THR A N 1
ATOM 2923 C CA . THR A 1 387 ? 23.972 -7.704 9.746 1.00 89.25 387 THR A CA 1
ATOM 2924 C C . THR A 1 387 ? 24.856 -6.467 9.832 1.00 89.25 387 THR A C 1
ATOM 2926 O O . THR A 1 387 ? 26.039 -6.552 9.515 1.00 89.25 387 THR A O 1
ATOM 2929 N N . GLY A 1 388 ? 24.326 -5.329 10.291 1.00 86.12 388 GLY A N 1
ATOM 2930 C CA . GLY A 1 388 ? 25.071 -4.069 10.307 1.00 86.12 388 GLY A CA 1
ATOM 2931 C C . GLY A 1 388 ? 25.493 -3.614 8.901 1.00 86.12 388 GLY A C 1
ATOM 2932 O O . GLY A 1 388 ? 25.088 -4.188 7.891 1.00 86.12 388 GLY A O 1
ATOM 2933 N N . TYR A 1 389 ? 26.307 -2.557 8.830 1.00 86.81 389 TYR A N 1
ATOM 2934 C CA . TYR A 1 389 ? 26.704 -1.938 7.558 1.00 86.81 389 TYR A CA 1
ATOM 2935 C C . TYR A 1 389 ? 27.971 -2.542 6.921 1.00 86.81 389 TYR A C 1
ATOM 2937 O O . TYR A 1 389 ? 28.245 -2.240 5.766 1.00 86.81 389 TYR A O 1
ATOM 2945 N N . TRP A 1 390 ? 28.735 -3.387 7.627 1.00 89.50 390 TRP A N 1
ATOM 2946 C CA . TRP A 1 390 ? 29.902 -4.104 7.083 1.00 89.50 390 TRP A CA 1
ATOM 2947 C C . TRP A 1 390 ? 29.642 -5.603 7.054 1.00 89.50 390 TRP A C 1
ATOM 2949 O O . TRP A 1 390 ? 29.397 -6.209 8.097 1.00 89.50 390 TRP A O 1
ATOM 2959 N N . LYS A 1 391 ? 29.749 -6.201 5.867 1.00 84.19 391 LYS A N 1
ATOM 2960 C CA . LYS A 1 391 ? 29.483 -7.625 5.651 1.00 84.19 391 LYS A CA 1
ATOM 2961 C C . LYS A 1 391 ? 30.770 -8.415 5.423 1.00 84.19 391 LYS A C 1
ATOM 2963 O O . LYS A 1 391 ? 31.792 -7.881 4.995 1.00 84.19 391 LYS A O 1
ATOM 2968 N N . ALA A 1 392 ? 30.718 -9.712 5.727 1.00 82.38 392 ALA A N 1
ATOM 2969 C CA . ALA A 1 392 ? 31.876 -10.609 5.654 1.00 82.38 392 ALA A CA 1
ATOM 2970 C C . ALA A 1 392 ? 32.391 -10.842 4.219 1.00 82.38 392 ALA A C 1
ATOM 2972 O O . ALA A 1 392 ? 33.555 -11.192 4.037 1.00 82.38 392 ALA A O 1
ATOM 2973 N N . ASP A 1 393 ? 31.544 -10.630 3.213 1.00 81.94 393 ASP A N 1
ATOM 2974 C CA . ASP A 1 393 ? 31.877 -10.687 1.785 1.00 81.94 393 ASP A CA 1
ATOM 2975 C C . ASP A 1 393 ? 32.504 -9.381 1.249 1.00 81.94 393 ASP A C 1
ATOM 2977 O O . ASP A 1 393 ? 32.885 -9.314 0.081 1.00 81.94 393 ASP A O 1
ATOM 2981 N N . GLY A 1 394 ? 32.653 -8.361 2.103 1.00 85.19 394 GLY A N 1
ATOM 2982 C CA . GLY A 1 394 ? 33.200 -7.049 1.762 1.00 85.19 394 GLY A CA 1
ATOM 2983 C C . GLY A 1 394 ? 32.150 -6.005 1.375 1.00 85.19 394 GLY A C 1
ATOM 2984 O O . GLY A 1 394 ? 32.509 -4.840 1.192 1.00 85.19 394 GLY A O 1
ATOM 2985 N N . ASP A 1 395 ? 30.867 -6.373 1.280 1.00 83.50 395 ASP A N 1
ATOM 2986 C CA . ASP A 1 395 ? 29.800 -5.413 0.996 1.00 83.50 395 ASP A CA 1
ATOM 2987 C C . ASP A 1 395 ? 29.670 -4.376 2.129 1.00 83.50 395 ASP A C 1
ATOM 2989 O O . ASP A 1 395 ? 29.802 -4.677 3.321 1.00 83.50 395 ASP A O 1
ATOM 2993 N N . GLY A 1 396 ? 29.462 -3.120 1.734 1.00 86.31 396 GLY A N 1
ATOM 2994 C CA . GLY A 1 396 ? 29.372 -1.965 2.630 1.00 86.31 396 GLY A CA 1
ATOM 2995 C C . GLY A 1 396 ? 30.679 -1.499 3.297 1.00 86.31 396 GLY A C 1
ATOM 2996 O O . GLY A 1 396 ? 30.657 -0.455 3.951 1.00 86.31 396 GLY A O 1
ATOM 2997 N N . VAL A 1 397 ? 31.816 -2.196 3.122 1.00 90.69 397 VAL A N 1
ATOM 2998 C CA . VAL A 1 397 ? 33.118 -1.777 3.695 1.00 90.69 397 VAL A CA 1
ATOM 2999 C C . VAL A 1 397 ? 33.562 -0.430 3.127 1.00 90.69 397 VAL A C 1
ATOM 3001 O O . VAL A 1 397 ? 33.821 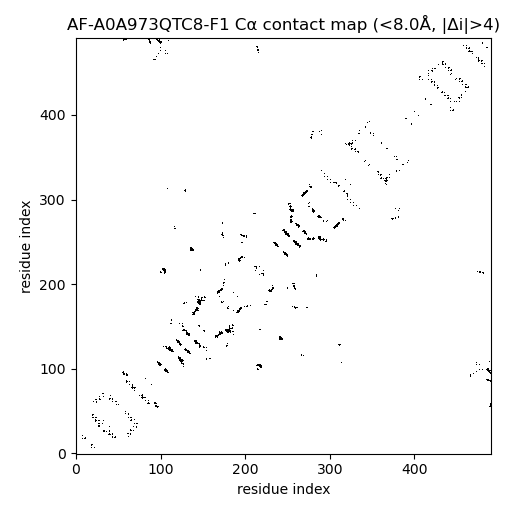0.505 3.884 1.00 90.69 397 VAL A O 1
ATOM 3004 N N . ASP A 1 398 ? 33.580 -0.325 1.798 1.00 91.19 398 ASP A N 1
ATOM 3005 C CA . ASP A 1 398 ? 33.819 0.918 1.074 1.00 91.19 398 ASP A CA 1
ATOM 3006 C C . ASP A 1 398 ? 32.535 1.323 0.329 1.00 91.19 398 ASP A C 1
ATOM 3008 O O . ASP A 1 398 ? 32.125 0.635 -0.613 1.00 91.19 398 ASP A O 1
ATOM 3012 N N . PRO A 1 399 ? 31.869 2.430 0.708 1.00 88.06 399 PRO A N 1
ATOM 3013 C CA . PRO A 1 399 ? 30.663 2.868 0.019 1.00 88.06 399 PRO A CA 1
ATOM 3014 C C . PRO A 1 399 ? 31.012 3.411 -1.374 1.00 88.06 399 PRO A C 1
ATOM 3016 O O . PRO A 1 399 ? 31.600 4.484 -1.513 1.00 88.06 399 PRO A O 1
ATOM 3019 N N . VAL A 1 400 ? 30.615 2.687 -2.424 1.00 88.44 400 VAL A N 1
ATOM 3020 C CA . VAL A 1 400 ? 30.777 3.128 -3.818 1.00 88.44 400 VAL A CA 1
ATOM 3021 C C . VAL A 1 400 ? 29.574 3.971 -4.239 1.00 88.44 400 VAL A C 1
ATOM 3023 O O . VAL A 1 400 ? 28.445 3.485 -4.316 1.00 88.44 400 VAL A O 1
ATOM 3026 N N . GLY A 1 401 ? 29.809 5.246 -4.553 1.00 90.38 401 GLY A N 1
ATOM 3027 C CA . GLY A 1 401 ? 28.754 6.155 -4.997 1.00 90.38 401 GLY A CA 1
ATOM 3028 C C . GLY A 1 401 ? 28.231 5.822 -6.399 1.00 90.38 401 GLY A C 1
ATOM 3029 O O . GLY A 1 401 ? 28.980 5.382 -7.273 1.00 90.38 401 GLY A O 1
ATOM 3030 N N . ARG A 1 402 ? 26.951 6.123 -6.665 1.00 91.75 402 ARG A N 1
ATOM 3031 C CA . ARG A 1 402 ? 26.308 5.870 -7.973 1.00 91.75 402 ARG A CA 1
ATOM 3032 C C . ARG A 1 402 ? 27.081 6.484 -9.150 1.00 91.75 402 ARG A C 1
ATOM 3034 O O . ARG A 1 402 ? 27.239 5.827 -10.172 1.00 91.75 402 ARG A O 1
ATOM 3041 N N . ALA A 1 403 ? 27.599 7.706 -8.998 1.00 92.75 403 ALA A N 1
ATOM 3042 C CA . ALA A 1 403 ? 28.395 8.377 -10.031 1.00 92.75 403 ALA A CA 1
ATOM 3043 C C . ALA A 1 403 ? 29.771 7.720 -10.254 1.00 92.75 403 ALA A C 1
ATOM 3045 O O . ALA A 1 403 ? 30.216 7.602 -11.391 1.00 92.75 403 ALA A O 1
ATOM 3046 N N . GLN A 1 404 ? 30.427 7.245 -9.188 1.00 94.38 404 GLN A N 1
ATOM 3047 C CA . GLN A 1 404 ? 31.703 6.523 -9.296 1.00 94.38 404 GLN A CA 1
ATOM 3048 C C . GLN A 1 404 ? 31.510 5.183 -10.012 1.00 94.38 404 GLN A C 1
ATOM 3050 O O . GLN A 1 404 ? 32.286 4.840 -10.901 1.00 94.38 404 GLN A O 1
ATOM 3055 N N . TRP A 1 405 ? 30.443 4.456 -9.670 1.00 92.62 405 TRP A N 1
ATOM 3056 C CA . TRP A 1 405 ? 30.086 3.215 -10.350 1.00 92.62 405 TRP A CA 1
ATOM 3057 C C . TRP A 1 405 ? 29.738 3.444 -11.827 1.00 92.62 405 TRP A C 1
ATOM 3059 O O . TRP A 1 405 ? 30.222 2.719 -12.693 1.00 92.62 405 TRP 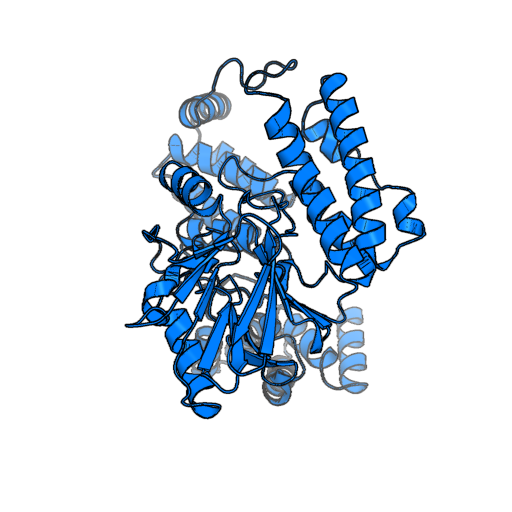A O 1
ATOM 3069 N N . ALA A 1 406 ? 28.957 4.485 -12.132 1.00 94.06 406 ALA A N 1
ATOM 3070 C CA . ALA A 1 406 ? 28.632 4.867 -13.506 1.00 94.06 406 ALA A CA 1
ATOM 3071 C C . ALA A 1 406 ? 29.887 5.199 -14.331 1.00 94.06 406 ALA A C 1
ATOM 3073 O O . ALA A 1 406 ? 30.026 4.709 -15.449 1.00 94.06 406 ALA A O 1
ATOM 3074 N N . ALA A 1 407 ? 30.834 5.952 -13.762 1.00 94.81 407 ALA A N 1
ATOM 3075 C CA . ALA A 1 407 ? 32.108 6.248 -14.412 1.00 94.81 407 ALA A CA 1
ATOM 3076 C C . ALA A 1 407 ? 32.937 4.977 -14.675 1.00 94.81 407 ALA A C 1
ATOM 3078 O O . ALA A 1 407 ? 33.528 4.839 -15.743 1.00 94.81 407 ALA A O 1
ATOM 3079 N N . ALA A 1 408 ? 32.951 4.017 -13.743 1.00 95.38 408 ALA A N 1
ATOM 3080 C CA . ALA A 1 408 ? 33.636 2.739 -13.939 1.00 95.38 408 ALA A CA 1
ATOM 3081 C C . ALA A 1 408 ? 33.017 1.911 -15.079 1.00 95.38 408 ALA A C 1
ATOM 3083 O O . ALA A 1 408 ? 33.743 1.356 -15.905 1.00 95.38 408 ALA A O 1
ATOM 3084 N N . LEU A 1 409 ? 31.683 1.859 -15.167 1.00 94.88 409 LEU A N 1
ATOM 3085 C CA . LEU A 1 409 ? 30.998 1.207 -16.285 1.00 94.88 409 LEU A CA 1
ATOM 3086 C C . LEU A 1 409 ? 31.252 1.932 -17.613 1.00 94.88 409 LEU A C 1
ATOM 3088 O O . LEU A 1 409 ? 31.395 1.280 -18.645 1.00 94.88 409 LEU A O 1
ATOM 3092 N N . ASP A 1 410 ? 31.348 3.261 -17.601 1.00 96.00 410 ASP A N 1
ATOM 3093 C CA . ASP A 1 410 ? 31.611 4.045 -18.811 1.00 96.00 410 ASP A CA 1
ATOM 3094 C C . ASP A 1 410 ? 33.019 3.793 -19.368 1.00 96.00 410 ASP A C 1
ATOM 3096 O O . ASP A 1 410 ? 33.201 3.662 -20.581 1.00 96.00 410 ASP A O 1
ATOM 3100 N N . LEU A 1 411 ? 34.004 3.586 -18.485 1.00 96.62 411 LEU A N 1
ATOM 3101 C CA . LEU A 1 411 ? 35.336 3.117 -18.877 1.00 96.62 411 LEU A CA 1
ATOM 3102 C C . LEU A 1 411 ? 35.275 1.756 -19.587 1.00 96.62 411 LEU A C 1
ATOM 3104 O O . LEU A 1 411 ? 35.940 1.575 -20.606 1.00 96.62 411 LEU A O 1
ATOM 3108 N N . LEU A 1 412 ? 34.459 0.816 -19.095 1.00 95.50 412 LEU A N 1
ATOM 3109 C CA . LEU A 1 412 ? 34.259 -0.490 -19.742 1.00 95.50 412 LEU A CA 1
ATOM 3110 C C . LEU A 1 412 ? 33.542 -0.366 -21.095 1.00 95.50 412 LEU A C 1
ATOM 3112 O O . LEU A 1 412 ? 33.875 -1.082 -22.038 1.00 95.50 412 LEU A O 1
ATOM 3116 N N . ALA A 1 413 ? 32.587 0.559 -21.212 1.00 95.88 413 ALA A N 1
ATOM 3117 C CA . ALA A 1 413 ? 31.892 0.862 -22.462 1.00 95.88 413 ALA A CA 1
ATOM 3118 C C . ALA A 1 413 ? 32.794 1.557 -23.505 1.00 95.88 413 ALA A C 1
ATOM 3120 O O . ALA A 1 413 ? 32.458 1.602 -24.696 1.00 95.88 413 ALA A O 1
ATOM 3121 N N . GLY A 1 414 ? 33.948 2.079 -23.074 1.00 95.94 414 GLY A N 1
ATOM 3122 C CA . GLY A 1 414 ? 34.850 2.888 -23.888 1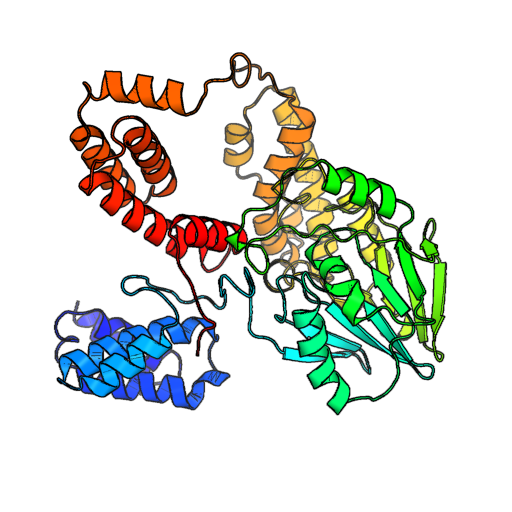.00 95.94 414 GLY A CA 1
ATOM 3123 C C . GLY A 1 414 ? 34.312 4.298 -24.142 1.00 95.94 414 GLY A C 1
ATOM 3124 O O . GLY A 1 414 ? 34.587 4.854 -25.203 1.00 95.94 414 GLY A O 1
ATOM 3125 N N . GLY A 1 415 ? 33.510 4.843 -23.220 1.00 94.31 415 GLY A N 1
ATOM 3126 C CA . GLY A 1 415 ? 32.892 6.168 -23.344 1.00 94.31 415 GLY A CA 1
ATOM 3127 C C . GLY A 1 415 ? 31.754 6.245 -24.367 1.00 94.31 415 GLY A C 1
ATOM 3128 O O . GLY A 1 415 ? 31.476 7.322 -24.886 1.00 94.31 415 GLY A O 1
ATOM 3129 N N . ARG A 1 416 ? 31.138 5.110 -24.725 1.00 96.25 416 ARG A N 1
ATOM 3130 C CA . ARG A 1 416 ? 30.127 5.016 -25.792 1.00 96.25 416 ARG A CA 1
ATOM 3131 C C . ARG A 1 416 ? 28.738 4.755 -25.223 1.00 96.25 416 ARG A C 1
ATOM 3133 O O . ARG A 1 416 ? 28.470 3.651 -24.741 1.00 96.25 416 ARG A O 1
ATOM 3140 N N . ALA A 1 417 ? 27.843 5.730 -25.354 1.00 96.94 417 ALA A N 1
ATOM 3141 C CA . ALA A 1 417 ? 26.441 5.612 -24.955 1.00 96.94 417 ALA A CA 1
ATOM 3142 C C . ALA A 1 417 ? 25.730 4.426 -25.638 1.00 96.94 417 ALA A C 1
ATOM 3144 O O . ALA A 1 417 ? 24.930 3.726 -25.017 1.00 96.94 417 ALA A O 1
ATOM 3145 N N . GLU A 1 418 ? 26.089 4.111 -26.886 1.00 97.31 418 GLU A N 1
ATOM 3146 C CA . GLU A 1 418 ? 25.472 3.033 -27.663 1.00 97.31 418 GLU A CA 1
ATOM 3147 C C . GLU A 1 418 ? 25.732 1.649 -27.057 1.00 97.31 418 GLU A C 1
ATOM 3149 O O . GLU A 1 418 ? 24.914 0.742 -27.206 1.00 97.31 418 GLU A O 1
ATOM 3154 N N . ALA A 1 419 ? 26.858 1.469 -26.356 1.00 97.06 419 ALA A N 1
ATOM 3155 C CA . ALA A 1 419 ? 27.156 0.214 -25.670 1.00 97.06 419 ALA A CA 1
ATOM 3156 C C . ALA A 1 419 ? 26.186 -0.028 -24.504 1.00 97.06 419 ALA A C 1
ATOM 3158 O O . ALA A 1 419 ? 25.710 -1.148 -24.318 1.00 97.06 419 ALA A O 1
ATOM 3159 N N . PHE A 1 420 ? 25.856 1.029 -23.758 1.00 97.69 420 PHE A N 1
ATOM 3160 C CA . PHE A 1 420 ? 24.851 0.974 -22.701 1.00 97.69 420 PHE A CA 1
ATOM 3161 C C . PHE A 1 420 ? 23.453 0.746 -23.260 1.00 97.69 420 PHE A C 1
ATOM 3163 O O . PHE A 1 420 ? 22.716 -0.070 -22.711 1.00 97.69 420 PHE A O 1
ATOM 3170 N N . ALA A 1 421 ? 23.102 1.421 -24.358 1.00 97.56 421 ALA A N 1
ATOM 3171 C CA . ALA A 1 421 ? 21.806 1.244 -25.003 1.00 97.56 421 ALA A CA 1
ATOM 3172 C C . ALA A 1 421 ? 21.620 -0.208 -25.473 1.00 97.56 421 ALA A C 1
ATOM 3174 O O . ALA A 1 421 ? 20.613 -0.833 -25.153 1.00 97.56 421 ALA A O 1
ATOM 3175 N N . ALA A 1 422 ? 22.629 -0.785 -26.136 1.00 97.62 422 ALA A N 1
ATOM 3176 C CA . ALA A 1 422 ? 22.602 -2.181 -26.570 1.00 97.62 422 ALA A CA 1
ATOM 3177 C C . ALA A 1 422 ? 22.450 -3.162 -25.393 1.00 97.62 422 ALA A C 1
ATOM 3179 O O . ALA A 1 422 ? 21.649 -4.091 -25.465 1.00 97.62 422 ALA A O 1
ATOM 3180 N N . ALA A 1 423 ? 23.181 -2.942 -24.295 1.00 97.62 423 ALA A N 1
ATOM 3181 C CA . ALA A 1 423 ? 23.057 -3.769 -23.096 1.00 97.62 423 ALA A CA 1
ATOM 3182 C C . ALA A 1 423 ? 21.675 -3.631 -22.434 1.00 97.62 423 ALA A C 1
ATOM 3184 O O . ALA A 1 423 ? 21.083 -4.629 -22.030 1.00 97.62 423 ALA A O 1
ATOM 3185 N N . GLY A 1 424 ? 21.147 -2.407 -22.339 1.00 98.00 424 GLY A N 1
ATOM 3186 C CA . GLY A 1 424 ? 19.822 -2.142 -21.782 1.00 98.00 424 GLY A CA 1
ATOM 3187 C C . GLY A 1 424 ? 18.699 -2.791 -22.596 1.00 98.00 424 GLY A C 1
ATOM 3188 O O . GLY A 1 424 ? 17.798 -3.381 -22.008 1.00 98.00 424 GLY A O 1
ATOM 3189 N N . GLU A 1 425 ? 18.777 -2.750 -23.928 1.00 98.25 425 GLU A N 1
ATOM 3190 C CA . GLU A 1 425 ? 17.817 -3.415 -24.826 1.00 98.25 425 GLU A CA 1
ATOM 3191 C C . GLU A 1 425 ? 17.846 -4.937 -24.693 1.00 98.25 425 GLU A C 1
ATOM 3193 O O . GLU A 1 425 ? 16.796 -5.577 -24.616 1.00 98.25 425 GLU A O 1
ATOM 3198 N N . GLU A 1 426 ? 19.041 -5.524 -24.632 1.00 98.12 426 GLU A N 1
ATOM 3199 C CA . GLU A 1 426 ? 19.205 -6.965 -24.439 1.00 98.12 426 GLU A CA 1
ATOM 3200 C C . GLU A 1 426 ? 18.618 -7.407 -23.090 1.00 98.12 426 GLU A C 1
ATOM 3202 O O . GLU A 1 426 ? 17.847 -8.362 -23.023 1.00 98.12 426 GLU A O 1
ATOM 3207 N N . LEU A 1 427 ? 18.915 -6.676 -22.010 1.00 98.38 427 LEU A N 1
ATOM 3208 C CA . LEU A 1 427 ? 18.366 -6.956 -20.679 1.00 98.38 427 LEU A CA 1
ATOM 3209 C C . LEU A 1 427 ? 16.843 -6.793 -20.637 1.00 98.38 427 LEU A C 1
ATOM 3211 O O . LEU A 1 427 ? 16.150 -7.618 -20.040 1.00 98.38 427 LEU A O 1
ATOM 3215 N N . LEU A 1 428 ? 16.301 -5.765 -21.293 1.00 97.38 428 LEU A N 1
ATOM 3216 C CA . LEU A 1 428 ? 14.857 -5.584 -21.403 1.00 97.38 428 LEU A CA 1
ATOM 3217 C C . LEU A 1 428 ? 14.211 -6.747 -22.174 1.00 97.38 428 LEU A C 1
ATOM 3219 O O . LEU A 1 428 ? 13.212 -7.299 -21.716 1.00 97.38 428 LEU A O 1
ATOM 3223 N N . THR A 1 429 ? 14.819 -7.175 -23.284 1.00 97.06 429 THR A N 1
ATOM 3224 C CA . THR A 1 429 ? 14.364 -8.316 -24.101 1.00 97.06 429 THR A CA 1
ATOM 3225 C C . THR A 1 429 ? 14.393 -9.631 -23.318 1.00 97.06 429 THR A C 1
ATOM 3227 O O . THR A 1 429 ? 13.498 -10.463 -23.464 1.00 97.06 429 THR A O 1
ATOM 3230 N N . ARG A 1 430 ? 15.376 -9.801 -22.429 1.00 97.19 430 ARG A N 1
ATOM 3231 C CA . ARG A 1 430 ? 15.486 -10.942 -21.507 1.00 97.19 430 ARG A CA 1
ATOM 3232 C C . ARG A 1 430 ? 14.489 -10.909 -20.343 1.00 97.19 430 ARG A C 1
ATOM 3234 O O . ARG A 1 430 ? 14.462 -11.844 -19.548 1.00 97.19 430 ARG A O 1
ATOM 3241 N N . GLY A 1 431 ? 13.669 -9.864 -20.220 1.00 96.19 431 GLY A N 1
ATOM 3242 C CA . GLY A 1 431 ? 12.720 -9.720 -19.114 1.00 96.19 431 GLY A CA 1
ATOM 3243 C C . GLY A 1 431 ? 13.368 -9.265 -17.802 1.00 96.19 431 GLY A C 1
ATOM 3244 O O . GLY A 1 431 ? 12.821 -9.492 -16.719 1.00 96.19 431 GLY A O 1
ATOM 3245 N N . GLU A 1 432 ? 14.511 -8.579 -17.879 1.00 97.50 432 GLU A N 1
ATOM 3246 C CA . GLU A 1 432 ? 15.279 -8.071 -16.736 1.00 97.50 432 GLU A CA 1
ATOM 3247 C C . GLU A 1 432 ? 15.236 -6.528 -16.639 1.00 97.50 432 GLU A C 1
ATOM 3249 O O . GLU A 1 432 ? 16.278 -5.874 -16.535 1.00 97.50 432 GLU A O 1
ATOM 3254 N N . PRO A 1 433 ? 14.049 -5.886 -16.640 1.00 97.56 433 PRO A N 1
ATOM 3255 C CA . PRO A 1 433 ? 13.950 -4.435 -16.760 1.00 97.56 433 PRO A CA 1
ATOM 3256 C C . PRO A 1 433 ? 14.533 -3.685 -15.553 1.00 97.56 433 PRO A C 1
ATOM 3258 O O . PRO A 1 433 ? 15.018 -2.573 -15.709 1.00 97.56 433 PRO A O 1
ATOM 3261 N N . ALA A 1 434 ? 14.565 -4.279 -14.355 1.00 96.25 434 ALA A N 1
ATOM 3262 C CA . ALA A 1 434 ? 15.193 -3.648 -13.188 1.00 96.25 434 ALA A CA 1
ATOM 3263 C C . ALA A 1 434 ? 16.722 -3.532 -13.347 1.00 96.25 434 ALA A C 1
ATOM 3265 O O . ALA A 1 434 ? 17.316 -2.511 -12.995 1.00 96.25 434 ALA A O 1
ATOM 3266 N N . VAL A 1 435 ? 17.355 -4.560 -13.925 1.00 96.81 435 VAL A N 1
ATOM 3267 C CA . VAL A 1 435 ? 18.791 -4.553 -14.238 1.00 96.81 435 VAL A CA 1
ATOM 3268 C C . VAL A 1 435 ? 19.056 -3.596 -15.398 1.00 96.81 435 VAL A C 1
ATOM 3270 O O . VAL A 1 435 ? 19.960 -2.766 -15.306 1.00 96.81 435 VAL A O 1
ATOM 3273 N N . ALA A 1 436 ? 18.223 -3.648 -16.445 1.00 98.12 436 ALA A N 1
ATOM 3274 C CA . ALA A 1 436 ? 18.283 -2.718 -17.570 1.00 98.12 436 ALA A CA 1
ATOM 3275 C C . ALA A 1 436 ? 18.202 -1.261 -17.095 1.00 98.12 436 ALA A C 1
ATOM 3277 O O . ALA A 1 436 ? 19.015 -0.436 -17.512 1.00 98.12 436 ALA A O 1
ATOM 3278 N N . LEU A 1 437 ? 17.281 -0.964 -16.167 1.00 98.06 437 LEU A N 1
ATOM 3279 C CA . LEU A 1 437 ? 17.136 0.365 -15.587 1.00 98.06 437 LEU A CA 1
ATOM 3280 C C . LEU A 1 437 ? 18.446 0.779 -14.935 1.00 98.06 437 LEU A C 1
ATOM 3282 O O . LEU A 1 437 ? 18.973 1.809 -15.316 1.00 98.06 437 LEU A O 1
ATOM 3286 N N . ARG A 1 438 ? 19.026 -0.035 -14.041 1.00 95.56 438 ARG A N 1
ATOM 3287 C CA . ARG A 1 438 ? 20.290 0.291 -13.354 1.00 95.56 438 ARG A CA 1
ATOM 3288 C C . ARG A 1 438 ? 21.435 0.617 -14.321 1.00 95.56 438 ARG A C 1
ATOM 3290 O O . ARG A 1 438 ? 22.215 1.524 -14.035 1.00 95.56 438 ARG A O 1
ATOM 3297 N N . ILE A 1 439 ? 21.534 -0.099 -15.442 1.00 96.25 439 ILE A N 1
ATOM 3298 C CA . ILE A 1 439 ? 22.540 0.157 -16.483 1.00 96.25 439 ILE A CA 1
ATOM 3299 C C . ILE A 1 439 ? 22.280 1.496 -17.182 1.00 96.25 439 ILE A C 1
ATOM 3301 O O . ILE A 1 439 ? 23.179 2.334 -17.248 1.00 96.25 439 ILE A O 1
ATOM 3305 N N . VAL A 1 440 ? 21.055 1.727 -17.656 1.00 97.81 440 VAL A N 1
ATOM 3306 C CA . VAL A 1 440 ? 20.687 2.936 -18.413 1.00 97.81 440 VAL A CA 1
ATOM 3307 C C . VAL A 1 440 ? 20.702 4.189 -17.529 1.00 97.81 440 VAL A C 1
ATOM 3309 O O . VAL A 1 440 ? 21.212 5.230 -17.934 1.00 97.81 440 VAL A O 1
ATOM 3312 N N . ASP A 1 441 ? 20.240 4.083 -16.285 1.00 96.50 441 ASP A N 1
ATOM 3313 C CA . ASP A 1 441 ? 20.281 5.150 -15.281 1.00 96.50 441 ASP A CA 1
ATOM 3314 C C . ASP A 1 441 ? 21.712 5.516 -14.865 1.00 96.50 441 ASP A C 1
ATOM 3316 O O . ASP A 1 441 ? 21.950 6.640 -14.420 1.00 96.50 441 ASP A O 1
ATOM 3320 N N . GLY A 1 442 ? 22.649 4.567 -14.940 1.00 94.81 442 GLY A N 1
ATOM 3321 C CA . GLY A 1 442 ? 24.078 4.828 -14.779 1.00 94.81 442 GLY A CA 1
ATOM 3322 C C . GLY A 1 442 ? 24.652 5.527 -16.009 1.00 94.81 442 GLY A C 1
ATOM 3323 O O . GLY A 1 442 ? 25.331 6.539 -15.872 1.00 94.81 442 GLY A O 1
ATOM 3324 N N . ALA A 1 443 ? 24.313 5.041 -17.205 1.00 96.50 443 ALA A N 1
ATOM 3325 C CA . ALA A 1 443 ? 24.752 5.620 -18.472 1.00 96.50 443 ALA A CA 1
ATOM 3326 C C . ALA A 1 443 ? 24.355 7.095 -18.608 1.00 96.50 443 ALA A C 1
ATOM 3328 O O . ALA A 1 443 ? 25.183 7.916 -18.985 1.00 96.50 443 ALA A O 1
ATOM 3329 N N . LEU A 1 444 ? 23.125 7.450 -18.228 1.00 97.50 444 LEU A N 1
ATOM 3330 C CA . LEU A 1 444 ? 22.616 8.825 -18.269 1.00 97.50 444 LEU A CA 1
ATOM 3331 C C . LEU A 1 444 ? 23.308 9.777 -17.279 1.00 97.50 444 LEU A C 1
ATOM 3333 O O . LEU A 1 444 ? 23.197 10.989 -17.437 1.00 97.50 444 LEU A O 1
ATOM 3337 N N . LEU A 1 445 ? 24.047 9.274 -16.282 1.00 96.31 445 LEU A N 1
ATOM 3338 C CA . LEU A 1 445 ? 24.911 10.135 -15.462 1.00 96.31 445 LEU A CA 1
ATOM 3339 C C . LEU A 1 445 ? 26.167 10.569 -16.225 1.00 96.31 445 LEU A C 1
ATOM 3341 O O . LEU A 1 445 ? 26.628 11.693 -16.041 1.00 96.31 445 LEU A O 1
ATOM 3345 N N . SER A 1 446 ? 26.706 9.692 -17.074 1.00 94.81 446 SER A N 1
ATOM 3346 C CA . SER A 1 446 ? 27.881 9.972 -17.911 1.00 94.81 446 SER A CA 1
ATOM 3347 C C . SER A 1 446 ? 27.503 10.646 -19.237 1.00 94.81 446 SER A C 1
ATOM 3349 O O . SER A 1 446 ? 28.250 11.480 -19.741 1.00 94.81 446 SER A O 1
ATOM 3351 N N . HIS A 1 447 ? 26.316 10.332 -19.768 1.00 96.31 447 HIS A N 1
ATOM 3352 C CA . HIS A 1 447 ? 25.794 10.771 -21.069 1.00 96.31 447 HIS A CA 1
ATOM 3353 C C . HIS A 1 447 ? 24.414 11.450 -20.930 1.00 96.31 447 HIS A C 1
ATOM 3355 O O . HIS A 1 447 ? 23.431 10.977 -21.500 1.00 96.31 447 HIS A O 1
ATOM 3361 N N . PRO A 1 448 ? 24.288 12.560 -20.177 1.00 96.44 448 PRO A N 1
ATOM 3362 C CA . PRO A 1 448 ? 22.987 13.119 -19.782 1.00 96.44 448 PRO A CA 1
ATOM 3363 C C . PRO A 1 448 ? 22.138 13.687 -20.928 1.00 96.44 448 PRO A C 1
ATOM 3365 O O . PRO A 1 448 ? 20.940 13.889 -20.754 1.00 96.44 448 PRO A O 1
ATOM 3368 N N . ALA A 1 449 ? 22.741 13.970 -22.084 1.00 96.44 449 ALA A N 1
ATOM 3369 C CA . ALA A 1 449 ? 22.050 14.511 -23.257 1.00 96.44 449 ALA A CA 1
ATOM 3370 C C . ALA A 1 449 ? 21.694 13.440 -24.307 1.00 96.44 449 ALA A C 1
ATOM 3372 O O . ALA A 1 449 ? 21.174 13.780 -25.372 1.00 96.44 449 ALA A O 1
ATOM 3373 N N . ASP A 1 450 ? 21.991 12.162 -24.045 1.00 97.94 450 ASP A N 1
ATOM 3374 C CA . ASP A 1 450 ? 21.749 11.086 -25.003 1.00 97.94 450 ASP A CA 1
ATOM 3375 C C . ASP A 1 450 ? 20.253 10.743 -25.090 1.00 97.94 450 ASP A C 1
ATOM 3377 O O . ASP A 1 450 ? 19.635 10.240 -24.148 1.00 97.94 450 ASP A O 1
ATOM 3381 N N . THR A 1 451 ? 19.657 11.055 -26.241 1.00 97.25 451 THR A N 1
ATOM 3382 C CA . THR A 1 451 ? 18.220 10.858 -26.477 1.00 97.25 451 THR A CA 1
ATOM 3383 C C . THR A 1 451 ? 17.833 9.374 -26.567 1.00 97.25 451 THR A C 1
ATOM 3385 O O . THR A 1 451 ? 16.874 8.997 -25.893 1.00 97.25 451 THR A O 1
ATOM 3388 N N . PRO A 1 452 ? 18.563 8.503 -27.299 1.00 96.94 452 PRO A N 1
ATOM 3389 C CA . PRO A 1 452 ? 18.267 7.067 -27.319 1.00 96.94 452 PRO A CA 1
ATOM 3390 C C . PRO A 1 452 ? 18.244 6.408 -25.931 1.00 96.94 452 PRO A C 1
ATOM 3392 O O . PRO A 1 452 ? 17.345 5.616 -25.642 1.00 96.94 452 PRO A O 1
ATOM 3395 N N . LEU A 1 453 ? 19.188 6.747 -25.045 1.00 98.06 453 LEU A N 1
ATOM 3396 C CA . LEU A 1 453 ? 19.201 6.251 -23.666 1.00 98.06 453 LEU A CA 1
ATOM 3397 C C . LEU A 1 453 ? 17.991 6.745 -22.866 1.00 98.06 453 LEU A C 1
ATOM 3399 O O . LEU A 1 453 ? 17.394 5.964 -22.124 1.00 98.06 453 LEU A O 1
ATOM 3403 N N . ALA A 1 454 ? 17.596 8.011 -23.025 1.00 97.81 454 ALA A N 1
ATOM 3404 C CA . ALA A 1 454 ? 16.408 8.552 -22.367 1.00 97.81 454 ALA A CA 1
ATOM 3405 C C . ALA A 1 454 ? 15.111 7.860 -22.839 1.00 97.81 454 ALA A C 1
ATOM 3407 O O . ALA A 1 454 ? 14.257 7.519 -22.018 1.00 97.81 454 ALA A O 1
ATOM 3408 N N . GLU A 1 455 ? 14.979 7.585 -24.139 1.00 97.12 455 GLU A N 1
ATOM 3409 C CA . GLU A 1 455 ? 13.839 6.846 -24.702 1.00 97.12 455 GLU A CA 1
ATOM 3410 C C . GLU A 1 455 ? 13.799 5.389 -24.219 1.00 97.12 455 GLU A C 1
ATOM 3412 O O . GLU A 1 455 ? 12.741 4.875 -23.837 1.00 97.12 455 GLU A O 1
ATOM 3417 N N . LEU A 1 456 ? 14.956 4.719 -24.187 1.00 98.19 456 LEU A N 1
ATOM 3418 C CA . LEU A 1 456 ? 15.085 3.371 -23.636 1.00 98.19 456 LEU A CA 1
ATOM 3419 C C . LEU A 1 456 ? 14.719 3.341 -22.146 1.00 98.19 456 LEU A C 1
ATOM 3421 O O . LEU A 1 456 ? 13.958 2.467 -21.728 1.00 98.19 456 LEU A O 1
ATOM 3425 N N . ARG A 1 457 ? 15.178 4.320 -21.356 1.00 98.00 457 ARG A N 1
ATOM 3426 C CA . ARG A 1 457 ? 14.793 4.467 -19.943 1.00 98.00 457 ARG A CA 1
ATOM 3427 C C . ARG A 1 457 ? 13.275 4.533 -19.783 1.00 98.00 457 ARG A C 1
ATOM 3429 O O . ARG A 1 457 ? 12.733 3.842 -18.924 1.00 98.00 457 ARG A O 1
ATOM 3436 N N . GLY A 1 458 ? 12.588 5.320 -20.614 1.00 96.50 458 GLY A N 1
ATOM 3437 C CA . GLY A 1 458 ? 11.125 5.419 -20.601 1.00 96.50 458 GLY A CA 1
ATOM 3438 C C . GLY A 1 458 ? 10.439 4.067 -20.819 1.00 96.50 458 GLY A C 1
ATOM 3439 O O . GLY A 1 458 ? 9.593 3.665 -20.021 1.00 96.50 458 GLY A O 1
ATOM 3440 N N . ARG A 1 459 ? 10.864 3.307 -21.838 1.00 96.00 459 ARG A N 1
ATOM 3441 C CA . ARG A 1 459 ? 10.330 1.956 -22.104 1.00 96.00 459 ARG A CA 1
ATOM 3442 C C . ARG A 1 459 ? 10.601 0.971 -20.970 1.00 96.00 459 ARG A C 1
ATOM 3444 O O . ARG A 1 459 ? 9.718 0.194 -20.618 1.00 96.00 459 ARG A O 1
ATOM 3451 N N . ILE A 1 460 ? 11.795 1.014 -20.382 1.00 98.12 460 ILE A N 1
ATOM 3452 C CA . ILE A 1 460 ? 12.147 0.166 -19.238 1.00 98.12 460 ILE A CA 1
ATOM 3453 C C . ILE A 1 460 ? 11.237 0.468 -18.041 1.00 98.12 460 ILE A C 1
ATOM 3455 O O . ILE A 1 460 ? 10.746 -0.457 -17.393 1.00 98.12 460 ILE A O 1
ATOM 3459 N N . LEU A 1 461 ? 10.985 1.747 -17.752 1.00 97.56 461 LEU A N 1
ATOM 3460 C CA . LEU A 1 461 ? 10.095 2.141 -16.662 1.00 97.56 461 LEU A CA 1
ATOM 3461 C C . LEU A 1 461 ? 8.651 1.705 -16.916 1.00 97.56 461 LEU A C 1
ATOM 3463 O O . LEU A 1 461 ? 8.016 1.195 -15.999 1.00 97.56 461 LEU A O 1
ATOM 3467 N N . HIS A 1 462 ? 8.152 1.822 -18.149 1.00 95.88 462 HIS A N 1
ATOM 3468 C CA . HIS A 1 462 ? 6.833 1.296 -18.514 1.00 95.88 462 HIS A CA 1
ATOM 3469 C C . HIS A 1 462 ? 6.741 -0.217 -18.266 1.00 95.88 462 HIS A C 1
ATOM 3471 O O . HIS A 1 462 ? 5.790 -0.674 -17.637 1.00 95.88 462 HIS A O 1
ATOM 3477 N N . ALA A 1 463 ? 7.764 -0.985 -18.656 1.00 95.81 463 ALA A N 1
ATOM 3478 C CA . ALA A 1 463 ? 7.814 -2.422 -18.390 1.00 95.81 463 ALA A CA 1
ATOM 3479 C C . ALA A 1 463 ? 7.828 -2.747 -16.882 1.00 95.81 463 ALA A C 1
ATOM 3481 O O . ALA A 1 463 ? 7.249 -3.744 -16.451 1.00 95.81 463 ALA A O 1
ATOM 3482 N N . LEU A 1 464 ? 8.468 -1.912 -16.056 1.00 97.31 464 LEU A N 1
ATOM 3483 C CA . LEU A 1 464 ? 8.458 -2.064 -14.596 1.00 97.31 464 LEU A CA 1
ATOM 3484 C C . LEU A 1 464 ? 7.096 -1.730 -13.979 1.00 97.31 464 LEU A C 1
ATOM 3486 O O . LEU A 1 464 ? 6.649 -2.449 -13.085 1.00 97.31 464 LEU A O 1
ATOM 3490 N N . VAL A 1 465 ? 6.415 -0.696 -14.476 1.00 96.38 465 VAL A N 1
ATOM 3491 C CA . VAL A 1 465 ? 5.032 -0.376 -14.090 1.00 96.38 465 VAL A CA 1
ATOM 3492 C C . VAL A 1 465 ? 4.118 -1.559 -14.408 1.00 96.38 465 VAL A C 1
ATOM 3494 O O . VAL A 1 465 ? 3.443 -2.070 -13.516 1.00 96.38 465 VAL A O 1
ATOM 3497 N N . GLU A 1 466 ? 4.164 -2.075 -15.637 1.00 94.75 466 GLU A N 1
ATOM 3498 C CA . GLU A 1 466 ? 3.372 -3.239 -16.047 1.00 94.75 466 GLU A CA 1
ATOM 3499 C C . GLU A 1 466 ? 3.697 -4.497 -15.230 1.00 94.75 466 GLU A C 1
ATOM 3501 O O . GLU A 1 466 ? 2.793 -5.259 -14.890 1.00 94.75 466 GLU A O 1
ATOM 3506 N N . ARG A 1 467 ? 4.966 -4.717 -14.868 1.00 94.88 467 ARG A N 1
ATOM 3507 C CA . ARG A 1 467 ? 5.385 -5.869 -14.054 1.00 94.88 467 ARG A CA 1
ATOM 3508 C C . ARG A 1 467 ? 4.798 -5.843 -12.643 1.00 94.88 467 ARG A C 1
ATOM 3510 O O . ARG A 1 467 ? 4.530 -6.901 -12.079 1.00 94.88 467 ARG A O 1
ATOM 3517 N N . HIS A 1 468 ? 4.642 -4.660 -12.053 1.00 93.50 468 HIS A N 1
ATOM 3518 C CA . HIS A 1 468 ? 4.272 -4.508 -10.642 1.00 93.50 468 HIS A CA 1
ATOM 3519 C C . HIS A 1 468 ? 2.798 -4.164 -10.404 1.00 93.50 468 HIS A C 1
ATOM 3521 O O . HIS A 1 468 ? 2.370 -4.100 -9.254 1.00 93.50 468 HIS A O 1
ATOM 3527 N N . GLN A 1 469 ? 2.009 -4.030 -11.470 1.00 92.62 469 GLN A N 1
ATOM 3528 C CA . GLN A 1 469 ? 0.633 -3.535 -11.435 1.00 92.62 469 GLN A CA 1
ATOM 3529 C C . GLN A 1 469 ? -0.382 -4.370 -10.623 1.00 92.62 469 GLN A C 1
ATOM 3531 O O . GLN A 1 469 ? -1.465 -3.868 -10.368 1.00 92.62 469 GLN A O 1
ATOM 3536 N N . LEU A 1 470 ? -0.087 -5.616 -10.228 1.00 85.88 470 LEU A N 1
ATOM 3537 C CA . LEU A 1 470 ? -1.058 -6.479 -9.519 1.00 85.88 470 LEU A CA 1
ATOM 3538 C C . LEU A 1 470 ? -0.703 -6.807 -8.066 1.00 85.88 470 LEU A C 1
ATOM 3540 O O . LEU A 1 470 ? -1.599 -7.032 -7.263 1.00 85.88 470 LEU A O 1
ATOM 3544 N N . PHE A 1 471 ? 0.587 -6.904 -7.742 1.00 79.75 471 PHE A N 1
ATOM 3545 C CA . PHE A 1 471 ? 1.036 -7.492 -6.470 1.00 79.75 471 PHE A CA 1
ATOM 3546 C C . PHE A 1 471 ? 1.995 -6.592 -5.689 1.00 79.75 471 PHE A C 1
ATOM 3548 O O . PHE A 1 471 ? 2.458 -6.968 -4.618 1.00 79.75 471 PHE A O 1
ATOM 3555 N N . SER A 1 472 ? 2.364 -5.429 -6.233 1.00 88.31 472 SER A N 1
ATOM 3556 C CA . SER A 1 472 ? 3.295 -4.520 -5.565 1.00 88.31 472 SER A CA 1
ATOM 3557 C C . SER A 1 472 ? 2.921 -3.061 -5.836 1.00 88.31 472 SER A C 1
ATOM 3559 O O . SER A 1 472 ? 3.570 -2.402 -6.654 1.00 88.31 472 SER A O 1
ATOM 3561 N N . PRO A 1 473 ? 1.888 -2.537 -5.151 1.00 91.44 473 PRO A N 1
ATOM 3562 C CA . PRO A 1 473 ? 1.388 -1.181 -5.377 1.00 91.44 473 PRO A CA 1
ATOM 3563 C C . PRO A 1 473 ? 2.460 -0.115 -5.117 1.00 91.44 473 PRO A C 1
ATOM 3565 O O . PRO A 1 473 ? 2.570 0.848 -5.873 1.00 91.44 473 PRO A O 1
ATOM 3568 N N . PHE A 1 474 ? 3.345 -0.323 -4.136 1.00 91.69 474 PHE A N 1
ATOM 3569 C CA . PHE A 1 474 ? 4.453 0.601 -3.881 1.00 91.69 474 PHE A CA 1
ATOM 3570 C C . PHE A 1 474 ? 5.490 0.619 -5.010 1.00 91.69 474 PHE A C 1
ATOM 3572 O O . PHE A 1 474 ? 5.905 1.696 -5.433 1.00 91.69 474 PHE A O 1
ATOM 3579 N N . ARG A 1 475 ? 5.889 -0.541 -5.558 1.00 92.69 475 ARG A N 1
ATOM 3580 C CA . ARG A 1 475 ? 6.797 -0.570 -6.721 1.00 92.69 475 ARG A CA 1
ATOM 3581 C C . ARG A 1 475 ? 6.117 0.009 -7.960 1.00 92.69 475 ARG A C 1
ATOM 3583 O O . ARG A 1 475 ? 6.761 0.738 -8.707 1.00 92.69 475 ARG A O 1
ATOM 3590 N N . PHE A 1 476 ? 4.828 -0.271 -8.155 1.00 95.31 476 PHE A N 1
ATOM 3591 C CA . PHE A 1 476 ? 4.029 0.325 -9.224 1.00 95.31 476 PHE A CA 1
ATOM 3592 C C . PHE A 1 476 ? 4.063 1.858 -9.155 1.00 95.31 476 PHE A C 1
ATOM 3594 O O . PHE A 1 476 ? 4.495 2.495 -10.116 1.00 95.31 476 PHE A O 1
ATOM 3601 N N . ALA A 1 477 ? 3.710 2.444 -8.007 1.00 95.69 477 ALA A N 1
ATOM 3602 C CA . ALA A 1 477 ? 3.727 3.891 -7.804 1.00 95.69 477 ALA A CA 1
ATOM 3603 C C . ALA A 1 477 ? 5.135 4.487 -7.931 1.00 95.69 477 ALA A C 1
ATOM 3605 O O . ALA A 1 477 ? 5.307 5.529 -8.561 1.00 95.69 477 ALA A O 1
ATOM 3606 N N . TYR A 1 478 ? 6.157 3.807 -7.404 1.00 95.75 478 TYR A N 1
ATOM 3607 C CA . TYR A 1 478 ? 7.548 4.240 -7.518 1.00 95.75 478 TYR A CA 1
ATOM 3608 C C . TYR A 1 478 ? 7.985 4.376 -8.983 1.00 95.75 478 TYR A C 1
ATOM 3610 O O . TYR A 1 478 ? 8.475 5.430 -9.395 1.00 95.75 478 TYR A O 1
ATOM 3618 N N . TYR A 1 479 ? 7.773 3.335 -9.795 1.00 97.12 479 TYR A N 1
ATOM 3619 C CA . TYR A 1 479 ? 8.160 3.367 -11.206 1.00 97.12 479 TYR A CA 1
ATOM 3620 C C . TYR A 1 479 ? 7.264 4.283 -12.044 1.00 97.12 479 TYR A C 1
ATOM 3622 O O . TYR A 1 479 ? 7.775 4.942 -12.949 1.00 97.12 479 TYR A O 1
ATOM 3630 N N . ALA A 1 480 ? 5.973 4.396 -11.715 1.00 96.25 480 ALA A N 1
ATOM 3631 C CA . ALA A 1 480 ? 5.077 5.366 -12.340 1.00 96.25 480 ALA A CA 1
ATOM 3632 C C . ALA A 1 480 ? 5.560 6.803 -12.088 1.00 96.25 480 ALA A C 1
ATOM 3634 O O . ALA A 1 480 ? 5.674 7.588 -13.029 1.00 96.25 480 ALA A O 1
ATOM 3635 N N . GLY A 1 481 ? 5.959 7.114 -10.851 1.00 95.75 481 GLY A N 1
ATOM 3636 C CA . GLY A 1 481 ? 6.559 8.396 -10.485 1.00 95.75 481 GLY A CA 1
ATOM 3637 C C . GLY A 1 481 ? 7.859 8.685 -11.238 1.00 95.75 481 GLY A C 1
ATOM 3638 O O . GLY A 1 481 ? 8.014 9.764 -11.806 1.00 95.75 481 GLY A O 1
ATOM 3639 N N . LEU A 1 482 ? 8.775 7.712 -11.323 1.00 96.06 482 LEU A N 1
ATOM 3640 C CA . LEU A 1 482 ? 10.025 7.857 -12.089 1.00 96.06 482 LEU A CA 1
ATOM 3641 C C . LEU A 1 482 ? 9.808 8.054 -13.598 1.00 96.06 482 LEU A C 1
ATOM 3643 O O . LEU A 1 482 ? 10.684 8.616 -14.270 1.00 96.06 482 LEU A O 1
ATOM 3647 N N . ALA A 1 483 ? 8.685 7.561 -14.122 1.00 95.38 483 ALA A N 1
ATOM 3648 C CA . ALA A 1 483 ? 8.261 7.723 -15.508 1.00 95.38 483 ALA A CA 1
ATOM 3649 C C . ALA A 1 483 ? 7.449 9.008 -15.747 1.00 95.38 483 ALA A C 1
ATOM 3651 O O . ALA A 1 483 ? 7.154 9.326 -16.896 1.00 95.38 483 ALA A O 1
ATOM 3652 N N . GLY A 1 484 ? 7.084 9.746 -14.691 1.00 94.12 484 GLY A N 1
ATOM 3653 C CA . GLY A 1 484 ? 6.200 10.910 -14.792 1.00 94.12 484 GLY A CA 1
ATOM 3654 C C . GLY A 1 484 ? 4.779 10.546 -15.231 1.00 94.12 484 GLY A C 1
ATOM 3655 O O . GLY A 1 484 ? 4.118 11.340 -15.900 1.00 94.12 484 GLY A O 1
ATOM 3656 N N . LEU A 1 485 ? 4.321 9.334 -14.909 1.00 93.81 485 LEU A N 1
ATOM 3657 C CA . LEU A 1 485 ? 3.006 8.838 -15.297 1.00 93.81 485 LEU A CA 1
ATOM 3658 C C . LEU A 1 485 ? 1.930 9.288 -14.311 1.00 93.81 485 LEU A C 1
ATOM 3660 O O . LEU A 1 485 ? 2.112 9.253 -13.098 1.00 93.81 485 LEU A O 1
ATOM 3664 N N . THR A 1 486 ? 0.774 9.649 -14.862 1.00 94.19 486 THR A N 1
ATOM 3665 C CA . THR A 1 486 ? -0.499 9.701 -14.139 1.00 94.19 486 THR A CA 1
ATOM 3666 C C . THR A 1 486 ? -1.346 8.525 -14.605 1.00 94.19 486 THR A C 1
ATOM 3668 O O . THR A 1 486 ? -1.423 8.261 -15.806 1.00 94.19 486 THR A O 1
ATOM 3671 N N . VAL A 1 487 ? -1.943 7.817 -13.652 1.00 94.12 487 VAL A N 1
ATOM 3672 C CA . VAL A 1 487 ? -2.854 6.693 -13.868 1.00 94.12 487 VAL A CA 1
ATOM 3673 C C . VAL A 1 487 ? -4.141 7.009 -13.117 1.00 94.12 487 VAL A C 1
ATOM 3675 O O . VAL A 1 487 ? -4.159 7.015 -11.891 1.00 94.12 487 VAL A O 1
ATOM 3678 N N . SER A 1 488 ? -5.210 7.334 -13.833 1.00 91.50 488 SER A N 1
ATOM 3679 C CA . SER A 1 488 ? -6.540 7.530 -13.253 1.00 91.50 488 SER A CA 1
ATOM 3680 C C . SER A 1 488 ? -7.174 6.185 -12.883 1.00 91.50 488 SER A C 1
ATOM 3682 O O . SER A 1 488 ? -6.771 5.164 -13.440 1.00 91.50 488 SER A O 1
ATOM 3684 N N . PRO A 1 489 ? -8.176 6.166 -11.987 1.00 88.62 489 PRO A N 1
ATOM 3685 C CA . PRO A 1 489 ? -8.964 4.966 -11.726 1.00 88.62 489 PRO A CA 1
ATOM 3686 C C . PRO A 1 489 ? -9.536 4.358 -13.012 1.00 88.62 489 PRO A C 1
ATOM 3688 O O . PRO A 1 489 ? -9.874 5.074 -13.958 1.00 88.62 489 PRO A O 1
ATOM 3691 N N . ALA A 1 490 ? -9.656 3.035 -13.034 1.00 84.44 490 ALA A N 1
ATOM 3692 C CA . ALA A 1 490 ? -10.217 2.313 -14.162 1.00 84.44 490 ALA A CA 1
ATOM 3693 C C . ALA A 1 490 ? -11.740 2.532 -14.255 1.00 84.44 490 ALA A C 1
ATOM 3695 O O . ALA A 1 490 ? -12.475 2.113 -13.359 1.00 84.44 490 ALA A O 1
ATOM 3696 N N . GLY A 1 491 ? -12.214 3.141 -15.351 1.00 69.56 491 GLY A N 1
ATOM 3697 C CA . GLY A 1 491 ? -13.644 3.321 -15.652 1.00 69.56 491 GLY A CA 1
ATOM 3698 C C . GLY A 1 491 ? -14.063 4.768 -15.839 1.00 69.56 491 GLY A C 1
ATOM 3699 O O . GLY A 1 491 ? -14.810 5.267 -14.968 1.00 69.56 491 GLY A O 1
#

Nearest PDB structures (foldseek):
  2bfk-assembly1_A  TM=7.710E-01  e=3.546E-08  Bacillus cereus
  3sw3-assembly1_A  TM=7.098E-01  e=1.399E-08  Aeromonas hydrophila
  1bc2-assembly1_B  TM=7.670E-01  e=4.529E-08  Bacillus cereus
  2bg6-assembly1_A  TM=7.270E-01  e=2.282E-08  Bacillus cereus
  2bg8-assembly1_A  TM=6.781E-01  e=3.724E-08  Bacillus cereus